Protein AF-A0A940FFU1-F1 (afdb_monomer_lite)

Radius of gyration: 33.22 Å; chains: 1; bounding box: 121×94×83 Å

Structure (mmCIF, N/CA/C/O backbone):
data_AF-A0A940FFU1-F1
#
_entry.id   AF-A0A940FFU1-F1
#
loop_
_atom_site.group_PDB
_atom_site.id
_atom_site.type_symbol
_atom_site.label_atom_id
_atom_site.label_alt_id
_atom_site.label_comp_id
_atom_site.label_asym_id
_atom_site.label_entity_id
_atom_site.label_seq_id
_atom_site.pdbx_PDB_ins_code
_atom_site.Cartn_x
_atom_site.Cartn_y
_atom_site.Cartn_z
_atom_site.occupancy
_atom_site.B_iso_or_equiv
_atom_site.auth_seq_id
_atom_site.auth_comp_id
_atom_site.auth_asym_id
_atom_site.auth_atom_id
_atom_site.pdbx_PDB_model_num
ATOM 1 N N . MET A 1 1 ? -87.745 -10.667 -32.071 1.00 35.75 1 MET A N 1
ATOM 2 C CA . MET A 1 1 ? -87.901 -12.040 -31.555 1.00 35.75 1 MET A CA 1
ATOM 3 C C . MET A 1 1 ? -86.934 -12.226 -30.400 1.00 35.75 1 MET A C 1
ATOM 5 O O . MET A 1 1 ? -85.750 -11.993 -30.585 1.00 35.75 1 MET A O 1
ATOM 9 N N . THR A 1 2 ? -87.500 -12.587 -29.246 1.00 36.56 2 THR A N 1
ATOM 10 C CA . THR A 1 2 ? -86.896 -13.262 -28.078 1.00 36.56 2 THR A CA 1
ATOM 11 C C . THR A 1 2 ? -85.732 -12.608 -27.322 1.00 36.56 2 THR A C 1
ATOM 13 O O . THR A 1 2 ? -84.584 -12.572 -27.745 1.00 36.56 2 THR A O 1
ATOM 16 N N . THR A 1 3 ? -86.119 -12.151 -26.134 1.00 33.94 3 THR A N 1
ATOM 17 C CA . THR A 1 3 ? -85.400 -11.642 -24.964 1.00 33.94 3 THR A CA 1
ATOM 18 C C . THR A 1 3 ? -84.848 -12.749 -24.053 1.00 33.94 3 THR A C 1
ATOM 20 O O . THR A 1 3 ? -85.422 -13.835 -24.030 1.00 33.94 3 THR A O 1
ATOM 23 N N . ALA A 1 4 ? -83.912 -12.352 -23.170 1.00 32.56 4 ALA A N 1
ATOM 24 C CA . ALA A 1 4 ? -83.603 -12.932 -21.843 1.00 32.56 4 ALA A CA 1
ATOM 25 C C . ALA A 1 4 ? -82.814 -14.266 -21.840 1.00 32.56 4 ALA A C 1
ATOM 27 O O . ALA A 1 4 ? -83.005 -15.098 -22.711 1.00 32.56 4 ALA A O 1
ATOM 28 N N . ASN A 1 5 ? -81.926 -14.605 -20.899 1.00 31.84 5 ASN A N 1
ATOM 29 C CA . ASN A 1 5 ? -81.321 -13.999 -19.699 1.00 31.84 5 ASN A CA 1
ATOM 30 C C . ASN A 1 5 ? -80.076 -14.880 -19.355 1.00 31.84 5 ASN A C 1
ATOM 32 O O . ASN A 1 5 ? -79.984 -15.992 -19.879 1.00 31.84 5 ASN A O 1
ATOM 36 N N . PRO A 1 6 ? -79.135 -14.458 -18.487 1.00 41.91 6 PRO A N 1
ATOM 37 C CA . PRO A 1 6 ? -77.830 -15.086 -18.310 1.00 41.91 6 PRO A CA 1
ATOM 38 C C . PRO A 1 6 ? -77.890 -16.297 -17.369 1.00 41.91 6 PRO A C 1
ATOM 40 O O . PRO A 1 6 ? -78.666 -16.320 -16.412 1.00 41.91 6 PRO A O 1
ATOM 43 N N . GLN A 1 7 ? -77.017 -17.279 -17.602 1.00 34.94 7 GLN A N 1
ATOM 44 C CA . GLN A 1 7 ? -76.758 -18.373 -16.665 1.00 34.94 7 GLN A CA 1
ATOM 45 C C . GLN A 1 7 ? -75.362 -18.260 -16.042 1.00 34.94 7 GLN A C 1
ATOM 47 O O . GLN A 1 7 ? -74.408 -17.790 -16.658 1.00 34.94 7 GLN A O 1
ATOM 52 N N . ALA A 1 8 ? -75.325 -18.661 -14.775 1.00 31.39 8 ALA A N 1
ATOM 53 C CA . ALA A 1 8 ? -74.277 -18.502 -13.780 1.00 31.39 8 ALA A CA 1
ATOM 54 C C . ALA A 1 8 ? -72.917 -19.149 -14.128 1.00 31.39 8 ALA A C 1
ATOM 56 O O . ALA A 1 8 ? -72.867 -20.119 -14.884 1.00 31.39 8 ALA A O 1
ATOM 57 N N . PRO A 1 9 ? -71.816 -18.683 -13.505 1.00 35.19 9 PRO A N 1
ATOM 58 C CA . PRO A 1 9 ? -70.528 -19.366 -13.555 1.00 35.19 9 PRO A CA 1
ATOM 59 C C . PRO A 1 9 ? -70.457 -20.501 -12.512 1.00 35.19 9 PRO A C 1
ATOM 61 O O . PRO A 1 9 ? -70.909 -20.309 -11.379 1.00 35.19 9 PRO A O 1
ATOM 64 N N . PRO A 1 10 ? -69.840 -21.658 -12.822 1.00 36.03 10 PRO A N 1
ATOM 65 C CA . PRO A 1 10 ? -69.470 -22.630 -11.806 1.00 36.03 10 PRO A CA 1
ATOM 66 C C . PRO A 1 10 ? -68.087 -22.324 -11.206 1.00 36.03 10 PRO A C 1
ATOM 68 O O . PRO A 1 10 ? -67.156 -21.883 -11.881 1.00 36.03 10 PRO A O 1
ATOM 71 N N . LEU A 1 11 ? -67.991 -22.572 -9.900 1.00 33.69 11 LEU A N 1
ATOM 72 C CA . LEU A 1 11 ? -66.839 -22.392 -9.020 1.00 33.69 11 LEU A CA 1
ATOM 73 C C . LEU A 1 11 ? -65.857 -23.582 -9.057 1.00 33.69 11 LEU A C 1
ATOM 75 O O . LEU A 1 11 ? -66.273 -24.733 -9.031 1.00 33.69 11 LEU A O 1
ATOM 79 N N . ALA A 1 12 ? -64.570 -23.224 -8.958 1.00 34.66 12 ALA A N 1
ATOM 80 C CA . ALA A 1 12 ? -63.463 -23.871 -8.235 1.00 34.66 12 ALA A CA 1
ATOM 81 C C . ALA A 1 12 ? -62.940 -25.272 -8.632 1.00 34.66 12 ALA A C 1
ATOM 83 O O . ALA A 1 12 ? -63.582 -26.288 -8.397 1.00 34.66 12 ALA A O 1
ATOM 84 N N . ALA A 1 13 ? -61.647 -25.315 -8.996 1.00 28.39 13 ALA A N 1
ATOM 85 C CA . ALA A 1 13 ? -60.669 -26.274 -8.462 1.00 28.39 13 ALA A CA 1
ATOM 86 C C . ALA A 1 13 ? -59.222 -25.781 -8.698 1.00 28.39 13 ALA A C 1
ATOM 88 O O . ALA A 1 13 ? -58.875 -25.406 -9.813 1.00 28.39 13 ALA A O 1
ATOM 89 N N . GLY A 1 14 ? -58.371 -25.830 -7.662 1.00 27.88 14 GLY A N 1
ATOM 90 C CA . GLY A 1 14 ? -56.906 -25.853 -7.815 1.00 27.88 14 GLY A CA 1
ATOM 91 C C . GLY A 1 14 ? -56.130 -24.601 -7.390 1.00 27.88 14 GLY A C 1
ATOM 92 O O . GLY A 1 14 ? -55.495 -23.954 -8.216 1.00 27.88 14 GLY A O 1
ATOM 93 N N . GLY A 1 15 ? -56.116 -24.286 -6.090 1.00 33.09 15 GLY A N 1
ATOM 94 C CA . GLY A 1 15 ? -55.169 -23.331 -5.506 1.00 33.09 15 GLY A CA 1
ATOM 95 C C . GLY A 1 15 ? -53.745 -23.895 -5.481 1.00 33.09 15 GLY A C 1
ATOM 96 O O . GLY A 1 15 ? -53.366 -24.574 -4.531 1.00 33.09 15 GLY A O 1
ATOM 97 N N . GLY A 1 16 ? -52.965 -23.617 -6.526 1.00 27.39 16 GLY A N 1
ATOM 98 C CA . GLY A 1 16 ? -51.514 -23.802 -6.544 1.00 27.39 16 GLY A CA 1
ATOM 99 C C . GLY A 1 16 ? -50.820 -22.515 -6.106 1.00 27.39 16 GLY A C 1
ATOM 100 O O . GLY A 1 16 ? -50.952 -21.479 -6.755 1.00 27.39 16 GLY A O 1
ATOM 101 N N . THR A 1 17 ? -50.098 -22.563 -4.991 1.00 31.88 17 THR A N 1
ATOM 102 C CA . THR A 1 17 ? -49.215 -21.484 -4.537 1.00 31.88 17 THR A CA 1
ATOM 103 C C . THR A 1 17 ? -48.142 -21.184 -5.597 1.00 31.88 17 THR A C 1
ATOM 105 O O . THR A 1 17 ? -47.578 -22.117 -6.174 1.00 31.88 17 THR A O 1
ATOM 108 N N . PRO A 1 18 ? -47.827 -19.905 -5.879 1.00 34.22 18 PRO A N 1
ATOM 109 C CA . PRO A 1 18 ? -46.770 -19.570 -6.826 1.00 34.22 18 PRO A CA 1
ATOM 110 C C . PRO A 1 18 ? -45.406 -20.039 -6.288 1.00 34.22 18 PRO A C 1
ATOM 112 O O . PRO A 1 18 ? -45.182 -19.987 -5.073 1.00 34.22 18 PRO A O 1
ATOM 115 N N . PRO A 1 19 ? -44.480 -20.494 -7.157 1.00 32.84 19 PRO A N 1
ATOM 116 C CA . PRO A 1 19 ? -43.153 -20.910 -6.724 1.00 32.84 19 PRO A CA 1
ATOM 117 C C . PRO A 1 19 ? -42.433 -19.730 -6.051 1.00 32.84 19 PRO A C 1
ATOM 119 O O . PRO A 1 19 ? -42.539 -18.595 -6.528 1.00 32.84 19 PRO A O 1
ATOM 122 N N . PRO A 1 20 ? -41.710 -19.963 -4.940 1.00 30.72 20 PRO A N 1
ATOM 123 C CA . PRO A 1 20 ? -41.028 -18.892 -4.233 1.00 30.72 20 PRO A CA 1
ATOM 124 C C . PRO A 1 20 ? -39.979 -18.241 -5.147 1.00 30.72 20 PRO A C 1
ATOM 126 O O . PRO A 1 20 ? -39.330 -18.939 -5.934 1.00 30.72 20 PRO A O 1
ATOM 129 N N . PRO A 1 21 ? -39.785 -16.912 -5.055 1.00 31.08 21 PRO A N 1
ATOM 130 C CA . PRO A 1 21 ? -38.792 -16.218 -5.860 1.00 31.08 21 PRO A CA 1
ATOM 131 C C . PRO A 1 21 ? -37.395 -16.809 -5.607 1.00 31.08 21 PRO A C 1
ATOM 133 O O . PRO A 1 21 ? -37.098 -17.226 -4.480 1.00 31.08 21 PRO A O 1
ATOM 136 N N . PRO A 1 22 ? -36.519 -16.847 -6.627 1.00 28.88 22 PRO A N 1
ATOM 137 C CA . PRO A 1 22 ? -35.179 -17.394 -6.480 1.00 28.88 22 PRO A CA 1
ATOM 138 C C . PRO A 1 22 ? -34.444 -16.671 -5.346 1.00 28.88 22 PRO A C 1
ATOM 140 O O . PRO A 1 22 ? -34.314 -15.444 -5.350 1.00 28.88 22 PRO A O 1
ATOM 143 N N . ARG A 1 23 ? -33.983 -17.447 -4.356 1.00 26.52 23 ARG A N 1
ATOM 144 C CA . ARG A 1 23 ? -33.203 -16.946 -3.219 1.00 26.52 23 ARG A CA 1
ATOM 145 C C . ARG A 1 23 ? -31.989 -16.173 -3.751 1.00 26.52 23 ARG A C 1
ATOM 147 O O . ARG A 1 23 ? -31.228 -16.739 -4.541 1.00 26.52 23 ARG A O 1
ATOM 154 N N . PRO A 1 24 ? -31.765 -14.913 -3.338 1.00 27.81 24 PRO A N 1
ATOM 155 C CA . PRO A 1 24 ? -30.551 -14.206 -3.711 1.00 27.81 24 PRO A CA 1
ATOM 156 C C . PRO A 1 24 ? -29.350 -14.985 -3.170 1.00 27.81 24 PRO A C 1
ATOM 158 O O . PRO A 1 24 ? -29.270 -15.267 -1.975 1.00 27.81 24 PRO A O 1
ATOM 161 N N . ALA A 1 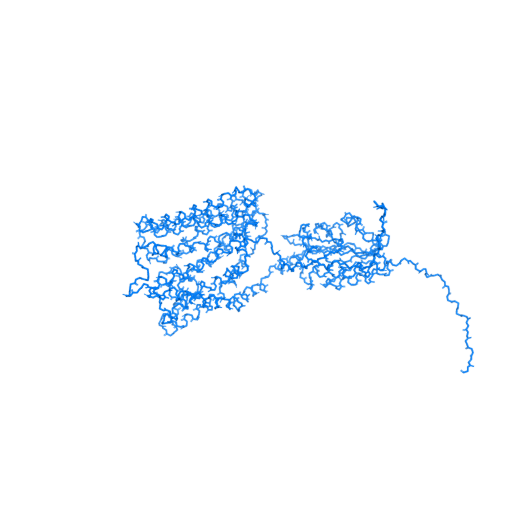25 ? -28.435 -15.352 -4.069 1.00 28.56 25 ALA A N 1
ATOM 162 C CA . ALA A 1 25 ? -27.185 -16.016 -3.733 1.00 28.56 25 ALA A CA 1
ATOM 163 C C . ALA A 1 25 ? -26.506 -15.289 -2.563 1.00 28.56 25 ALA A C 1
ATOM 165 O O . ALA A 1 25 ? -26.329 -14.067 -2.604 1.00 28.56 25 ALA A O 1
ATOM 166 N N . ALA A 1 26 ? -26.157 -16.052 -1.526 1.00 25.05 26 ALA A N 1
ATOM 167 C CA . ALA A 1 26 ? -25.514 -15.573 -0.314 1.00 25.05 26 ALA A CA 1
ATOM 168 C C . ALA A 1 26 ? -24.297 -14.705 -0.669 1.00 25.05 26 ALA A C 1
ATOM 170 O O . ALA A 1 26 ? -23.236 -15.193 -1.063 1.00 25.05 26 ALA A O 1
ATOM 171 N N . ARG A 1 27 ? -24.467 -13.383 -0.558 1.00 30.59 27 ARG A N 1
ATOM 172 C CA . ARG A 1 27 ? -23.385 -12.416 -0.719 1.00 30.59 27 ARG A CA 1
ATOM 173 C C . ARG A 1 27 ? -22.417 -12.634 0.434 1.00 30.59 27 ARG A C 1
ATOM 175 O O . ARG A 1 27 ? -22.711 -12.305 1.579 1.00 30.59 27 ARG A O 1
ATOM 182 N N . THR A 1 28 ? -21.259 -13.190 0.096 1.00 29.27 28 THR A N 1
ATOM 183 C CA . THR A 1 28 ? -20.056 -13.264 0.926 1.00 29.27 28 THR A CA 1
ATOM 184 C C . THR A 1 28 ? -19.917 -12.045 1.836 1.00 29.27 28 THR A C 1
ATOM 186 O O . THR A 1 28 ? -19.931 -10.905 1.368 1.00 29.27 28 THR A O 1
ATOM 189 N N . ALA A 1 29 ? -19.764 -12.325 3.132 1.00 26.92 29 ALA A N 1
ATOM 190 C CA . ALA A 1 29 ? -19.611 -11.387 4.235 1.00 26.92 29 ALA A CA 1
ATOM 191 C C . ALA A 1 29 ? -18.827 -10.116 3.858 1.00 26.92 29 ALA A C 1
ATOM 193 O O . ALA A 1 29 ? -17.601 -10.129 3.707 1.00 26.92 29 ALA A O 1
ATOM 194 N N . THR A 1 30 ? -19.534 -8.991 3.753 1.00 26.52 30 THR A N 1
ATOM 195 C CA . THR A 1 30 ? -18.931 -7.671 3.564 1.00 26.52 30 THR A CA 1
ATOM 196 C C . THR A 1 30 ? -18.099 -7.301 4.790 1.00 26.52 30 THR A C 1
ATOM 198 O O . THR A 1 30 ? -18.618 -6.895 5.833 1.00 26.52 30 THR A O 1
ATOM 201 N N . LYS A 1 31 ? -16.772 -7.416 4.654 1.00 30.95 31 LYS A N 1
ATOM 202 C CA . LYS A 1 31 ? -15.811 -6.651 5.460 1.00 30.95 31 LYS A CA 1
ATOM 203 C C . LYS A 1 31 ? -16.174 -5.159 5.339 1.00 30.95 31 LYS A C 1
ATOM 205 O O . LYS A 1 31 ? -16.736 -4.752 4.328 1.00 30.95 31 LYS A O 1
ATOM 210 N N . LEU A 1 32 ? -15.888 -4.365 6.383 1.00 31.23 32 LEU A N 1
ATOM 211 C CA . LEU A 1 32 ? -16.030 -2.890 6.398 1.00 31.23 32 LEU A CA 1
ATOM 212 C C . LEU A 1 32 ? -15.722 -2.306 5.013 1.00 31.23 32 LEU A C 1
ATOM 214 O O . LEU A 1 32 ? -14.733 -2.783 4.456 1.00 31.23 32 LEU A O 1
ATOM 218 N N . PRO A 1 33 ? -16.479 -1.312 4.494 1.00 41.25 33 PRO A N 1
ATOM 219 C CA . PRO A 1 33 ? -16.260 -0.785 3.152 1.00 41.25 33 PRO A CA 1
ATOM 220 C C . PRO A 1 33 ? -14.827 -0.263 3.088 1.00 41.25 33 PRO A C 1
ATOM 222 O O . PRO A 1 33 ? -14.514 0.820 3.584 1.00 41.25 33 PRO A O 1
ATOM 225 N N . ARG A 1 34 ? -13.928 -1.105 2.579 1.00 54.88 34 ARG A N 1
ATOM 226 C CA . ARG A 1 34 ? -12.558 -0.725 2.294 1.00 54.88 34 ARG A CA 1
ATOM 227 C C . ARG A 1 34 ? -12.652 0.213 1.108 1.00 54.88 34 ARG A C 1
ATOM 229 O O . ARG A 1 34 ? -13.611 0.164 0.337 1.00 54.88 34 ARG A O 1
ATOM 236 N N . TYR A 1 35 ? -11.663 1.079 0.977 1.00 71.25 35 TYR A N 1
ATOM 237 C CA . TYR A 1 35 ? -11.465 1.877 -0.221 1.00 71.25 35 TYR A CA 1
ATOM 238 C C . TYR A 1 35 ? -11.067 0.948 -1.389 1.00 71.25 35 TYR A C 1
ATOM 240 O O . TYR A 1 35 ? -10.005 1.099 -1.971 1.00 71.25 35 TYR A O 1
ATOM 248 N N . GLU A 1 36 ? -11.904 -0.044 -1.711 1.00 70.88 36 GLU A N 1
ATOM 249 C CA . GLU A 1 36 ? -11.715 -1.062 -2.753 1.00 70.88 36 GLU A CA 1
ATOM 250 C C . GLU A 1 36 ? -11.573 -0.400 -4.126 1.00 70.88 36 GLU A C 1
ATOM 252 O O . GLU A 1 36 ? -10.892 -0.913 -5.009 1.00 70.88 36 GLU A O 1
ATOM 257 N N . GLN A 1 37 ? -12.172 0.787 -4.286 1.00 77.94 37 GLN A N 1
ATOM 258 C CA . GLN A 1 37 ? -11.984 1.623 -5.468 1.00 77.94 37 GLN A CA 1
ATOM 259 C C . GLN A 1 37 ? -10.526 2.077 -5.601 1.00 77.94 37 GLN A C 1
ATOM 261 O O . GLN A 1 37 ? -10.024 2.159 -6.712 1.00 77.94 37 GLN A O 1
ATOM 266 N N . LEU A 1 38 ? -9.832 2.341 -4.491 1.00 84.25 38 LEU A N 1
ATOM 267 C CA . LEU A 1 38 ? -8.410 2.688 -4.509 1.00 84.25 38 LEU A CA 1
ATOM 268 C C . LEU A 1 38 ? -7.527 1.460 -4.749 1.00 84.25 38 LEU A C 1
ATOM 270 O O . LEU A 1 38 ? -6.481 1.584 -5.377 1.00 84.25 38 LEU A O 1
ATOM 274 N N . ASP A 1 39 ? -7.959 0.269 -4.324 1.00 84.19 39 ASP A N 1
ATOM 275 C CA . ASP A 1 39 ? -7.257 -0.973 -4.665 1.00 84.19 39 ASP A CA 1
ATOM 276 C C . ASP A 1 39 ? -7.283 -1.227 -6.182 1.00 84.19 39 ASP A C 1
ATOM 278 O O . ASP A 1 39 ? -6.270 -1.637 -6.742 1.00 84.19 39 ASP A O 1
ATOM 282 N N . ALA A 1 40 ? -8.375 -0.883 -6.876 1.00 86.56 40 ALA A N 1
ATOM 283 C CA . ALA A 1 40 ? -8.467 -1.001 -8.334 1.00 86.56 40 ALA A CA 1
ATOM 284 C C . ALA A 1 40 ? -7.441 -0.142 -9.099 1.00 86.56 40 ALA A C 1
ATOM 286 O O . ALA A 1 40 ? -7.064 -0.494 -10.211 1.00 86.56 40 ALA A O 1
ATOM 287 N N . PHE A 1 41 ? -6.916 0.942 -8.519 1.00 88.56 41 PHE A N 1
ATOM 288 C CA . PHE A 1 41 ? -5.839 1.702 -9.168 1.00 88.56 41 PHE A CA 1
ATOM 289 C C . PHE A 1 41 ? -4.524 0.918 -9.267 1.00 88.56 41 PHE A C 1
ATOM 291 O O . PHE A 1 41 ? -3.663 1.274 -10.061 1.00 88.56 41 PHE A O 1
ATOM 298 N N . ARG A 1 42 ? -4.372 -0.202 -8.549 1.00 88.94 42 ARG A N 1
ATOM 299 C CA . ARG A 1 42 ? -3.219 -1.103 -8.713 1.00 88.94 42 ARG A CA 1
ATOM 300 C C . ARG A 1 42 ? -3.126 -1.732 -10.108 1.00 88.94 42 ARG A C 1
ATOM 302 O O . ARG A 1 42 ? -2.072 -2.269 -10.439 1.00 88.94 42 ARG A O 1
ATOM 309 N N . LEU A 1 43 ? -4.173 -1.625 -10.938 1.00 90.62 43 LEU A N 1
ATOM 310 C CA . LEU A 1 43 ? -4.121 -1.965 -12.367 1.00 90.62 43 LEU A CA 1
ATOM 311 C C . LEU A 1 43 ? -3.073 -1.153 -13.139 1.00 90.62 43 LEU A C 1
ATOM 313 O O . LEU A 1 43 ? -2.661 -1.574 -14.215 1.00 90.62 43 LEU A O 1
ATOM 317 N N . ILE A 1 44 ? -2.590 -0.046 -12.573 1.00 91.19 44 ILE A N 1
ATOM 318 C CA . ILE A 1 44 ? -1.467 0.729 -13.103 1.00 91.19 44 ILE A CA 1
ATOM 319 C C . ILE A 1 44 ? -0.190 -0.108 -13.277 1.00 91.19 44 ILE A C 1
ATOM 321 O O . ILE A 1 44 ? 0.676 0.249 -14.059 1.00 91.19 44 ILE A O 1
ATOM 325 N N . VAL A 1 45 ? -0.089 -1.286 -12.647 1.00 92.44 45 VAL A N 1
ATOM 326 C CA . VAL A 1 45 ? 0.994 -2.237 -12.944 1.00 92.44 45 VAL A CA 1
ATOM 327 C C . VAL A 1 45 ? 1.057 -2.609 -14.432 1.00 92.44 45 VAL A C 1
ATOM 329 O O . VAL A 1 45 ? 2.136 -2.855 -14.954 1.00 92.44 45 VAL A O 1
ATOM 332 N N . ILE A 1 46 ? -0.074 -2.602 -15.144 1.00 94.44 46 ILE A N 1
ATOM 333 C CA . ILE A 1 46 ? -0.114 -2.865 -16.588 1.00 94.44 46 ILE A CA 1
ATOM 334 C C . ILE A 1 46 ? 0.673 -1.788 -17.342 1.00 94.44 46 ILE A C 1
ATOM 336 O O . ILE A 1 46 ? 1.435 -2.113 -18.249 1.00 94.44 46 ILE A O 1
ATOM 340 N N . THR A 1 47 ? 0.552 -0.518 -16.939 1.00 93.06 47 THR A N 1
ATOM 341 C CA . THR A 1 47 ? 1.307 0.574 -17.568 1.00 93.06 47 THR A CA 1
ATOM 342 C C . THR A 1 47 ? 2.797 0.468 -17.269 1.00 93.06 47 THR A C 1
ATOM 344 O O . THR A 1 47 ? 3.598 0.825 -18.123 1.00 93.06 47 THR A O 1
ATOM 347 N N . VAL A 1 48 ? 3.178 -0.078 -16.106 1.00 91.75 48 VAL A N 1
ATOM 348 C CA . VAL A 1 48 ? 4.581 -0.380 -15.770 1.00 91.75 48 VAL A CA 1
ATOM 349 C C . VAL A 1 48 ? 5.159 -1.432 -16.721 1.00 91.75 48 VAL A C 1
ATOM 351 O O . VAL A 1 48 ? 6.276 -1.263 -17.196 1.00 91.75 48 VAL A O 1
ATOM 354 N N . VAL A 1 49 ? 4.410 -2.489 -17.048 1.00 94.12 49 VAL A N 1
ATOM 355 C CA . VAL A 1 49 ? 4.873 -3.509 -18.009 1.00 94.12 49 VAL A CA 1
ATOM 356 C C . VAL A 1 49 ? 4.990 -2.925 -19.421 1.00 94.12 49 VAL A C 1
ATOM 358 O O . VAL A 1 49 ? 6.006 -3.120 -20.085 1.00 94.12 49 VAL A O 1
ATOM 361 N N . ILE A 1 50 ? 3.994 -2.150 -19.866 1.00 93.69 50 ILE A N 1
ATOM 362 C CA . ILE A 1 50 ? 4.038 -1.455 -21.166 1.00 93.69 50 ILE A CA 1
ATOM 363 C C . ILE A 1 50 ? 5.249 -0.514 -21.236 1.00 93.69 50 ILE A C 1
ATOM 365 O O . ILE A 1 50 ? 5.964 -0.498 -22.233 1.00 93.69 50 ILE A O 1
ATOM 369 N N . PHE A 1 51 ? 5.520 0.233 -20.166 1.00 91.81 51 PHE A N 1
ATOM 370 C CA . PHE A 1 51 ? 6.685 1.108 -20.091 1.00 91.81 51 PHE A CA 1
ATOM 371 C C . PHE A 1 51 ? 8.001 0.331 -20.233 1.00 91.81 51 PHE A C 1
ATOM 373 O O . PHE A 1 51 ? 8.825 0.702 -21.063 1.00 91.81 51 PHE A O 1
ATOM 380 N N . HIS A 1 52 ? 8.191 -0.759 -19.480 1.00 90.62 52 HIS A N 1
ATOM 381 C CA . HIS A 1 52 ? 9.439 -1.529 -19.533 1.00 90.62 52 HIS A CA 1
ATOM 382 C C . HIS A 1 52 ? 9.637 -2.241 -20.872 1.00 90.62 52 HIS A C 1
ATOM 384 O O . HIS A 1 52 ? 10.745 -2.228 -21.391 1.00 90.62 52 HIS A O 1
ATOM 390 N N . THR A 1 53 ? 8.583 -2.787 -21.480 1.00 91.31 53 THR A N 1
ATOM 391 C CA . THR A 1 53 ? 8.681 -3.373 -22.832 1.00 91.31 53 THR A CA 1
ATOM 392 C C . THR A 1 53 ? 9.056 -2.329 -23.882 1.00 91.31 53 THR A C 1
ATOM 394 O O . THR A 1 53 ? 9.897 -2.590 -24.736 1.00 91.31 53 THR A O 1
ATOM 397 N N . TYR A 1 54 ? 8.486 -1.122 -23.810 1.00 90.19 54 TYR A N 1
ATOM 398 C CA . TYR A 1 54 ? 8.880 -0.007 -24.672 1.00 90.19 54 TYR A CA 1
ATOM 399 C C . TYR A 1 54 ? 10.308 0.484 -24.370 1.00 90.19 54 TYR A C 1
ATOM 401 O O . TYR A 1 54 ? 11.060 0.785 -25.293 1.00 90.19 54 TYR A O 1
ATOM 409 N N . GLN A 1 55 ? 10.731 0.538 -23.105 1.00 86.88 55 GLN A N 1
ATOM 410 C CA . GLN A 1 55 ? 12.108 0.885 -22.748 1.00 86.88 55 GLN A CA 1
ATOM 411 C C . GLN A 1 55 ? 13.104 -0.155 -23.279 1.00 86.88 55 GLN A C 1
ATOM 413 O O . GLN A 1 55 ? 14.140 0.235 -23.811 1.00 86.88 55 GLN A O 1
ATOM 418 N N . HIS A 1 56 ? 12.772 -1.443 -23.175 1.00 84.31 56 HIS A N 1
ATOM 419 C CA . HIS A 1 56 ? 13.584 -2.563 -23.659 1.00 84.31 56 HIS A CA 1
ATOM 420 C C . HIS A 1 56 ? 13.657 -2.620 -25.186 1.00 84.31 56 HIS A C 1
ATOM 422 O O . HIS A 1 56 ? 14.658 -3.042 -25.748 1.00 84.31 56 HIS A O 1
ATOM 428 N N . SER A 1 57 ? 12.633 -2.113 -25.876 1.00 81.25 57 SER A N 1
ATOM 429 C CA . SER A 1 57 ? 12.626 -2.018 -27.340 1.00 81.25 57 SER A CA 1
ATOM 430 C C . SER A 1 57 ? 13.729 -1.128 -27.932 1.00 81.25 57 SER A C 1
ATOM 432 O O . SER A 1 57 ? 13.949 -1.139 -29.142 1.00 81.25 57 SER A O 1
ATOM 434 N N . ARG A 1 58 ? 14.414 -0.335 -27.096 1.00 70.81 58 ARG A N 1
ATOM 435 C CA . ARG A 1 58 ? 15.465 0.603 -27.501 1.00 70.81 58 ARG A CA 1
ATOM 436 C C . ARG A 1 58 ? 16.745 -0.155 -27.853 1.00 70.81 58 ARG A C 1
ATOM 438 O O . ARG A 1 58 ? 17.603 -0.357 -27.000 1.00 70.81 58 ARG A O 1
ATOM 445 N N . GLY A 1 59 ? 16.875 -0.546 -29.118 1.00 59.94 59 GLY A N 1
ATOM 446 C CA . GLY A 1 59 ? 18.042 -1.263 -29.636 1.00 59.94 59 GLY A CA 1
ATOM 447 C C . GLY A 1 59 ? 18.573 -0.714 -30.969 1.00 59.94 59 GLY A C 1
ATOM 448 O O . GLY A 1 59 ? 18.087 0.307 -31.462 1.00 59.94 59 GLY A O 1
ATOM 449 N N . PRO A 1 60 ? 19.554 -1.405 -31.587 1.00 47.25 60 PRO A N 1
ATOM 450 C CA . PRO A 1 60 ? 20.142 -1.025 -32.880 1.00 47.25 60 PRO A CA 1
ATOM 451 C C . PRO A 1 60 ? 19.116 -0.898 -34.019 1.00 47.25 60 PRO A C 1
ATOM 453 O O . PRO A 1 60 ? 19.345 -0.172 -34.980 1.00 47.25 60 PRO A O 1
ATOM 456 N N . SER A 1 61 ? 17.978 -1.587 -33.891 1.00 49.53 61 SER A N 1
ATOM 457 C CA . SER A 1 61 ? 16.858 -1.614 -34.839 1.00 49.53 61 SER A CA 1
ATOM 458 C C . SER A 1 61 ? 15.983 -0.348 -34.824 1.00 49.53 61 SER A C 1
ATOM 460 O O . SER A 1 61 ? 15.071 -0.236 -35.639 1.00 49.53 61 SER A O 1
ATOM 462 N N . GLY A 1 62 ? 16.231 0.597 -33.909 1.00 57.84 62 GLY A N 1
ATOM 463 C CA . GLY A 1 62 ? 15.396 1.785 -33.709 1.00 57.84 62 GLY A CA 1
ATOM 464 C C . GLY A 1 62 ? 14.328 1.602 -32.624 1.00 57.84 62 GLY A C 1
ATOM 465 O O . GLY A 1 62 ? 14.370 0.661 -31.839 1.00 57.84 62 GLY A O 1
ATOM 466 N N . PHE A 1 63 ? 13.392 2.551 -32.539 1.00 67.12 63 PHE A N 1
ATOM 467 C CA . PHE A 1 63 ? 12.305 2.550 -31.554 1.00 67.12 63 PHE A CA 1
ATOM 468 C C . PHE A 1 63 ? 11.055 1.884 -32.142 1.00 67.12 63 PHE A C 1
ATOM 470 O O . PHE A 1 63 ? 10.687 2.180 -33.278 1.00 67.12 63 PHE A O 1
ATOM 477 N N . VAL A 1 64 ? 10.348 1.059 -31.356 1.00 77.56 64 VAL A N 1
ATOM 478 C CA . VAL A 1 64 ? 9.066 0.453 -31.793 1.00 77.56 64 VAL A CA 1
ATOM 479 C C . VAL A 1 64 ? 7.968 1.474 -32.056 1.00 77.56 64 VAL A C 1
ATOM 481 O O . VAL A 1 64 ? 7.056 1.227 -32.840 1.00 77.56 64 VAL A O 1
ATOM 484 N N . LEU A 1 65 ? 8.062 2.633 -31.408 1.00 81.19 65 LEU A N 1
ATOM 485 C CA . LEU A 1 65 ? 7.239 3.796 -31.697 1.00 81.19 65 LEU A CA 1
ATOM 486 C C . LEU A 1 65 ? 8.108 4.855 -32.358 1.00 81.19 65 LEU A C 1
ATOM 488 O O . LEU A 1 65 ? 9.230 5.110 -31.924 1.00 81.19 65 LEU A O 1
ATOM 492 N N . GLN A 1 66 ? 7.567 5.515 -33.376 1.00 80.81 66 GLN A N 1
ATOM 493 C CA . GLN A 1 66 ? 8.256 6.621 -34.022 1.00 80.81 66 GLN A CA 1
ATOM 494 C C . GLN A 1 66 ? 8.520 7.742 -33.004 1.00 80.81 66 GLN A C 1
ATOM 496 O O . GLN A 1 66 ? 7.594 8.263 -32.376 1.00 80.81 66 GLN A O 1
ATOM 501 N N . LEU A 1 67 ? 9.792 8.115 -32.859 1.00 81.62 67 LEU A N 1
ATOM 502 C CA . LEU A 1 67 ? 10.233 9.179 -31.961 1.00 81.62 67 LEU A CA 1
ATOM 503 C C . LEU A 1 67 ? 9.501 10.497 -32.227 1.00 81.62 67 LEU A C 1
ATOM 505 O O . LEU A 1 67 ? 9.327 10.894 -33.378 1.00 81.62 67 LEU A O 1
ATOM 509 N N . GLY A 1 68 ? 9.103 11.183 -31.155 1.00 78.94 68 GLY A N 1
ATOM 510 C CA . GLY A 1 68 ? 8.428 12.482 -31.235 1.00 78.94 68 GLY A CA 1
ATOM 511 C C . GLY A 1 68 ? 6.962 12.408 -31.671 1.00 78.94 68 GLY A C 1
ATOM 512 O O . GLY A 1 68 ? 6.310 13.442 -31.805 1.00 78.94 68 GLY A O 1
ATOM 513 N N . THR A 1 69 ? 6.418 11.205 -31.882 1.00 85.94 69 THR A N 1
ATOM 514 C CA . THR A 1 69 ? 4.969 11.027 -32.023 1.00 85.94 69 THR A CA 1
ATOM 515 C C . THR A 1 69 ? 4.274 11.119 -30.675 1.00 85.94 69 THR A C 1
ATOM 517 O O . THR A 1 69 ? 4.849 10.821 -29.631 1.00 85.94 69 THR A O 1
ATOM 520 N N . LEU A 1 70 ? 2.979 11.433 -30.700 1.00 83.94 70 LEU A N 1
ATOM 521 C CA . LEU A 1 70 ? 2.176 11.459 -29.484 1.00 83.94 70 LEU A CA 1
ATOM 522 C C . LEU A 1 70 ? 2.195 10.116 -28.730 1.00 83.94 70 LEU A C 1
ATOM 524 O O . LEU A 1 70 ? 2.235 10.090 -27.502 1.00 83.94 70 LEU A O 1
ATOM 528 N N . SER A 1 71 ? 2.177 8.996 -29.455 1.00 85.44 71 SER A N 1
ATOM 529 C CA . SER A 1 71 ? 2.280 7.658 -28.866 1.00 85.44 71 SER A CA 1
ATOM 530 C C . SER A 1 71 ? 3.600 7.449 -28.127 1.00 85.44 71 SER A C 1
ATOM 532 O O . SER A 1 71 ? 3.590 6.913 -27.022 1.00 85.44 71 SER A O 1
ATOM 534 N N . ASP A 1 72 ? 4.716 7.903 -28.703 1.00 85.56 72 ASP A N 1
ATOM 535 C CA . ASP A 1 72 ? 6.036 7.847 -28.070 1.00 85.56 72 ASP A CA 1
ATOM 536 C C . ASP A 1 72 ? 6.062 8.675 -26.778 1.00 85.56 72 ASP A C 1
ATOM 538 O O . ASP A 1 72 ? 6.435 8.158 -25.722 1.00 85.56 72 ASP A O 1
ATOM 542 N N . SER A 1 73 ? 5.572 9.917 -26.825 1.00 84.50 73 SER A N 1
ATOM 543 C CA . SER A 1 73 ? 5.493 10.796 -25.654 1.00 84.50 73 SER A CA 1
ATOM 544 C C . SER A 1 73 ? 4.617 10.213 -24.545 1.00 84.50 73 SER A C 1
ATOM 546 O O . SER A 1 73 ? 5.004 10.235 -23.379 1.00 84.50 73 SER A O 1
ATOM 548 N N . ILE A 1 74 ? 3.449 9.649 -24.868 1.00 86.94 74 ILE A N 1
ATOM 549 C CA . ILE A 1 74 ? 2.572 9.043 -23.855 1.00 86.94 74 ILE A CA 1
ATOM 550 C C . ILE A 1 74 ? 3.264 7.850 -23.193 1.00 86.94 74 ILE A C 1
ATOM 552 O O . ILE A 1 74 ? 3.327 7.790 -21.966 1.00 86.94 74 ILE A O 1
ATOM 556 N N . VAL A 1 75 ? 3.789 6.907 -23.983 1.00 88.69 75 VAL A N 1
ATOM 557 C CA . VAL A 1 75 ? 4.356 5.658 -23.449 1.00 88.69 75 VAL A CA 1
ATOM 558 C C . VAL A 1 75 ? 5.626 5.923 -22.642 1.00 88.69 75 VAL A C 1
ATOM 560 O O . VAL A 1 75 ? 5.797 5.348 -21.567 1.00 88.69 75 VAL A O 1
ATOM 563 N N . ARG A 1 76 ? 6.479 6.846 -23.097 1.00 85.19 76 ARG A N 1
ATOM 564 C CA . ARG A 1 76 ? 7.716 7.238 -22.407 1.00 85.19 76 ARG A CA 1
ATOM 565 C C . ARG A 1 76 ? 7.485 7.839 -21.024 1.00 85.19 76 ARG A C 1
ATOM 567 O O . ARG A 1 76 ? 8.375 7.737 -20.190 1.00 85.19 76 ARG A O 1
ATOM 574 N N . ASN A 1 77 ? 6.325 8.448 -20.801 1.00 86.56 77 ASN A N 1
ATOM 575 C CA . ASN A 1 77 ? 5.988 9.146 -19.562 1.00 86.56 77 ASN A CA 1
ATOM 576 C C . ASN A 1 77 ? 5.075 8.316 -18.633 1.00 86.56 77 ASN A C 1
ATOM 578 O O . ASN A 1 77 ? 4.578 8.813 -17.620 1.00 86.56 77 ASN A O 1
ATOM 582 N N . LEU A 1 78 ? 4.841 7.034 -18.952 1.00 89.31 78 LEU A N 1
ATOM 583 C CA . LEU A 1 78 ? 4.076 6.121 -18.094 1.00 89.31 78 LEU A CA 1
ATOM 584 C C . LEU A 1 78 ? 4.792 5.790 -16.778 1.00 89.31 78 LEU A C 1
ATOM 586 O O . LEU A 1 78 ? 4.130 5.388 -15.820 1.00 89.31 78 LEU A O 1
ATOM 590 N N . ASP A 1 79 ? 6.110 5.976 -16.696 1.00 83.50 79 ASP A N 1
ATOM 591 C CA . ASP A 1 79 ? 6.889 5.808 -15.465 1.00 83.50 79 ASP A CA 1
ATOM 592 C C . ASP A 1 79 ? 6.435 6.765 -14.353 1.00 83.50 79 ASP A C 1
ATOM 594 O O . ASP A 1 79 ? 6.524 6.431 -13.172 1.00 83.50 79 ASP A O 1
ATOM 598 N N . TRP A 1 80 ? 5.854 7.919 -14.703 1.00 85.50 80 TRP A N 1
ATOM 599 C CA . TRP A 1 80 ? 5.338 8.881 -13.723 1.00 85.50 80 TRP A CA 1
ATOM 600 C C . TRP A 1 80 ? 4.216 8.326 -12.860 1.00 85.50 80 TRP A C 1
ATOM 602 O O . TRP A 1 80 ? 4.016 8.725 -11.713 1.00 85.50 80 TRP A O 1
ATOM 612 N N . LEU A 1 81 ? 3.497 7.354 -13.403 1.00 88.50 81 LEU A N 1
ATOM 613 C CA . LEU A 1 81 ? 2.407 6.693 -12.718 1.00 88.50 81 LEU A CA 1
ATOM 614 C C . LEU A 1 81 ? 2.884 5.847 -11.529 1.00 88.50 81 LEU A C 1
ATOM 616 O O . LEU A 1 81 ? 2.077 5.506 -10.665 1.00 88.50 81 LEU A O 1
ATOM 620 N N . LEU A 1 82 ? 4.185 5.563 -11.422 1.00 86.62 82 LEU A N 1
ATOM 621 C CA . LEU A 1 82 ? 4.772 4.818 -10.310 1.00 86.62 82 LEU A CA 1
ATOM 622 C C . LEU A 1 82 ? 4.619 5.536 -8.958 1.00 86.62 82 LEU A C 1
ATOM 624 O O . LEU A 1 82 ? 4.463 4.873 -7.927 1.00 86.62 82 LEU A O 1
ATOM 628 N N . SER A 1 83 ? 4.544 6.874 -8.957 1.00 91.31 83 SER A N 1
ATOM 629 C CA . SER A 1 83 ? 4.251 7.689 -7.766 1.00 91.31 83 SER A CA 1
ATOM 630 C C . SER A 1 83 ? 2.980 7.226 -7.039 1.00 91.31 83 SER A C 1
ATOM 632 O O . SER A 1 83 ? 2.878 7.345 -5.816 1.00 91.31 83 SER A O 1
ATOM 634 N N . PHE A 1 84 ? 2.036 6.604 -7.758 1.00 92.62 84 PHE A N 1
ATOM 635 C CA . PHE A 1 84 ? 0.824 6.009 -7.197 1.00 92.62 84 PHE A CA 1
ATOM 636 C C . PHE A 1 84 ? 1.103 5.059 -6.027 1.00 92.62 84 PHE A C 1
ATOM 638 O O . PHE A 1 84 ? 0.401 5.106 -5.013 1.00 92.62 84 PHE A O 1
ATOM 645 N N . TYR A 1 85 ? 2.119 4.201 -6.133 1.00 91.25 85 TYR A N 1
ATOM 646 C CA . TYR A 1 85 ? 2.394 3.211 -5.094 1.00 91.25 85 TYR A CA 1
ATOM 647 C C . TYR A 1 85 ? 2.854 3.874 -3.790 1.00 91.25 85 TYR A C 1
ATOM 649 O O . TYR A 1 85 ? 2.423 3.462 -2.710 1.00 91.25 85 TYR A O 1
ATOM 657 N N . PHE A 1 86 ? 3.639 4.952 -3.874 1.00 94.12 86 PHE A N 1
ATOM 658 C CA . PHE A 1 86 ? 4.045 5.742 -2.710 1.00 94.12 86 PHE A CA 1
ATOM 659 C C . PHE A 1 86 ? 2.868 6.507 -2.094 1.00 94.12 86 PHE A C 1
ATOM 661 O O . PHE A 1 86 ? 2.689 6.468 -0.872 1.00 94.12 86 PHE A O 1
ATOM 668 N N . ILE A 1 87 ? 2.003 7.105 -2.923 1.00 96.00 87 ILE A N 1
ATOM 669 C CA . ILE A 1 87 ? 0.760 7.754 -2.469 1.00 96.00 87 ILE A CA 1
ATOM 670 C C . ILE A 1 87 ? -0.112 6.743 -1.713 1.00 96.00 87 ILE A C 1
ATOM 672 O O . ILE A 1 87 ? -0.600 7.032 -0.619 1.00 96.00 87 ILE A O 1
ATOM 676 N N . MET A 1 88 ? -0.278 5.530 -2.251 1.00 92.50 88 MET A N 1
ATOM 677 C CA . MET A 1 88 ? -1.070 4.470 -1.624 1.00 92.50 88 MET A CA 1
ATOM 678 C C . MET A 1 88 ? -0.489 3.988 -0.299 1.00 92.50 88 MET A C 1
ATOM 680 O O . MET A 1 88 ? -1.252 3.736 0.641 1.00 92.50 88 MET A O 1
ATOM 684 N N . THR A 1 89 ? 0.835 3.855 -0.183 1.00 92.69 89 THR A N 1
ATOM 685 C CA . THR A 1 89 ? 1.438 3.492 1.102 1.00 92.69 89 THR A CA 1
ATOM 686 C C . THR A 1 89 ? 1.208 4.596 2.136 1.00 92.69 89 THR A C 1
ATOM 688 O O . THR A 1 89 ? 0.752 4.288 3.245 1.00 92.69 89 THR A O 1
ATOM 691 N N . GLY A 1 90 ? 1.437 5.863 1.776 1.00 95.56 90 GLY A N 1
ATOM 692 C CA . GLY A 1 90 ? 1.185 7.016 2.645 1.00 95.56 90 GLY A CA 1
ATOM 693 C C . GLY A 1 90 ? -0.279 7.102 3.085 1.00 95.56 90 GLY A C 1
ATOM 694 O O . GLY A 1 90 ? -0.584 7.185 4.278 1.00 95.56 90 GLY A O 1
ATOM 695 N N . PHE A 1 91 ? -1.209 6.946 2.141 1.00 95.00 91 PHE A N 1
ATOM 696 C CA . PHE A 1 91 ? -2.646 6.858 2.409 1.00 95.00 91 PHE A CA 1
ATOM 697 C C . PHE A 1 91 ? -2.971 5.719 3.386 1.00 95.00 91 PHE A C 1
ATOM 699 O O . PHE A 1 91 ? -3.716 5.891 4.356 1.00 95.00 91 PHE A O 1
ATOM 706 N N . GLY A 1 92 ? -2.362 4.550 3.182 1.00 91.06 92 GLY A N 1
ATOM 707 C CA . GLY A 1 92 ? -2.505 3.400 4.065 1.00 91.06 92 GLY A CA 1
ATOM 708 C C . GLY A 1 92 ? -2.037 3.674 5.498 1.00 91.06 92 GLY A C 1
ATOM 709 O O . GLY A 1 92 ? -2.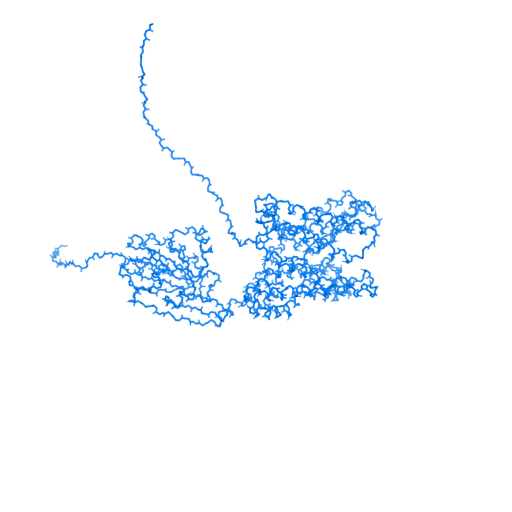655 3.159 6.434 1.00 91.06 92 GLY A O 1
ATOM 710 N N . VAL A 1 93 ? -0.984 4.478 5.688 1.00 92.44 93 VAL A N 1
ATOM 711 C CA . VAL A 1 93 ? -0.522 4.929 7.013 1.00 92.44 93 VAL A CA 1
ATOM 712 C C . VAL A 1 93 ? -1.529 5.874 7.655 1.00 92.44 93 VAL A C 1
ATOM 714 O O . VAL A 1 93 ? -1.855 5.689 8.830 1.00 92.44 93 VAL A O 1
ATOM 717 N N . ALA A 1 94 ? -2.075 6.827 6.903 1.00 92.19 94 ALA A N 1
ATOM 718 C CA . ALA A 1 94 ? -3.098 7.726 7.424 1.00 92.19 94 ALA A CA 1
ATOM 719 C C . ALA A 1 94 ? -4.331 6.952 7.918 1.00 92.19 94 ALA A C 1
ATOM 721 O O . ALA A 1 94 ? -4.742 7.089 9.074 1.00 92.19 94 ALA A O 1
ATOM 722 N N . VAL A 1 95 ? -4.862 6.046 7.091 1.00 86.44 95 VAL A N 1
ATOM 723 C CA . VAL A 1 95 ? -6.065 5.269 7.428 1.00 86.44 95 VAL A CA 1
ATOM 724 C C . VAL A 1 95 ? -5.852 4.339 8.627 1.00 86.44 95 VAL A C 1
ATOM 726 O O . VAL A 1 95 ? -6.788 4.141 9.405 1.00 86.44 95 VAL A O 1
ATOM 729 N N . GLN A 1 96 ? -4.661 3.754 8.782 1.00 85.38 96 GLN A N 1
ATOM 730 C CA . GLN A 1 96 ? -4.393 2.754 9.824 1.00 85.38 96 GLN A CA 1
ATOM 731 C C . GLN A 1 96 ? -3.841 3.355 11.117 1.00 85.38 96 GLN A C 1
ATOM 733 O O . GLN A 1 96 ? -4.313 3.006 12.198 1.00 85.38 96 GLN A O 1
ATOM 738 N N . LEU A 1 97 ? -2.835 4.225 11.020 1.00 91.00 97 LEU A N 1
ATOM 739 C CA . LEU A 1 97 ? -2.125 4.770 12.175 1.00 91.00 97 LEU A CA 1
ATOM 740 C C . LEU A 1 97 ? -2.654 6.150 12.549 1.00 91.00 97 LEU A C 1
ATOM 742 O O . LEU A 1 97 ? -3.070 6.331 13.687 1.00 91.00 97 LEU A O 1
ATOM 746 N N . MET A 1 98 ? -2.726 7.105 11.616 1.00 94.50 98 MET A N 1
ATOM 747 C CA . MET A 1 98 ? -3.166 8.466 11.964 1.00 94.50 98 MET A CA 1
ATOM 748 C C . MET A 1 98 ? -4.623 8.499 12.421 1.00 94.50 98 MET A C 1
ATOM 750 O O . MET A 1 98 ? -4.934 9.162 13.404 1.00 94.50 98 MET A O 1
ATOM 754 N N . ARG A 1 99 ? -5.511 7.711 11.802 1.00 89.06 99 ARG A N 1
ATOM 755 C CA . ARG A 1 99 ? -6.893 7.550 12.280 1.00 89.06 99 ARG A CA 1
ATOM 756 C C . ARG A 1 99 ? -6.949 7.062 13.730 1.00 89.06 99 ARG A C 1
ATOM 758 O O . ARG A 1 99 ? -7.763 7.552 14.508 1.00 89.06 99 ARG A O 1
ATOM 765 N N . ALA A 1 100 ? -6.109 6.093 14.096 1.00 83.94 100 ALA A N 1
ATOM 766 C CA . ALA A 1 100 ? -6.036 5.593 15.467 1.00 83.94 100 ALA A CA 1
ATOM 767 C C . ALA A 1 100 ? -5.469 6.658 16.418 1.00 83.94 100 ALA A C 1
ATOM 769 O O . ALA A 1 100 ? -6.033 6.866 17.488 1.00 83.94 100 ALA A O 1
ATOM 770 N N . THR A 1 101 ? -4.426 7.375 15.993 1.00 89.88 101 THR A N 1
ATOM 771 C CA . THR A 1 101 ? -3.820 8.498 16.721 1.00 89.88 101 THR A CA 1
ATOM 772 C C . THR A 1 101 ? -4.837 9.588 17.038 1.00 89.88 101 THR A C 1
ATOM 774 O O . THR A 1 101 ? -4.979 9.966 18.196 1.00 89.88 101 THR A O 1
ATOM 777 N N . ILE A 1 102 ? -5.577 10.056 16.030 1.00 89.94 102 ILE A N 1
ATOM 778 C CA . ILE A 1 102 ? -6.597 11.106 16.154 1.00 89.94 102 ILE A CA 1
ATOM 779 C C . ILE A 1 102 ? -7.711 10.654 17.101 1.00 89.94 102 ILE A C 1
ATOM 781 O O . ILE A 1 102 ? -8.047 11.356 18.055 1.00 89.94 102 ILE A O 1
ATOM 785 N N . ALA A 1 103 ? -8.186 9.418 16.926 1.00 83.38 103 ALA A N 1
ATOM 786 C CA . ALA A 1 103 ? -9.187 8.810 17.797 1.00 83.38 103 ALA A CA 1
ATOM 787 C C . ALA A 1 103 ? -8.680 8.489 19.221 1.00 83.38 103 ALA A C 1
ATOM 789 O O . ALA A 1 103 ? -9.435 7.926 20.010 1.00 83.38 103 ALA A O 1
ATOM 790 N N . GLY A 1 104 ? -7.413 8.776 19.555 1.00 78.88 104 GLY A N 1
ATOM 791 C CA . GLY A 1 104 ? -6.825 8.477 20.866 1.00 78.88 104 GLY A CA 1
ATOM 792 C C . GLY A 1 104 ? -6.725 6.979 21.173 1.00 78.88 104 GLY A C 1
ATOM 793 O O . GLY A 1 104 ? -6.659 6.582 22.335 1.00 78.88 104 GLY A O 1
ATOM 794 N N . LYS A 1 105 ? -6.754 6.127 20.143 1.00 76.31 105 LYS A N 1
ATOM 795 C CA . LYS A 1 105 ? -6.700 4.667 20.276 1.00 76.31 105 LYS A CA 1
ATOM 796 C C . LYS A 1 105 ? -5.260 4.185 20.402 1.00 76.31 105 LYS A C 1
ATOM 798 O O . LYS A 1 105 ? -4.314 4.845 19.974 1.00 76.31 105 LYS A O 1
ATOM 803 N N . SER A 1 106 ? -5.093 2.991 20.965 1.00 76.75 106 SER A N 1
ATOM 804 C CA . SER A 1 106 ? -3.785 2.350 21.048 1.00 76.75 106 SER A CA 1
ATOM 805 C C . SER A 1 106 ? -3.228 2.046 19.653 1.00 76.75 106 SER A C 1
ATOM 807 O O . SER A 1 106 ? -3.911 1.509 18.779 1.00 76.75 106 SER A O 1
ATOM 809 N N . LEU A 1 107 ? -1.961 2.408 19.454 1.00 83.06 107 LEU A N 1
ATOM 810 C CA . LEU A 1 107 ? -1.201 2.114 18.242 1.00 83.06 107 LEU A CA 1
ATOM 811 C C . LEU A 1 107 ? -0.499 0.753 18.369 1.00 83.06 107 LEU A C 1
ATOM 813 O O . LEU A 1 107 ? -0.120 0.376 19.485 1.00 83.06 107 LEU A O 1
ATOM 817 N N . PRO A 1 108 ? -0.265 0.036 17.253 1.00 82.44 108 PRO A N 1
ATOM 818 C CA . PRO A 1 108 ? 0.471 -1.227 17.275 1.00 82.44 108 PRO A CA 1
ATOM 819 C C . PRO A 1 108 ? 1.887 -1.047 17.838 1.00 82.44 108 PRO A C 1
ATOM 821 O O . PRO A 1 108 ? 2.432 0.064 17.888 1.00 82.44 108 PRO A O 1
ATOM 824 N N . ALA A 1 109 ? 2.506 -2.142 18.281 1.00 84.38 109 ALA A N 1
ATOM 825 C CA . ALA A 1 109 ? 3.928 -2.115 18.605 1.00 84.38 109 ALA A CA 1
ATOM 826 C C . ALA A 1 109 ? 4.761 -1.917 17.323 1.00 84.38 109 ALA A C 1
ATOM 828 O O . ALA A 1 109 ? 4.431 -2.530 16.307 1.00 84.38 109 ALA A O 1
ATOM 829 N N . PRO A 1 110 ? 5.855 -1.126 17.355 1.00 88.62 110 PRO A N 1
ATOM 830 C CA . PRO A 1 110 ? 6.754 -0.969 16.210 1.00 88.62 110 PRO A CA 1
ATOM 831 C C . PRO A 1 110 ? 7.196 -2.297 15.592 1.00 88.62 110 PRO A C 1
ATOM 833 O O . PRO A 1 110 ? 7.064 -2.495 14.390 1.00 88.62 110 PRO A O 1
ATOM 836 N N . ARG A 1 111 ? 7.615 -3.252 16.432 1.00 89.56 111 ARG A N 1
ATOM 837 C CA . ARG A 1 111 ? 7.991 -4.607 16.008 1.00 89.56 111 ARG A CA 1
ATOM 838 C C . ARG A 1 111 ? 6.865 -5.313 15.252 1.00 89.56 111 ARG A C 1
ATOM 840 O O . ARG A 1 111 ? 7.103 -5.900 14.204 1.00 89.56 111 ARG A O 1
ATOM 847 N N . ASP A 1 112 ? 5.645 -5.244 15.771 1.00 85.44 112 ASP A N 1
ATOM 848 C CA . ASP A 1 112 ? 4.492 -5.924 15.179 1.00 85.44 112 ASP A CA 1
ATOM 849 C C . ASP A 1 112 ? 4.091 -5.278 13.846 1.00 85.44 112 ASP A C 1
ATOM 851 O O . ASP A 1 112 ? 3.684 -5.973 12.916 1.00 85.44 112 ASP A O 1
ATOM 855 N N . PHE A 1 113 ? 4.251 -3.956 13.727 1.00 88.81 113 PHE A N 1
ATOM 856 C CA . PHE A 1 113 ? 4.084 -3.237 12.467 1.00 88.81 113 PHE A CA 1
ATOM 857 C C . PHE A 1 113 ? 5.101 -3.698 11.412 1.00 88.81 113 PHE A C 1
ATOM 859 O O . PHE A 1 113 ? 4.691 -4.050 10.304 1.00 88.81 113 PHE A O 1
ATOM 866 N N . VAL A 1 114 ? 6.390 -3.764 11.767 1.00 93.31 114 VAL A N 1
ATOM 867 C CA . VAL A 1 114 ? 7.459 -4.229 10.866 1.00 93.31 114 VAL A CA 1
ATOM 868 C C . VAL A 1 114 ? 7.206 -5.669 10.433 1.00 93.31 114 VAL A C 1
ATOM 870 O O . VAL A 1 114 ? 7.119 -5.928 9.240 1.00 93.31 114 VAL A O 1
ATOM 873 N N . ILE A 1 115 ? 6.979 -6.597 11.369 1.00 90.75 115 ILE A N 1
ATOM 874 C CA . ILE A 1 115 ? 6.754 -8.018 11.049 1.00 90.75 115 ILE A CA 1
ATOM 875 C C . ILE A 1 115 ? 5.576 -8.193 10.084 1.00 90.75 115 ILE A C 1
ATOM 877 O O . ILE A 1 115 ? 5.701 -8.912 9.097 1.00 90.75 115 ILE A O 1
ATOM 881 N N . LYS A 1 116 ? 4.443 -7.513 10.321 1.00 86.06 116 LYS A N 1
ATOM 882 C CA . LYS A 1 116 ? 3.270 -7.578 9.426 1.00 86.06 116 LYS A CA 1
ATOM 883 C C . LYS A 1 116 ? 3.592 -7.097 8.010 1.00 86.06 116 LYS A C 1
ATOM 885 O O . LYS A 1 116 ? 3.049 -7.639 7.051 1.00 86.06 116 LYS A O 1
ATOM 890 N N . ARG A 1 117 ? 4.422 -6.058 7.885 1.00 90.69 117 ARG A N 1
ATOM 891 C CA . ARG A 1 117 ? 4.818 -5.474 6.597 1.00 90.69 117 ARG A CA 1
ATOM 892 C C . ARG A 1 117 ? 5.835 -6.353 5.874 1.00 90.69 117 ARG A C 1
ATOM 894 O O . ARG A 1 117 ? 5.604 -6.681 4.714 1.00 90.69 117 ARG A O 1
ATOM 901 N N . LEU A 1 118 ? 6.881 -6.807 6.564 1.00 93.44 118 LEU A N 1
ATOM 902 C CA . LEU A 1 118 ? 7.893 -7.692 5.985 1.00 93.44 118 LEU A CA 1
ATOM 903 C C . LEU A 1 118 ? 7.275 -9.013 5.532 1.00 93.44 118 LEU A C 1
ATOM 905 O O . LEU A 1 118 ? 7.476 -9.408 4.394 1.00 93.44 118 LEU A O 1
ATOM 909 N N . ALA A 1 119 ? 6.424 -9.632 6.352 1.00 91.25 119 ALA A N 1
ATOM 910 C CA . ALA A 1 119 ? 5.734 -10.875 6.008 1.00 91.25 119 ALA A CA 1
ATOM 911 C C . ALA A 1 119 ? 4.826 -10.772 4.770 1.00 91.25 119 ALA A C 1
ATOM 913 O O . ALA A 1 119 ? 4.467 -11.790 4.182 1.00 91.25 119 ALA A O 1
ATOM 914 N N . ARG A 1 120 ? 4.423 -9.554 4.389 1.00 88.81 120 ARG A N 1
ATOM 915 C CA . ARG A 1 120 ? 3.640 -9.306 3.179 1.00 88.81 120 ARG A CA 1
ATOM 916 C C . ARG A 1 120 ? 4.511 -9.167 1.932 1.00 88.81 120 ARG A C 1
ATOM 918 O O . ARG A 1 120 ? 4.083 -9.623 0.883 1.00 88.81 120 ARG A O 1
ATOM 925 N N . LEU A 1 121 ? 5.655 -8.493 2.035 1.00 92.12 121 LEU A N 1
ATOM 926 C CA . LEU A 1 121 ? 6.447 -8.075 0.873 1.00 92.12 121 LEU A CA 1
ATOM 927 C C . LEU A 1 121 ? 7.687 -8.959 0.666 1.00 92.12 121 LEU A C 1
ATOM 929 O O . LEU A 1 121 ? 7.929 -9.469 -0.421 1.00 92.12 121 LEU A O 1
ATOM 933 N N . VAL A 1 122 ? 8.447 -9.203 1.732 1.00 94.31 122 VAL A N 1
ATOM 934 C CA . VAL A 1 122 ? 9.786 -9.807 1.660 1.00 94.31 122 VAL A CA 1
ATOM 935 C C . VAL A 1 122 ? 9.803 -11.248 1.135 1.00 94.31 122 VAL A C 1
ATOM 937 O O . VAL A 1 122 ? 10.682 -11.531 0.329 1.00 94.31 122 VAL A O 1
ATOM 940 N N . PRO A 1 123 ? 8.886 -12.168 1.509 1.00 95.12 123 PRO A N 1
ATOM 941 C CA . PRO A 1 123 ? 8.995 -13.566 1.084 1.00 95.12 123 PRO A CA 1
ATOM 942 C C . PRO A 1 123 ? 9.028 -13.741 -0.432 1.00 95.12 123 PRO A C 1
ATOM 944 O O . PRO A 1 123 ? 9.868 -14.466 -0.956 1.00 95.12 123 PRO A O 1
ATOM 947 N N . LEU A 1 124 ? 8.131 -13.046 -1.135 1.00 95.44 124 LEU A N 1
ATOM 948 C CA . LEU A 1 124 ? 8.092 -13.105 -2.586 1.00 95.44 124 LEU A CA 1
ATOM 949 C C . LEU A 1 124 ? 9.316 -12.424 -3.196 1.00 95.44 124 LEU A C 1
ATOM 951 O O . LEU A 1 124 ? 9.922 -12.987 -4.098 1.00 95.44 124 LEU A O 1
ATOM 955 N N . TYR A 1 125 ? 9.704 -11.255 -2.686 1.00 96.31 125 TYR A N 1
ATOM 956 C CA . TYR A 1 125 ? 10.907 -10.581 -3.159 1.00 96.31 125 TYR A CA 1
ATOM 957 C C . TYR A 1 125 ? 12.147 -11.462 -3.065 1.00 96.31 125 TYR A C 1
ATOM 959 O O . TYR A 1 125 ? 12.829 -11.620 -4.066 1.00 96.31 125 TYR A O 1
ATOM 967 N N . ILE A 1 126 ? 12.408 -12.069 -1.905 1.00 96.12 126 ILE A N 1
ATOM 968 C CA . ILE A 1 126 ? 13.582 -12.925 -1.712 1.00 96.12 126 ILE A CA 1
ATOM 969 C C . ILE A 1 126 ? 13.544 -14.115 -2.667 1.00 96.12 126 ILE A C 1
ATOM 971 O O . ILE A 1 126 ? 14.569 -14.442 -3.251 1.00 96.12 126 ILE A O 1
ATOM 975 N N . LEU A 1 127 ? 12.375 -14.727 -2.882 1.00 96.44 127 LEU A N 1
ATOM 976 C CA . LEU A 1 127 ? 12.242 -15.815 -3.847 1.00 96.44 127 LEU A CA 1
ATOM 977 C C . LEU A 1 127 ? 12.631 -15.371 -5.265 1.00 96.44 127 LEU A C 1
ATOM 979 O O . LEU A 1 127 ? 13.478 -16.005 -5.886 1.00 96.44 127 LEU A O 1
ATOM 983 N N . VAL A 1 128 ? 12.025 -14.292 -5.770 1.00 96.38 128 VAL A N 1
ATOM 984 C CA . VAL A 1 128 ? 12.307 -13.790 -7.126 1.00 96.38 128 VAL A CA 1
ATOM 985 C C . VAL A 1 128 ? 13.762 -13.341 -7.232 1.00 96.38 128 VAL A C 1
ATOM 987 O O . VAL A 1 128 ? 14.445 -13.691 -8.188 1.00 96.38 128 VAL A O 1
ATOM 990 N N . PHE A 1 129 ? 14.251 -12.612 -6.229 1.00 95.94 129 PHE A N 1
ATOM 991 C CA . PHE A 1 129 ? 15.616 -12.112 -6.172 1.00 95.94 129 PHE A CA 1
ATOM 992 C C . PHE A 1 129 ? 16.628 -13.248 -6.230 1.00 95.94 129 PHE A C 1
ATOM 994 O O . PHE A 1 129 ? 17.509 -13.194 -7.073 1.00 95.94 129 PHE A O 1
ATOM 1001 N N . LEU A 1 130 ? 16.486 -14.286 -5.402 1.00 96.31 130 LEU A N 1
ATOM 1002 C CA . LEU A 1 130 ? 17.426 -15.408 -5.390 1.00 96.31 130 LEU A CA 1
ATOM 1003 C C . LEU A 1 130 ? 17.411 -16.185 -6.708 1.00 96.31 130 LEU A C 1
ATOM 1005 O O . LEU A 1 130 ? 18.473 -16.558 -7.184 1.00 96.31 130 LEU A O 1
ATOM 1009 N N . ILE A 1 131 ? 16.239 -16.379 -7.326 1.00 95.31 131 ILE A N 1
ATOM 1010 C CA . ILE A 1 131 ? 16.142 -17.029 -8.643 1.00 95.31 131 ILE A CA 1
ATOM 1011 C C . ILE A 1 131 ? 16.913 -16.227 -9.695 1.00 95.31 131 ILE A C 1
ATOM 1013 O O . ILE A 1 131 ? 17.718 -16.782 -10.435 1.00 95.31 131 ILE A O 1
ATOM 1017 N N . VAL A 1 132 ? 16.683 -14.915 -9.765 1.00 94.25 132 VAL A N 1
ATOM 1018 C CA . VAL A 1 132 ? 17.321 -14.064 -10.778 1.00 94.25 132 VAL A CA 1
ATOM 1019 C C . VAL A 1 132 ? 18.804 -13.860 -10.488 1.00 94.25 132 VAL A C 1
ATOM 1021 O O . VAL A 1 132 ? 19.614 -13.848 -11.413 1.00 94.25 132 VAL A O 1
ATOM 1024 N N . TRP A 1 133 ? 19.162 -13.725 -9.213 1.00 94.75 133 TRP A N 1
ATOM 1025 C CA . TRP A 1 133 ? 20.541 -13.620 -8.762 1.00 94.75 133 TRP A CA 1
ATOM 1026 C C . TRP A 1 133 ? 21.339 -14.869 -9.131 1.00 94.75 133 TRP A C 1
ATOM 1028 O O . TRP A 1 133 ? 22.407 -14.734 -9.720 1.00 94.75 133 TRP A O 1
ATOM 1038 N N . GLU A 1 134 ? 20.792 -16.060 -8.876 1.00 94.75 134 GLU A N 1
ATOM 1039 C CA . GLU A 1 134 ? 21.434 -17.330 -9.225 1.00 94.75 134 GLU A CA 1
ATOM 1040 C C . GLU A 1 134 ? 21.690 -17.414 -10.735 1.00 94.75 134 GLU A C 1
ATOM 1042 O O . GLU A 1 134 ? 22.804 -17.683 -11.167 1.00 94.75 134 GLU A O 1
ATOM 1047 N N . ILE A 1 135 ? 20.679 -17.096 -11.550 1.00 92.06 135 ILE A N 1
ATOM 1048 C CA . ILE A 1 135 ? 20.780 -17.163 -13.016 1.00 92.06 135 ILE A CA 1
ATOM 1049 C C . ILE A 1 135 ? 21.834 -16.191 -13.570 1.00 92.06 135 ILE A C 1
ATOM 1051 O O . ILE A 1 135 ? 22.490 -16.503 -14.562 1.00 92.06 135 ILE A O 1
ATOM 1055 N N . ARG A 1 136 ? 21.967 -14.996 -12.983 1.00 89.38 136 ARG A N 1
ATOM 1056 C CA . ARG A 1 136 ? 22.785 -13.909 -13.551 1.00 89.38 136 ARG A CA 1
ATOM 1057 C C . ARG A 1 136 ? 24.181 -13.786 -12.959 1.00 89.38 136 ARG A C 1
ATOM 1059 O O . ARG A 1 136 ? 25.085 -13.336 -13.657 1.00 89.38 136 ARG A O 1
ATOM 1066 N N . TYR A 1 137 ? 24.337 -14.104 -11.679 1.00 90.25 137 TYR A N 1
ATOM 1067 C CA . TYR A 1 137 ? 25.526 -13.745 -10.912 1.00 90.25 137 TYR A CA 1
ATOM 1068 C C . TYR A 1 137 ? 26.171 -14.926 -10.191 1.00 90.25 137 TYR A C 1
ATOM 1070 O O . TYR A 1 137 ? 27.316 -14.786 -9.774 1.00 90.25 137 TYR A O 1
ATOM 1078 N N . ALA A 1 138 ? 25.519 -16.083 -10.036 1.00 90.19 138 ALA A N 1
ATOM 1079 C CA . ALA A 1 138 ? 26.171 -17.211 -9.368 1.00 90.19 138 ALA A CA 1
ATOM 1080 C C . ALA A 1 138 ? 27.464 -17.610 -10.099 1.00 90.19 138 ALA A C 1
ATOM 1082 O O . ALA A 1 138 ? 27.494 -17.773 -11.318 1.00 90.19 138 ALA A O 1
ATOM 1083 N N . GLY A 1 139 ? 28.556 -17.733 -9.341 1.00 91.38 139 GLY A N 1
ATOM 1084 C CA . GLY A 1 139 ? 29.876 -18.052 -9.891 1.00 91.38 139 GLY A CA 1
ATOM 1085 C C . GLY A 1 139 ? 30.643 -16.875 -10.507 1.00 91.38 139 GLY A C 1
ATOM 1086 O O . GLY A 1 139 ? 31.796 -17.068 -10.886 1.00 91.38 139 GLY A O 1
ATOM 1087 N N . THR A 1 140 ? 30.075 -15.664 -10.571 1.00 93.25 140 THR A N 1
ATOM 1088 C CA . THR A 1 140 ? 30.808 -14.463 -11.010 1.00 93.25 140 THR A CA 1
ATOM 1089 C C . THR A 1 140 ? 31.598 -13.826 -9.860 1.00 93.25 140 THR A C 1
ATOM 1091 O O . THR A 1 140 ? 31.375 -14.114 -8.678 1.00 93.25 140 THR A O 1
ATOM 1094 N N . GLU A 1 141 ? 32.523 -12.921 -10.189 1.00 93.00 141 GLU A N 1
ATOM 1095 C CA . GLU A 1 141 ? 33.305 -12.172 -9.193 1.00 93.00 141 GLU A CA 1
ATOM 1096 C C . GLU A 1 141 ? 32.440 -11.207 -8.359 1.00 93.00 141 GLU A C 1
ATOM 1098 O O . GLU A 1 141 ? 32.743 -10.956 -7.193 1.00 93.00 141 GLU A O 1
ATOM 1103 N N . THR A 1 142 ? 31.328 -10.700 -8.910 1.00 89.62 142 THR A N 1
ATOM 1104 C CA . THR A 1 142 ? 30.450 -9.730 -8.227 1.00 89.62 142 THR A CA 1
ATOM 1105 C C . THR A 1 142 ? 29.343 -10.377 -7.393 1.00 89.62 142 THR A C 1
ATOM 1107 O O . THR A 1 142 ? 28.647 -9.671 -6.660 1.00 89.62 142 THR A O 1
ATOM 1110 N N . GLN A 1 143 ? 29.203 -11.708 -7.445 1.00 93.06 143 GLN A N 1
ATOM 1111 C CA . GLN A 1 143 ? 28.058 -12.448 -6.904 1.00 93.06 143 GLN A CA 1
ATOM 1112 C C . GLN A 1 143 ? 27.695 -12.062 -5.464 1.00 93.06 143 GLN A C 1
ATOM 1114 O O . GLN A 1 143 ? 26.533 -11.796 -5.163 1.00 93.06 143 GLN A O 1
ATOM 1119 N N . TRP A 1 144 ? 28.691 -11.975 -4.578 1.00 94.19 144 TRP A N 1
ATOM 1120 C CA . TRP A 1 144 ? 28.483 -11.714 -3.154 1.00 94.19 144 TRP A CA 1
ATOM 1121 C C . TRP A 1 144 ? 28.145 -10.253 -2.877 1.00 94.19 144 TRP A C 1
ATOM 1123 O O . TRP A 1 144 ? 27.352 -9.970 -1.979 1.00 94.19 144 TRP A O 1
ATOM 1133 N N . ASN A 1 145 ? 28.715 -9.335 -3.660 1.00 93.88 145 ASN A N 1
ATOM 1134 C CA . ASN A 1 145 ? 28.406 -7.916 -3.554 1.00 93.88 145 ASN A CA 1
ATOM 1135 C C . ASN A 1 145 ? 26.951 -7.667 -3.983 1.00 93.88 145 ASN A C 1
ATOM 1137 O O . ASN A 1 145 ? 26.171 -7.101 -3.220 1.00 93.88 145 ASN A O 1
ATOM 1141 N N . ASP A 1 146 ? 26.543 -8.186 -5.145 1.00 91.25 146 ASP A N 1
ATOM 1142 C CA . ASP A 1 146 ? 25.161 -8.055 -5.625 1.00 91.25 146 ASP A CA 1
ATOM 1143 C C . ASP A 1 146 ? 24.155 -8.759 -4.688 1.00 91.25 146 ASP A C 1
ATOM 1145 O O . ASP A 1 146 ? 23.078 -8.218 -4.414 1.00 91.25 146 ASP A O 1
ATOM 1149 N N . LEU A 1 147 ? 24.525 -9.912 -4.110 1.00 94.25 147 LEU A N 1
ATOM 1150 C CA . LEU A 1 147 ? 23.724 -10.607 -3.093 1.00 94.25 147 LEU A CA 1
ATOM 1151 C C . LEU A 1 147 ? 23.493 -9.728 -1.857 1.00 94.25 147 LEU A C 1
ATOM 1153 O O . LEU A 1 147 ? 22.364 -9.625 -1.369 1.00 94.25 147 LEU A O 1
ATOM 1157 N N . LEU A 1 148 ? 24.553 -9.091 -1.350 1.00 95.31 148 LEU A N 1
ATOM 1158 C CA . LEU A 1 148 ? 24.491 -8.248 -0.160 1.00 95.31 148 LEU A CA 1
ATOM 1159 C C . LEU A 1 148 ? 23.580 -7.039 -0.387 1.00 95.31 148 LEU A C 1
ATOM 1161 O O . LEU A 1 148 ? 22.678 -6.803 0.420 1.00 95.31 148 LEU A O 1
ATOM 1165 N N . TRP A 1 149 ? 23.767 -6.306 -1.486 1.00 94.62 149 TRP A N 1
ATOM 1166 C CA . TRP A 1 149 ? 22.944 -5.138 -1.817 1.00 94.62 149 TRP A CA 1
ATOM 1167 C C . TRP A 1 149 ? 21.464 -5.494 -1.975 1.00 94.62 149 TRP A C 1
ATOM 1169 O O . TRP A 1 149 ? 20.599 -4.771 -1.474 1.00 94.62 149 TRP A O 1
ATOM 1179 N N . GLY A 1 150 ? 21.169 -6.630 -2.609 1.00 93.12 150 GLY A N 1
ATOM 1180 C CA . GLY A 1 150 ? 19.801 -7.083 -2.826 1.00 93.12 150 GLY A CA 1
ATOM 1181 C C . GLY A 1 150 ? 19.106 -7.619 -1.574 1.00 93.12 150 GLY A C 1
ATOM 1182 O O . GLY A 1 150 ? 17.963 -7.240 -1.305 1.00 93.12 150 GLY A O 1
ATOM 1183 N N . ILE A 1 151 ? 19.766 -8.457 -0.766 1.00 93.88 151 ILE A N 1
ATOM 1184 C CA . ILE A 1 151 ? 19.165 -9.008 0.465 1.00 93.88 151 ILE A CA 1
ATOM 1185 C C . ILE A 1 151 ? 18.974 -7.924 1.527 1.00 93.88 151 ILE A C 1
ATOM 1187 O O . ILE A 1 151 ? 17.961 -7.922 2.230 1.00 93.88 151 ILE A O 1
ATOM 1191 N N . THR A 1 152 ? 19.919 -6.987 1.641 1.00 94.19 152 THR A N 1
ATOM 1192 C CA . THR A 1 152 ? 19.801 -5.863 2.585 1.00 94.19 152 THR A CA 1
ATOM 1193 C C . THR A 1 152 ? 18.796 -4.809 2.136 1.00 94.19 152 THR A C 1
ATOM 1195 O O . THR A 1 152 ? 18.451 -3.939 2.937 1.00 94.19 152 THR A O 1
ATOM 1198 N N . LEU A 1 153 ? 18.290 -4.912 0.899 1.00 94.62 153 LEU A N 1
ATOM 1199 C CA . LEU A 1 153 ? 17.413 -3.924 0.284 1.00 94.62 153 LEU A CA 1
ATOM 1200 C C . LEU A 1 153 ? 18.042 -2.523 0.304 1.00 94.62 153 LEU A C 1
ATOM 1202 O O . LEU A 1 153 ? 17.380 -1.555 0.665 1.00 94.62 153 LEU A O 1
ATOM 1206 N N . MET A 1 154 ? 19.335 -2.421 -0.011 1.00 95.25 154 MET A N 1
ATOM 1207 C CA . MET A 1 154 ? 20.061 -1.145 -0.053 1.00 95.25 154 MET A CA 1
ATOM 1208 C C . MET A 1 154 ? 20.300 -0.649 -1.481 1.00 95.25 154 MET A C 1
ATOM 1210 O O . MET A 1 154 ? 20.794 0.457 -1.669 1.00 95.25 154 MET A O 1
ATOM 1214 N N . GLN A 1 155 ? 19.929 -1.423 -2.503 1.00 93.94 155 GLN A N 1
ATOM 1215 C CA . GLN A 1 155 ? 20.254 -1.148 -3.903 1.00 93.94 155 GLN A CA 1
ATOM 1216 C C . GLN A 1 155 ? 19.797 0.234 -4.397 1.00 93.94 155 GLN A C 1
ATOM 1218 O O . GLN A 1 155 ? 20.438 0.801 -5.270 1.00 93.94 155 GLN A O 1
ATOM 1223 N N . SER A 1 156 ? 18.740 0.824 -3.822 1.00 94.75 156 SER A N 1
ATOM 1224 C CA . SER A 1 156 ? 18.275 2.164 -4.222 1.00 94.75 156 SER A CA 1
ATOM 1225 C C . SER A 1 156 ? 19.207 3.308 -3.803 1.00 94.75 156 SER A C 1
ATOM 1227 O O . SER A 1 156 ? 18.977 4.442 -4.206 1.00 94.75 156 SER A O 1
ATOM 1229 N N . TRP A 1 157 ? 20.206 3.043 -2.958 1.00 95.12 157 TRP A N 1
ATOM 1230 C CA . TRP A 1 157 ? 21.220 4.018 -2.541 1.00 95.12 157 TRP A CA 1
ATOM 1231 C C . TRP A 1 157 ? 22.462 4.011 -3.441 1.00 95.12 157 TRP A C 1
ATOM 1233 O O . TRP A 1 157 ? 23.384 4.785 -3.206 1.00 95.12 157 TRP A O 1
ATOM 1243 N N . SER A 1 158 ? 22.515 3.129 -4.441 1.00 95.12 158 SER A N 1
ATOM 1244 C CA . SER A 1 158 ? 23.667 2.976 -5.325 1.00 95.12 158 SER A CA 1
ATOM 1245 C C . SER A 1 158 ? 23.238 3.056 -6.784 1.00 95.12 158 SER A C 1
ATOM 1247 O O . SER A 1 158 ? 22.437 2.243 -7.244 1.00 95.12 158 SER A O 1
ATOM 1249 N N . SER A 1 159 ? 23.828 4.000 -7.523 1.00 94.12 159 SER A N 1
ATOM 1250 C CA . SER A 1 159 ? 23.658 4.113 -8.977 1.00 94.12 159 SER A CA 1
ATOM 1251 C C . SER A 1 159 ? 24.118 2.843 -9.707 1.00 94.12 159 SER A C 1
ATOM 1253 O O . SER A 1 159 ? 23.584 2.502 -10.758 1.00 94.12 159 SER A O 1
ATOM 1255 N N . GLU A 1 160 ? 25.058 2.103 -9.115 1.00 92.69 160 GLU A N 1
ATOM 1256 C CA . GLU A 1 160 ? 25.606 0.864 -9.659 1.00 92.69 160 GLU A CA 1
ATOM 1257 C C . GLU A 1 160 ? 24.659 -0.335 -9.484 1.00 92.69 160 GLU A C 1
ATOM 1259 O O . GLU A 1 160 ? 24.522 -1.142 -10.403 1.00 92.69 160 GLU A O 1
ATOM 1264 N N . HIS A 1 161 ? 24.010 -0.472 -8.321 1.00 92.56 161 HIS A N 1
ATOM 1265 C CA . HIS A 1 161 ? 23.250 -1.683 -7.970 1.00 92.56 161 HIS A CA 1
ATOM 1266 C C . HIS A 1 161 ? 21.736 -1.574 -8.182 1.00 92.56 161 HIS A C 1
ATOM 1268 O O . HIS A 1 161 ? 21.059 -2.603 -8.240 1.00 92.56 161 HIS A O 1
ATOM 1274 N N . ILE A 1 162 ? 21.190 -0.363 -8.310 1.00 91.56 162 ILE A N 1
ATOM 1275 C CA . ILE A 1 162 ? 19.744 -0.104 -8.334 1.00 91.56 162 ILE A CA 1
ATOM 1276 C C . ILE A 1 162 ? 18.957 -0.943 -9.357 1.00 91.56 162 ILE A C 1
ATOM 1278 O O . ILE A 1 162 ? 17.869 -1.419 -9.026 1.00 91.56 162 ILE A O 1
ATOM 1282 N N . PHE A 1 163 ? 19.507 -1.161 -10.556 1.00 90.31 163 PHE A N 1
ATOM 1283 C CA . PHE A 1 163 ? 18.837 -1.860 -11.662 1.00 90.31 163 PHE A CA 1
ATOM 1284 C C . PHE A 1 163 ? 19.471 -3.215 -12.021 1.00 90.31 163 PHE A C 1
ATOM 1286 O O . PHE A 1 163 ? 19.164 -3.773 -13.064 1.00 90.31 163 PHE A O 1
ATOM 1293 N N . ARG A 1 164 ? 20.383 -3.759 -11.204 1.00 87.38 164 ARG A N 1
ATOM 1294 C CA . ARG A 1 164 ? 21.169 -4.947 -11.597 1.00 87.38 164 ARG A CA 1
ATOM 1295 C C . ARG A 1 164 ? 20.364 -6.245 -11.638 1.00 87.38 164 ARG A C 1
ATOM 1297 O O . ARG A 1 164 ? 20.318 -6.937 -12.656 1.00 87.38 164 ARG A O 1
ATOM 1304 N N . THR A 1 165 ? 19.765 -6.613 -10.507 1.00 88.56 165 THR A N 1
ATOM 1305 C CA . THR A 1 165 ? 19.122 -7.929 -10.366 1.00 88.56 165 THR A CA 1
ATOM 1306 C C . THR A 1 165 ? 17.659 -7.895 -10.782 1.00 88.56 165 THR A C 1
ATOM 1308 O O . THR A 1 165 ? 17.233 -8.696 -11.605 1.00 88.56 165 THR A O 1
ATOM 1311 N N . ILE A 1 166 ? 16.878 -6.981 -10.206 1.00 90.88 166 ILE A N 1
ATOM 1312 C CA . ILE A 1 166 ? 15.464 -6.790 -10.536 1.00 90.88 166 ILE A CA 1
ATOM 1313 C C . ILE A 1 166 ? 15.236 -5.289 -10.682 1.00 90.88 166 ILE A C 1
ATOM 1315 O O . ILE A 1 166 ? 15.099 -4.593 -9.677 1.00 90.88 166 ILE A O 1
ATOM 1319 N N . ASP A 1 167 ? 15.165 -4.805 -11.919 1.00 86.19 167 ASP A N 1
ATOM 1320 C CA . ASP A 1 167 ? 15.065 -3.383 -12.261 1.00 86.19 167 ASP A CA 1
ATOM 1321 C C . ASP A 1 167 ? 14.004 -2.626 -11.440 1.00 86.19 167 ASP A C 1
ATOM 1323 O O . ASP A 1 167 ? 14.339 -1.627 -10.811 1.00 86.19 167 ASP A O 1
ATOM 1327 N N . PRO A 1 168 ? 12.741 -3.085 -11.325 1.00 88.81 168 PRO A N 1
ATOM 1328 C CA . PRO A 1 168 ? 11.724 -2.360 -10.560 1.00 88.81 168 PRO A CA 1
ATOM 1329 C C . PRO A 1 168 ? 11.858 -2.508 -9.028 1.00 88.81 168 PRO A C 1
ATOM 1331 O O . PRO A 1 168 ? 11.122 -1.863 -8.275 1.00 88.81 168 PRO A O 1
ATOM 1334 N N . ALA A 1 169 ? 12.758 -3.355 -8.514 1.00 91.00 169 ALA A N 1
ATOM 1335 C CA . ALA A 1 169 ? 12.791 -3.701 -7.090 1.00 91.00 169 ALA A CA 1
ATOM 1336 C C . ALA A 1 169 ? 13.299 -2.582 -6.172 1.00 91.00 169 ALA A C 1
ATOM 1338 O O . ALA A 1 169 ? 13.107 -2.667 -4.957 1.00 91.00 169 ALA A O 1
ATOM 1339 N N . TRP A 1 170 ? 13.895 -1.514 -6.706 1.00 93.25 170 TRP A N 1
ATOM 1340 C CA . TRP A 1 170 ? 14.275 -0.343 -5.909 1.00 93.25 170 TRP A CA 1
ATOM 1341 C C . TRP A 1 170 ? 13.081 0.264 -5.152 1.00 93.25 170 TRP A C 1
ATOM 1343 O O . TRP A 1 170 ? 13.253 0.752 -4.035 1.00 93.25 170 TRP A O 1
ATOM 1353 N N . TYR A 1 171 ? 11.854 0.159 -5.687 1.00 92.38 171 TYR A N 1
ATOM 1354 C CA . TYR A 1 171 ? 10.639 0.596 -4.987 1.00 92.38 171 TYR A CA 1
ATOM 1355 C C . TYR A 1 171 ? 10.509 -0.097 -3.624 1.00 92.38 171 TYR A C 1
ATOM 1357 O O . TYR A 1 171 ? 10.144 0.523 -2.624 1.00 92.38 171 TYR A O 1
ATOM 1365 N N . LEU A 1 172 ? 10.837 -1.393 -3.568 1.00 93.94 172 LEU A N 1
ATOM 1366 C CA . LEU A 1 172 ? 10.765 -2.168 -2.338 1.00 93.94 172 LEU A CA 1
ATOM 1367 C C . LEU A 1 172 ? 11.836 -1.739 -1.331 1.00 93.94 172 LEU A C 1
ATOM 1369 O O . LEU A 1 172 ? 11.536 -1.685 -0.140 1.00 93.94 172 LEU A O 1
ATOM 1373 N N . SER A 1 173 ? 13.043 -1.405 -1.797 1.00 95.06 173 SER A N 1
ATOM 1374 C CA . SER A 1 173 ? 14.093 -0.813 -0.955 1.00 95.06 173 SER A CA 1
ATOM 1375 C C . SER A 1 173 ? 13.573 0.437 -0.236 1.00 95.06 173 SER A C 1
ATOM 1377 O O . SER A 1 173 ? 13.602 0.520 0.996 1.00 95.06 173 SER A O 1
ATOM 1379 N N . VAL A 1 174 ? 12.955 1.352 -0.988 1.00 95.44 174 VAL A N 1
ATOM 1380 C CA . VAL A 1 174 ? 12.352 2.573 -0.438 1.00 95.44 174 VAL A CA 1
ATOM 1381 C C . VAL A 1 174 ? 11.202 2.270 0.534 1.00 95.44 174 VAL A C 1
ATOM 1383 O O . VAL A 1 174 ? 11.170 2.800 1.648 1.00 95.44 174 VAL A O 1
ATOM 1386 N N . GLU A 1 175 ? 10.267 1.392 0.159 1.00 95.31 175 GLU A N 1
ATOM 1387 C CA . GLU A 1 175 ? 9.122 1.015 1.003 1.00 95.31 175 GLU A CA 1
ATOM 1388 C C . GLU A 1 175 ? 9.576 0.397 2.337 1.00 95.31 175 GLU A C 1
ATOM 1390 O O . GLU A 1 175 ? 9.059 0.760 3.398 1.00 95.31 175 GLU A O 1
ATOM 1395 N N . ILE A 1 176 ? 10.551 -0.518 2.315 1.00 95.44 176 ILE A N 1
ATOM 1396 C CA . ILE A 1 176 ? 11.057 -1.167 3.529 1.00 95.44 176 ILE A CA 1
ATOM 1397 C C . ILE A 1 176 ? 11.831 -0.181 4.405 1.00 95.44 176 ILE A C 1
ATOM 1399 O O . ILE A 1 176 ? 11.632 -0.182 5.626 1.00 95.44 176 ILE A O 1
ATOM 1403 N N . PHE A 1 177 ? 12.620 0.719 3.815 1.00 95.94 177 PHE A N 1
ATOM 1404 C CA . PHE A 1 177 ? 13.255 1.804 4.560 1.00 95.94 177 PHE A CA 1
ATOM 1405 C C . PHE A 1 177 ? 12.215 2.641 5.322 1.00 95.94 177 PHE A C 1
ATOM 1407 O O . PHE A 1 177 ? 12.335 2.836 6.536 1.00 95.94 177 PHE A O 1
ATOM 1414 N N . PHE A 1 178 ? 11.126 3.055 4.665 1.00 94.88 178 PHE A N 1
ATOM 1415 C CA . PHE A 1 178 ? 10.051 3.796 5.332 1.00 94.88 178 PHE A CA 1
ATOM 1416 C C . PHE A 1 178 ? 9.313 2.985 6.391 1.00 94.88 178 PHE A C 1
ATOM 1418 O O . PHE A 1 178 ? 8.911 3.546 7.412 1.00 94.88 178 PHE A O 1
ATOM 1425 N N . VAL A 1 179 ? 9.151 1.672 6.211 1.00 94.81 179 VAL A N 1
ATOM 1426 C CA . VAL A 1 179 ? 8.594 0.799 7.255 1.00 94.81 179 VAL A CA 1
ATOM 1427 C C . VAL A 1 179 ? 9.447 0.863 8.524 1.00 94.81 179 VAL A C 1
ATOM 1429 O O . VAL A 1 179 ? 8.888 1.008 9.617 1.00 94.81 179 VAL A O 1
ATOM 1432 N N . PHE A 1 180 ? 10.776 0.810 8.399 1.00 96.50 180 PHE A N 1
ATOM 1433 C CA . PHE A 1 180 ? 11.685 0.928 9.539 1.00 96.50 180 PHE A CA 1
ATOM 1434 C C . PHE A 1 180 ? 11.677 2.330 10.154 1.00 96.50 180 PHE A C 1
ATOM 1436 O O . PHE A 1 180 ? 11.537 2.445 11.373 1.00 96.50 180 PHE A O 1
ATOM 1443 N N . VAL A 1 181 ? 11.727 3.393 9.346 1.00 95.81 181 VAL A N 1
ATOM 1444 C CA . VAL A 1 181 ? 11.642 4.783 9.836 1.00 95.81 181 VAL A CA 1
ATOM 1445 C C . VAL A 1 181 ? 10.323 5.032 10.569 1.00 95.81 181 VAL A C 1
ATOM 1447 O O . VAL A 1 181 ? 10.300 5.604 11.662 1.00 95.81 181 VAL A O 1
ATOM 1450 N N . LEU A 1 182 ? 9.202 4.557 10.024 1.00 95.81 182 LEU A N 1
ATOM 1451 C CA . LEU A 1 182 ? 7.902 4.699 10.668 1.00 95.81 182 LEU A CA 1
ATOM 1452 C C . LEU A 1 182 ? 7.837 3.903 11.971 1.00 95.81 182 LEU A C 1
ATOM 1454 O O . LEU A 1 182 ? 7.260 4.378 12.944 1.00 95.81 182 LEU A O 1
ATOM 1458 N N . ALA A 1 183 ? 8.436 2.717 12.030 1.00 96.50 183 ALA A N 1
ATOM 1459 C CA . ALA A 1 183 ? 8.494 1.941 13.259 1.00 96.50 183 ALA A CA 1
ATOM 1460 C C . ALA A 1 183 ? 9.353 2.624 14.337 1.00 96.50 183 ALA A C 1
ATOM 1462 O O . ALA A 1 183 ? 8.915 2.739 15.484 1.00 96.50 183 ALA A O 1
ATOM 1463 N N . ALA A 1 184 ? 10.546 3.092 13.967 1.00 97.06 184 ALA A N 1
ATOM 1464 C CA . ALA A 1 184 ? 11.528 3.663 14.883 1.00 97.06 184 ALA A CA 1
ATOM 1465 C C . ALA A 1 184 ? 11.161 5.078 15.355 1.00 97.06 184 ALA A C 1
ATOM 1467 O O . ALA A 1 184 ? 11.340 5.397 16.527 1.00 97.06 184 ALA A O 1
ATOM 1468 N N . VAL A 1 185 ? 10.619 5.914 14.466 1.00 96.56 185 VAL A N 1
ATOM 1469 C CA . VAL A 1 185 ? 10.368 7.341 14.728 1.00 96.56 185 VAL A CA 1
ATOM 1470 C C . VAL A 1 185 ? 8.881 7.671 14.646 1.00 96.56 185 VAL A C 1
ATOM 1472 O O . VAL A 1 185 ? 8.318 8.261 15.572 1.00 96.56 185 VAL A O 1
ATOM 1475 N N . GLY A 1 186 ? 8.215 7.244 13.571 1.00 96.12 186 GLY A N 1
ATOM 1476 C CA . GLY A 1 186 ? 6.824 7.607 13.293 1.00 96.12 186 GLY A CA 1
ATOM 1477 C C . GLY A 1 186 ? 5.832 7.154 14.367 1.00 96.12 186 GLY A C 1
ATOM 1478 O O . GLY A 1 186 ? 5.085 7.968 14.901 1.00 96.12 186 GLY A O 1
ATOM 1479 N N . ILE A 1 187 ? 5.833 5.872 14.738 1.00 95.94 187 ILE A N 1
ATOM 1480 C CA . ILE A 1 187 ? 4.925 5.304 15.744 1.00 95.94 187 ILE A CA 1
ATOM 1481 C C . ILE A 1 187 ? 5.170 5.928 17.127 1.00 95.94 187 ILE A C 1
ATOM 1483 O O . ILE A 1 187 ? 4.192 6.335 17.758 1.00 95.94 187 ILE A O 1
ATOM 1487 N N . PRO A 1 188 ? 6.414 6.051 17.635 1.00 96.75 188 PRO A N 1
ATOM 1488 C CA . PRO A 1 188 ? 6.673 6.772 18.880 1.00 96.75 188 PRO A CA 1
ATOM 1489 C C . PRO A 1 188 ? 6.176 8.219 18.867 1.00 96.75 188 PRO A C 1
ATOM 1491 O O . PRO A 1 188 ? 5.552 8.648 19.839 1.00 96.75 188 PRO A O 1
ATOM 1494 N N . LEU A 1 189 ? 6.384 8.953 17.772 1.00 96.81 189 LEU A N 1
ATOM 1495 C CA . LEU A 1 189 ? 5.885 10.319 17.635 1.00 96.81 189 LEU A CA 1
ATOM 1496 C C . LEU A 1 189 ? 4.352 10.359 17.611 1.00 96.81 189 LEU A C 1
ATOM 1498 O O . LEU A 1 189 ? 3.744 11.112 18.367 1.00 96.81 189 LEU A O 1
ATOM 1502 N N . MET A 1 190 ? 3.712 9.483 16.838 1.00 96.38 190 MET A N 1
ATOM 1503 C CA . MET A 1 190 ? 2.254 9.350 16.805 1.00 96.38 190 MET A CA 1
ATOM 1504 C C . MET A 1 190 ? 1.671 8.977 18.175 1.00 96.38 190 MET A C 1
ATOM 1506 O O . MET A 1 190 ? 0.620 9.486 18.540 1.00 96.38 190 MET A O 1
ATOM 1510 N N . ARG A 1 191 ? 2.368 8.173 18.990 1.00 94.62 191 ARG A N 1
ATOM 1511 C CA . ARG A 1 191 ? 1.974 7.893 20.386 1.00 94.62 191 ARG A CA 1
ATOM 1512 C C . ARG A 1 191 ? 2.079 9.112 21.297 1.00 94.62 191 ARG A C 1
ATOM 1514 O O . ARG A 1 191 ? 1.360 9.191 22.289 1.00 94.62 191 ARG A O 1
ATOM 1521 N N . ARG A 1 192 ? 3.003 10.037 21.025 1.00 94.81 192 ARG A N 1
ATOM 1522 C CA . ARG A 1 192 ? 3.064 11.321 21.741 1.00 94.81 192 ARG A CA 1
ATOM 1523 C C . ARG A 1 192 ? 1.904 12.211 21.306 1.00 94.81 192 ARG A C 1
ATOM 1525 O O . ARG A 1 192 ? 1.198 12.727 22.165 1.00 94.81 192 ARG A O 1
ATOM 1532 N N . ILE A 1 193 ? 1.647 12.296 20.000 1.00 95.50 193 ILE A N 1
ATOM 1533 C CA . ILE A 1 193 ? 0.514 13.042 19.435 1.00 95.50 193 ILE A CA 1
ATOM 1534 C C . ILE A 1 193 ? -0.815 12.503 19.987 1.00 95.50 193 ILE A C 1
ATOM 1536 O O . ILE A 1 193 ? -1.652 13.287 20.416 1.00 95.50 193 ILE A O 1
ATOM 1540 N N . SER A 1 194 ? -0.999 11.182 20.083 1.00 92.06 194 SER A N 1
ATOM 1541 C CA . SER A 1 194 ? -2.247 10.578 20.577 1.00 92.06 194 SER A CA 1
ATOM 1542 C C . SER A 1 194 ? -2.563 10.913 22.039 1.00 92.06 194 SER A C 1
ATOM 1544 O O . SER A 1 194 ? -3.705 10.759 22.461 1.00 92.06 194 SER A O 1
ATOM 1546 N N . LYS A 1 195 ? -1.566 11.341 22.828 1.00 91.25 195 LYS A N 1
ATOM 1547 C CA . LYS A 1 195 ? -1.740 11.759 24.230 1.00 91.25 195 LYS A CA 1
ATOM 1548 C C . LYS A 1 195 ? -2.211 13.206 24.375 1.00 91.25 195 LYS A C 1
ATOM 1550 O O . LYS A 1 195 ? -2.575 13.602 25.480 1.00 91.25 195 LYS A O 1
ATOM 1555 N N . LEU A 1 196 ? -2.205 13.997 23.301 1.00 91.12 196 LEU A N 1
ATOM 1556 C CA . LEU A 1 196 ? -2.753 15.353 23.329 1.00 91.12 196 LEU A CA 1
ATOM 1557 C C . LEU A 1 196 ? -4.238 15.285 23.707 1.00 91.12 196 LEU A C 1
ATOM 1559 O O . LEU A 1 196 ? -4.956 14.398 23.242 1.00 91.12 196 LEU A O 1
ATOM 1563 N N . ARG A 1 197 ? -4.695 16.179 24.593 1.00 85.12 197 ARG A N 1
ATOM 1564 C CA . ARG A 1 197 ? -6.067 16.126 25.138 1.00 85.12 197 ARG A CA 1
ATOM 1565 C C . ARG A 1 197 ? -7.118 16.442 24.078 1.00 85.12 197 ARG A C 1
ATOM 1567 O O . ARG A 1 197 ? -8.157 15.795 24.048 1.00 85.12 197 ARG A O 1
ATOM 1574 N N . ASP A 1 198 ? -6.808 17.401 23.218 1.00 91.81 198 ASP A N 1
ATOM 1575 C CA . ASP A 1 198 ? -7.692 17.911 22.178 1.00 91.81 198 ASP A CA 1
ATOM 1576 C C . ASP A 1 198 ? -7.543 17.125 20.864 1.00 91.81 198 ASP A C 1
ATOM 1578 O O . ASP A 1 198 ? -6.432 16.826 20.419 1.00 91.81 198 ASP A O 1
ATOM 1582 N N . GLU A 1 199 ? -8.671 16.799 20.233 1.00 90.50 199 GLU A N 1
ATOM 1583 C CA . GLU A 1 199 ? -8.700 16.130 18.933 1.00 90.50 199 GLU A CA 1
ATOM 1584 C C . GLU A 1 199 ? -8.117 17.028 17.834 1.00 90.50 199 GLU A C 1
ATOM 1586 O O . GLU A 1 199 ? -7.357 16.548 16.990 1.00 90.50 199 GLU A O 1
ATOM 1591 N N . GLN A 1 200 ? -8.383 18.338 17.872 1.00 93.56 200 GLN A N 1
ATOM 1592 C CA . GLN A 1 200 ? -7.864 19.273 16.872 1.00 93.56 200 GLN A CA 1
ATOM 1593 C C . GLN A 1 200 ? -6.334 19.381 16.952 1.00 93.56 200 GLN A C 1
ATOM 1595 O O . GLN A 1 200 ? -5.654 19.420 15.923 1.00 93.56 200 GLN A O 1
ATOM 1600 N N . ALA A 1 201 ? -5.763 19.345 18.158 1.00 95.75 201 ALA A N 1
ATOM 1601 C CA . ALA A 1 201 ? -4.320 19.235 18.356 1.00 95.75 201 ALA A CA 1
ATOM 1602 C C . ALA A 1 201 ? -3.735 17.939 17.757 1.00 95.75 201 ALA A C 1
ATOM 1604 O O . ALA A 1 201 ? -2.657 17.974 17.161 1.00 95.75 201 ALA A O 1
ATOM 1605 N N . ARG A 1 202 ? -4.448 16.804 17.841 1.00 95.44 202 ARG A N 1
ATOM 1606 C CA . ARG A 1 202 ? -4.021 15.539 17.208 1.00 95.44 202 ARG A CA 1
ATOM 1607 C C . ARG A 1 202 ? -4.059 15.618 15.686 1.00 95.44 202 ARG A C 1
ATOM 1609 O O . ARG A 1 202 ? -3.109 15.176 15.045 1.00 95.44 202 ARG A O 1
ATOM 1616 N N . TRP A 1 203 ? -5.109 16.216 15.118 1.00 96.50 203 TRP A N 1
ATOM 1617 C CA . TRP A 1 203 ? -5.192 16.500 13.682 1.00 96.50 203 TRP A CA 1
ATOM 1618 C C . TRP A 1 203 ? -4.012 17.348 13.218 1.00 96.50 203 TRP A C 1
ATOM 1620 O O . TRP A 1 203 ? -3.290 16.938 12.313 1.00 96.50 203 TRP A O 1
ATOM 1630 N N . ARG A 1 204 ? -3.758 18.481 13.887 1.00 97.31 204 ARG A N 1
ATOM 1631 C CA . ARG A 1 204 ? -2.611 19.355 13.594 1.00 97.31 204 ARG A CA 1
ATOM 1632 C C . ARG A 1 204 ? -1.286 18.606 13.698 1.00 97.31 204 ARG A C 1
ATOM 1634 O O . ARG A 1 204 ? -0.452 18.760 12.818 1.00 97.31 204 ARG A O 1
ATOM 1641 N N . GLY A 1 205 ? -1.112 17.762 14.717 1.00 97.38 205 GLY A N 1
ATOM 1642 C CA . GLY A 1 205 ? 0.085 16.936 14.879 1.00 97.38 205 GLY A CA 1
ATOM 1643 C C . GLY A 1 205 ? 0.288 15.938 13.734 1.00 97.38 205 GLY A C 1
ATOM 1644 O O . GLY A 1 205 ? 1.393 15.828 13.208 1.00 97.38 205 GLY A O 1
ATOM 1645 N N . CYS A 1 206 ? -0.764 15.232 13.307 1.00 97.44 206 CYS A N 1
ATOM 1646 C CA . CYS A 1 206 ? -0.688 14.315 12.164 1.00 97.44 206 CYS A CA 1
ATOM 1647 C C . CYS A 1 206 ? -0.433 15.050 10.841 1.00 97.44 206 CYS A C 1
ATOM 1649 O O . CYS A 1 206 ? 0.376 14.581 10.041 1.00 97.44 206 CYS A O 1
ATOM 1651 N N . THR A 1 207 ? -1.071 16.203 10.628 1.00 98.00 207 THR A N 1
ATOM 1652 C CA . THR A 1 207 ? -0.830 17.052 9.455 1.00 98.00 207 THR A CA 1
ATOM 1653 C C . THR A 1 207 ? 0.601 17.578 9.446 1.00 98.00 207 THR A C 1
ATOM 1655 O O . THR A 1 207 ? 1.281 17.447 8.436 1.00 98.00 207 THR A O 1
ATOM 1658 N N . ALA A 1 208 ? 1.092 18.107 10.570 1.00 98.19 208 ALA A N 1
ATOM 1659 C CA . ALA A 1 208 ? 2.462 18.600 10.695 1.00 98.19 208 ALA A CA 1
ATOM 1660 C C . ALA A 1 208 ? 3.487 17.494 10.424 1.00 98.19 208 ALA A C 1
ATOM 1662 O O . ALA A 1 208 ? 4.473 17.737 9.740 1.00 98.19 208 ALA A O 1
ATOM 1663 N N . PHE A 1 209 ? 3.230 16.268 10.893 1.00 97.69 209 PHE A N 1
ATOM 1664 C CA . PHE A 1 209 ? 4.072 15.119 10.573 1.00 97.69 209 PHE A CA 1
ATOM 1665 C C . PHE A 1 209 ? 4.117 14.839 9.064 1.00 97.69 209 PHE A C 1
ATOM 1667 O O . PHE A 1 209 ? 5.201 14.718 8.507 1.00 97.69 209 PHE A O 1
ATOM 1674 N N . ALA A 1 210 ? 2.965 14.783 8.389 1.00 98.00 210 ALA A N 1
ATOM 1675 C CA . ALA A 1 210 ? 2.915 14.554 6.944 1.00 98.00 210 ALA A CA 1
ATOM 1676 C C . ALA A 1 210 ? 3.579 15.690 6.139 1.00 98.00 210 ALA A C 1
ATOM 1678 O O . ALA A 1 210 ? 4.325 15.420 5.202 1.00 98.00 210 ALA A O 1
ATOM 1679 N N . VAL A 1 211 ? 3.361 16.950 6.534 1.00 98.38 211 VAL A N 1
ATOM 1680 C CA . VAL A 1 211 ? 4.011 18.124 5.925 1.00 98.38 211 VAL A CA 1
ATOM 1681 C C . VAL A 1 211 ? 5.521 18.092 6.139 1.00 98.38 211 VAL A C 1
ATOM 1683 O O . VAL A 1 211 ? 6.263 18.373 5.207 1.00 98.38 211 VAL A O 1
ATOM 1686 N N . ALA A 1 212 ? 5.999 17.704 7.323 1.00 98.06 212 ALA A N 1
ATOM 1687 C CA . ALA A 1 212 ? 7.430 17.583 7.579 1.00 98.06 212 ALA A CA 1
ATOM 1688 C C . ALA A 1 212 ? 8.093 16.567 6.635 1.00 98.06 212 ALA A C 1
ATOM 1690 O O . ALA A 1 212 ? 9.164 16.847 6.108 1.00 98.06 212 ALA A O 1
ATOM 1691 N N . LEU A 1 213 ? 7.441 15.430 6.362 1.00 97.44 213 LEU A N 1
ATOM 1692 C CA . LEU A 1 213 ? 7.927 14.463 5.371 1.00 97.44 213 LEU A CA 1
ATOM 1693 C C . LEU A 1 213 ? 7.992 15.070 3.962 1.00 97.44 213 LEU A C 1
ATOM 1695 O O . LEU A 1 213 ? 8.992 14.894 3.275 1.00 97.44 213 LEU A O 1
ATOM 1699 N N . ILE A 1 214 ? 6.983 15.851 3.563 1.00 97.62 214 ILE A N 1
ATOM 1700 C CA . ILE A 1 214 ? 7.003 16.595 2.291 1.00 97.62 214 ILE A CA 1
ATOM 1701 C C . ILE A 1 214 ? 8.201 17.529 2.211 1.00 97.62 214 ILE A C 1
ATOM 1703 O O . ILE A 1 214 ? 8.957 17.491 1.245 1.00 97.62 214 ILE A O 1
ATOM 1707 N N . LEU A 1 215 ? 8.414 18.331 3.249 1.00 97.75 215 LEU A N 1
ATOM 1708 C CA . LEU A 1 215 ? 9.527 19.269 3.268 1.00 97.75 215 LEU A CA 1
ATOM 1709 C C . LEU A 1 215 ? 10.877 18.546 3.203 1.00 97.75 215 LEU A C 1
ATOM 1711 O O . LEU A 1 215 ? 11.756 19.006 2.482 1.00 97.75 215 LEU A O 1
ATOM 1715 N N . ILE A 1 216 ? 11.036 17.405 3.884 1.00 97.06 216 ILE A N 1
ATOM 1716 C CA . ILE A 1 216 ? 12.271 16.603 3.838 1.00 97.06 216 ILE A CA 1
ATOM 1717 C C . ILE A 1 216 ? 12.580 16.140 2.408 1.00 97.06 216 ILE A C 1
ATOM 1719 O O . ILE A 1 216 ? 13.704 16.335 1.949 1.00 97.06 216 ILE A O 1
ATOM 1723 N N . GLY A 1 217 ? 11.605 15.570 1.693 1.00 95.62 217 GLY A N 1
ATOM 1724 C CA . GLY A 1 217 ? 11.835 15.081 0.328 1.00 95.62 217 GLY A CA 1
ATOM 1725 C C . GLY A 1 217 ? 12.096 16.200 -0.677 1.00 95.62 217 GLY A C 1
ATOM 1726 O O . GLY A 1 217 ? 13.020 16.105 -1.486 1.00 95.62 217 GLY A O 1
ATOM 1727 N N . LEU A 1 218 ? 11.360 17.311 -0.570 1.00 94.38 218 LEU A N 1
ATOM 1728 C CA . LEU A 1 218 ? 11.617 18.500 -1.386 1.00 94.38 218 LEU A CA 1
ATOM 1729 C C . LEU A 1 218 ? 12.992 19.111 -1.093 1.00 94.38 218 LEU A C 1
ATOM 1731 O O . LEU A 1 218 ? 13.670 19.554 -2.015 1.00 94.38 218 LEU A O 1
ATOM 1735 N N . THR A 1 219 ? 13.428 19.096 0.170 1.00 95.94 219 THR A N 1
ATOM 1736 C CA . THR A 1 219 ? 14.752 19.596 0.565 1.00 95.94 219 THR A CA 1
ATOM 1737 C C . THR A 1 219 ? 15.852 18.717 -0.012 1.00 95.94 219 THR A C 1
ATOM 1739 O O . THR A 1 219 ? 16.794 19.245 -0.587 1.00 95.94 219 THR A O 1
ATOM 1742 N N . TRP A 1 220 ? 15.718 17.391 0.072 1.00 95.31 220 TRP A N 1
ATOM 1743 C CA . TRP A 1 220 ? 16.674 16.455 -0.522 1.00 95.31 220 TRP A CA 1
ATOM 1744 C C . TRP A 1 220 ? 16.871 16.718 -2.019 1.00 95.31 220 TRP A C 1
ATOM 1746 O O . TRP A 1 220 ? 17.991 16.952 -2.470 1.00 95.31 220 TRP A O 1
ATOM 1756 N N . LYS A 1 221 ? 15.770 16.765 -2.779 1.00 92.69 221 LYS A N 1
ATOM 1757 C CA . LYS A 1 221 ? 15.807 17.018 -4.227 1.00 92.69 221 LYS A CA 1
ATOM 1758 C C . LYS A 1 221 ? 16.302 18.422 -4.560 1.00 92.69 221 LYS A C 1
ATOM 1760 O O . LYS A 1 221 ? 17.076 18.584 -5.495 1.00 92.69 221 LYS A O 1
ATOM 1765 N N . GLY A 1 222 ? 15.889 19.427 -3.788 1.00 92.50 222 GLY A N 1
ATOM 1766 C CA . GLY A 1 222 ? 16.330 20.809 -3.960 1.00 92.50 222 GLY A CA 1
ATOM 1767 C C . GLY A 1 222 ? 17.831 20.978 -3.727 1.00 92.50 222 GLY A C 1
ATOM 1768 O O . GLY A 1 222 ? 18.487 21.656 -4.510 1.00 92.50 222 GLY A O 1
ATOM 1769 N N . VAL A 1 223 ? 18.388 20.319 -2.705 1.00 94.69 223 VAL A N 1
ATOM 1770 C CA . VAL A 1 223 ? 19.834 20.318 -2.432 1.00 94.69 223 VAL A CA 1
ATOM 1771 C C . VAL A 1 223 ? 20.598 19.599 -3.541 1.00 94.69 223 VAL A C 1
ATOM 1773 O O . VAL A 1 223 ? 21.567 20.158 -4.041 1.00 94.69 223 VAL A O 1
ATOM 1776 N N . ALA A 1 224 ? 20.147 18.416 -3.972 1.00 92.94 224 ALA A N 1
ATOM 1777 C CA . ALA A 1 224 ? 20.778 17.687 -5.074 1.00 92.94 224 ALA A CA 1
ATOM 1778 C C . ALA A 1 224 ? 20.773 18.504 -6.379 1.00 92.94 224 ALA A C 1
ATOM 1780 O O . ALA A 1 224 ? 21.798 18.636 -7.043 1.00 92.94 224 ALA A O 1
ATOM 1781 N N . ALA A 1 225 ? 19.640 19.133 -6.705 1.00 90.25 225 ALA A N 1
ATOM 1782 C CA . ALA A 1 225 ? 19.523 20.007 -7.868 1.00 90.25 225 ALA A CA 1
ATOM 1783 C C . ALA A 1 225 ? 20.421 21.249 -7.756 1.00 90.25 225 ALA A C 1
ATOM 1785 O O . ALA A 1 225 ? 21.070 21.628 -8.726 1.00 90.25 225 ALA A O 1
ATOM 1786 N N . TRP A 1 226 ? 20.488 21.874 -6.576 1.00 91.81 226 TRP A N 1
ATOM 1787 C CA . TRP A 1 226 ? 21.345 23.036 -6.326 1.00 91.81 226 TRP A CA 1
ATOM 1788 C C . TRP A 1 226 ? 22.837 22.703 -6.442 1.00 91.81 226 TRP A C 1
ATOM 1790 O O . TRP A 1 226 ? 23.611 23.523 -6.927 1.00 91.81 226 TRP A O 1
ATOM 1800 N N . GLN A 1 227 ? 23.231 21.493 -6.044 1.00 94.56 227 GLN A N 1
ATOM 1801 C CA . GLN A 1 227 ? 24.594 20.983 -6.203 1.00 94.56 227 GLN A CA 1
ATOM 1802 C C . GLN A 1 227 ? 24.924 20.558 -7.640 1.00 94.56 227 GLN A C 1
ATOM 1804 O O . GLN A 1 227 ? 26.064 20.188 -7.903 1.00 94.56 227 GLN A O 1
ATOM 1809 N N . GLY A 1 228 ? 23.958 20.611 -8.563 1.00 91.00 228 GLY A N 1
ATOM 1810 C CA . GLY A 1 228 ? 24.160 20.187 -9.946 1.00 91.00 228 GLY A CA 1
ATOM 1811 C C . GLY A 1 228 ? 24.403 18.686 -10.081 1.00 91.00 228 GLY A C 1
ATOM 1812 O O . GLY A 1 228 ? 25.125 18.285 -10.983 1.00 91.00 228 GLY A O 1
ATOM 1813 N N . VAL A 1 229 ? 23.837 17.869 -9.182 1.00 91.00 229 VAL A N 1
ATOM 1814 C CA . VAL A 1 229 ? 23.934 16.406 -9.267 1.00 91.00 229 VAL A CA 1
ATOM 1815 C C . VAL A 1 229 ? 23.360 15.938 -10.601 1.00 91.00 229 VAL A C 1
ATOM 1817 O O . VAL A 1 229 ? 22.218 16.274 -10.940 1.00 91.00 229 VAL A O 1
ATOM 1820 N N . ASP A 1 230 ? 24.144 15.143 -11.327 1.00 88.81 230 ASP A N 1
ATOM 1821 C CA . ASP A 1 230 ? 23.746 14.612 -12.623 1.00 88.81 230 ASP A CA 1
ATOM 1822 C C . ASP A 1 230 ? 22.487 13.742 -12.520 1.00 88.81 230 ASP A C 1
ATOM 1824 O O . ASP A 1 230 ? 22.149 13.149 -11.490 1.00 88.81 230 ASP A O 1
ATOM 1828 N N . TYR A 1 231 ? 21.718 13.704 -13.604 1.00 81.25 231 TYR A N 1
ATOM 1829 C CA . TYR A 1 231 ? 20.402 13.064 -13.604 1.00 81.25 231 TYR A CA 1
ATOM 1830 C C . TYR A 1 231 ? 20.473 11.531 -13.551 1.00 81.25 231 TYR A C 1
ATOM 1832 O O . TYR A 1 231 ? 19.487 10.891 -13.185 1.00 81.25 231 TYR A O 1
ATOM 1840 N N . ASP A 1 232 ? 21.597 10.954 -13.966 1.00 86.19 232 ASP A N 1
ATOM 1841 C CA . ASP A 1 232 ? 21.894 9.524 -13.970 1.00 86.19 232 ASP A CA 1
ATOM 1842 C C . ASP A 1 232 ? 22.566 9.059 -12.673 1.00 86.19 232 ASP A C 1
ATOM 1844 O O . ASP A 1 232 ? 22.815 7.865 -12.510 1.00 86.19 232 ASP A O 1
ATOM 1848 N N . GLU A 1 233 ? 22.738 9.954 -11.693 1.00 91.81 233 GLU A N 1
ATOM 1849 C CA . GLU A 1 233 ? 23.064 9.579 -10.317 1.00 91.81 233 GLU A CA 1
ATOM 1850 C C . GLU A 1 233 ? 21.844 8.992 -9.599 1.00 91.81 233 GLU A C 1
ATOM 1852 O O . GLU A 1 233 ? 21.251 9.557 -8.670 1.00 91.81 233 GLU A O 1
ATOM 1857 N N . TRP A 1 234 ? 21.434 7.816 -10.069 1.00 91.06 234 TRP A N 1
ATOM 1858 C CA . TRP A 1 234 ? 20.242 7.112 -9.622 1.00 91.06 234 TRP A CA 1
ATOM 1859 C C . TRP A 1 234 ? 20.241 6.866 -8.112 1.00 91.06 234 TRP A C 1
ATOM 1861 O O . TRP A 1 234 ? 19.188 6.967 -7.487 1.00 91.06 234 TRP A O 1
ATOM 1871 N N . GLY A 1 235 ? 21.407 6.631 -7.503 1.00 92.94 235 GLY A N 1
ATOM 1872 C CA . GLY A 1 235 ? 21.558 6.443 -6.060 1.00 92.94 235 GLY A CA 1
ATOM 1873 C C . GLY A 1 235 ? 21.152 7.654 -5.214 1.00 92.94 235 GLY A C 1
ATOM 1874 O O . GLY A 1 235 ? 20.944 7.496 -4.017 1.00 92.94 235 GLY A O 1
ATOM 1875 N N . ILE A 1 236 ? 20.991 8.843 -5.807 1.00 93.69 236 ILE A N 1
ATOM 1876 C CA . ILE A 1 236 ? 20.488 10.053 -5.137 1.00 93.69 236 ILE A CA 1
ATOM 1877 C C . ILE A 1 236 ? 18.999 10.258 -5.432 1.00 93.69 236 ILE A C 1
ATOM 1879 O O . ILE A 1 236 ? 18.215 10.537 -4.519 1.00 93.69 236 ILE A O 1
ATOM 1883 N N . TRP A 1 237 ? 18.595 10.101 -6.695 1.00 91.88 237 TRP A N 1
ATOM 1884 C CA . TRP A 1 237 ? 17.225 10.372 -7.151 1.00 91.88 237 TRP A CA 1
ATOM 1885 C C . TRP A 1 237 ? 16.226 9.260 -6.807 1.00 91.88 237 TRP A C 1
ATOM 1887 O O . TRP A 1 237 ? 15.026 9.511 -6.698 1.00 91.88 237 TRP A O 1
ATOM 1897 N N . PHE A 1 238 ? 16.711 8.038 -6.592 1.00 92.19 238 PHE A N 1
ATOM 1898 C CA . PHE A 1 238 ? 15.908 6.878 -6.202 1.00 92.19 238 PHE A CA 1
ATOM 1899 C C . PHE A 1 238 ? 16.117 6.467 -4.742 1.00 92.19 238 PHE A C 1
ATOM 1901 O O . PHE A 1 238 ? 15.433 5.566 -4.250 1.00 92.19 238 PHE A O 1
ATOM 1908 N N . ALA A 1 239 ? 17.001 7.162 -4.021 1.00 94.62 239 ALA A N 1
ATOM 1909 C CA . ALA A 1 239 ? 17.157 6.967 -2.592 1.00 94.62 239 ALA A CA 1
ATOM 1910 C C . ALA A 1 239 ? 15.843 7.256 -1.852 1.00 94.62 239 ALA A C 1
ATOM 1912 O O . ALA A 1 239 ? 15.082 8.146 -2.246 1.00 94.62 239 ALA A O 1
ATOM 1913 N N . PRO A 1 240 ? 15.589 6.589 -0.716 1.00 95.56 240 PRO A N 1
ATOM 1914 C CA . PRO A 1 240 ? 14.377 6.800 0.058 1.00 95.56 240 PRO A CA 1
ATOM 1915 C C . PRO A 1 240 ? 14.046 8.268 0.380 1.00 95.56 240 PRO A C 1
ATOM 1917 O O . PRO A 1 240 ? 12.881 8.639 0.238 1.00 95.56 240 PRO A O 1
ATOM 1920 N N . PRO A 1 241 ? 14.997 9.150 0.752 1.00 95.31 241 PRO A N 1
ATOM 1921 C CA . PRO A 1 241 ? 14.683 10.558 0.989 1.00 95.31 241 PRO A CA 1
ATOM 1922 C C . PRO A 1 241 ? 14.042 11.278 -0.206 1.00 95.31 241 PRO A C 1
ATOM 1924 O O . PRO A 1 241 ? 13.215 12.153 0.016 1.00 95.31 241 PRO A O 1
ATOM 1927 N N . ALA A 1 242 ? 14.334 10.892 -1.453 1.00 93.81 242 ALA A N 1
ATOM 1928 C CA . ALA A 1 242 ? 13.776 11.538 -2.645 1.00 93.81 242 ALA A CA 1
ATOM 1929 C C . ALA A 1 242 ? 12.266 11.288 -2.849 1.00 93.81 242 ALA A C 1
ATOM 1931 O O . ALA A 1 242 ? 11.618 12.041 -3.578 1.00 93.81 242 ALA A O 1
ATOM 1932 N N . TRP A 1 243 ? 11.709 10.262 -2.191 1.00 94.69 243 TRP A N 1
ATOM 1933 C CA . TRP A 1 243 ? 10.321 9.798 -2.357 1.00 94.69 243 TRP A CA 1
ATOM 1934 C C . TRP A 1 243 ? 9.432 10.038 -1.129 1.00 94.69 243 TRP A C 1
ATOM 1936 O O . TRP A 1 243 ? 8.226 9.763 -1.143 1.00 94.69 243 TRP A O 1
ATOM 1946 N N . VAL A 1 244 ? 10.019 10.508 -0.025 1.00 96.00 244 VAL A N 1
ATOM 1947 C CA . VAL A 1 244 ? 9.323 10.641 1.266 1.00 96.00 244 VAL A CA 1
ATOM 1948 C C . VAL A 1 244 ? 8.250 11.732 1.240 1.00 96.00 244 VAL A C 1
ATOM 1950 O O . VAL A 1 244 ? 7.286 11.687 2.008 1.00 96.00 244 VAL A O 1
ATOM 1953 N N . ASP A 1 245 ? 8.361 12.674 0.311 1.00 96.31 245 ASP A N 1
ATOM 1954 C CA . ASP A 1 245 ? 7.384 13.723 0.088 1.00 96.31 245 ASP A CA 1
ATOM 1955 C C . ASP A 1 245 ? 6.117 13.227 -0.602 1.00 96.31 245 ASP A C 1
ATOM 1957 O O . ASP A 1 245 ? 5.019 13.527 -0.134 1.00 96.31 245 ASP A O 1
ATOM 1961 N N . ILE A 1 246 ? 6.239 12.379 -1.622 1.00 96.19 246 ILE A N 1
ATOM 1962 C CA . ILE A 1 246 ? 5.090 11.716 -2.257 1.00 96.19 246 ILE A CA 1
ATOM 1963 C C . ILE A 1 246 ? 4.362 10.834 -1.231 1.00 96.19 246 ILE A C 1
ATOM 1965 O O . ILE A 1 246 ? 3.128 10.793 -1.165 1.00 96.19 246 ILE A O 1
ATOM 1969 N N . TRP A 1 247 ? 5.124 10.180 -0.353 1.00 95.31 247 TRP A N 1
ATOM 1970 C CA . TRP A 1 247 ? 4.580 9.418 0.767 1.00 95.31 247 TRP A CA 1
ATOM 1971 C C . TRP A 1 247 ? 3.804 10.308 1.755 1.00 95.31 247 TRP A C 1
ATOM 1973 O O . TRP A 1 247 ? 2.681 9.979 2.152 1.00 95.31 247 TRP A O 1
ATOM 1983 N N . GLY A 1 248 ? 4.360 11.472 2.107 1.00 97.31 248 GLY A N 1
ATOM 1984 C CA . GLY A 1 248 ? 3.693 12.493 2.919 1.00 97.31 248 GLY A CA 1
ATOM 1985 C C . GLY A 1 248 ? 2.431 13.061 2.256 1.00 97.31 248 GLY A C 1
ATOM 1986 O O . GLY A 1 248 ? 1.402 13.208 2.920 1.00 97.31 248 GLY A O 1
ATOM 1987 N N . ALA A 1 249 ? 2.447 13.284 0.940 1.00 97.81 249 ALA A N 1
ATOM 1988 C CA . ALA A 1 249 ? 1.283 13.716 0.167 1.00 97.81 249 ALA A CA 1
ATOM 1989 C C . ALA A 1 249 ? 0.155 12.671 0.216 1.00 97.81 249 ALA A C 1
ATOM 1991 O O . ALA A 1 249 ? -1.007 13.015 0.444 1.00 97.81 249 ALA A O 1
ATOM 1992 N N . GLY A 1 250 ? 0.497 11.381 0.123 1.00 96.94 250 GLY A N 1
ATOM 1993 C CA . GLY A 1 250 ? -0.443 10.282 0.348 1.00 96.94 250 GLY A CA 1
ATOM 1994 C C . GLY A 1 250 ? -1.063 10.291 1.750 1.00 96.94 250 GLY A C 1
ATOM 1995 O O . GLY A 1 250 ? -2.263 10.045 1.903 1.00 96.94 250 GLY A O 1
ATOM 1996 N N . MET A 1 251 ? -0.284 10.625 2.787 1.00 97.44 251 MET A N 1
ATOM 1997 C CA . MET A 1 251 ? -0.819 10.784 4.145 1.00 97.44 251 MET A CA 1
ATOM 1998 C C . MET A 1 251 ? -1.793 11.957 4.249 1.00 97.44 251 MET A C 1
ATOM 2000 O O . MET A 1 251 ? -2.867 11.795 4.831 1.00 97.44 251 MET A O 1
ATOM 2004 N N . LEU A 1 252 ? -1.453 13.116 3.672 1.00 97.56 252 LEU A N 1
ATOM 2005 C CA . LEU A 1 252 ? -2.346 14.277 3.631 1.00 97.56 252 LEU A CA 1
ATOM 2006 C C . LEU A 1 252 ? -3.645 13.956 2.893 1.00 97.56 252 LEU A C 1
ATOM 2008 O O . LEU A 1 252 ? -4.722 14.287 3.389 1.00 97.56 252 LEU A O 1
ATOM 2012 N N . PHE A 1 253 ? -3.564 13.242 1.769 1.00 95.81 253 PHE A N 1
ATOM 2013 C CA . PHE A 1 253 ? -4.743 12.756 1.060 1.00 95.81 253 PHE A CA 1
ATOM 2014 C C . PHE A 1 253 ? -5.605 11.845 1.950 1.00 95.81 253 PHE A C 1
ATOM 2016 O O . PHE A 1 253 ? -6.822 12.013 2.030 1.00 95.81 253 PHE A O 1
ATOM 2023 N N . GLY A 1 254 ? -4.991 10.924 2.697 1.00 93.38 254 GLY A N 1
ATOM 2024 C CA . GLY A 1 254 ? -5.712 10.078 3.651 1.00 93.38 254 GLY A CA 1
ATOM 2025 C C . GLY A 1 254 ? -6.378 10.861 4.786 1.00 93.38 254 GLY A C 1
ATOM 2026 O O . GLY A 1 254 ? -7.527 10.576 5.130 1.00 93.38 254 GLY A O 1
ATOM 2027 N N . LEU A 1 255 ? -5.700 11.874 5.333 1.00 94.00 255 LEU A N 1
ATOM 2028 C CA . LEU A 1 255 ? -6.256 12.782 6.342 1.00 94.00 255 LEU A CA 1
ATOM 2029 C C . LEU A 1 255 ? -7.446 13.580 5.791 1.00 94.00 255 LEU A C 1
ATOM 2031 O O . LEU A 1 255 ? -8.481 13.653 6.450 1.00 94.00 255 LEU A O 1
ATOM 2035 N N . ALA A 1 256 ? -7.331 14.112 4.575 1.00 92.31 256 ALA A N 1
ATOM 2036 C CA . ALA A 1 256 ? -8.413 14.790 3.865 1.00 92.31 256 ALA A CA 1
ATOM 2037 C C . ALA A 1 256 ? -9.646 13.882 3.717 1.00 92.31 256 ALA A C 1
ATOM 2039 O O . ALA A 1 256 ? -10.741 14.232 4.161 1.00 92.31 256 ALA A O 1
ATOM 2040 N N . VAL A 1 257 ? -9.461 12.672 3.182 1.00 87.88 257 VAL A N 1
ATOM 2041 C CA . VAL A 1 257 ? -10.544 11.686 3.013 1.00 87.88 257 VAL A CA 1
ATOM 2042 C C . VAL A 1 257 ? -11.194 11.312 4.349 1.00 87.88 257 VAL A C 1
ATOM 2044 O O . VAL A 1 257 ? -12.402 11.093 4.415 1.00 87.88 257 VAL A O 1
ATOM 2047 N N . MET A 1 258 ? -10.413 11.231 5.427 1.00 86.75 258 MET A N 1
ATOM 2048 C CA . MET A 1 258 ? -10.924 10.963 6.772 1.00 86.75 258 MET A CA 1
ATOM 2049 C C . MET A 1 258 ? -11.719 12.129 7.361 1.00 86.75 258 MET A C 1
ATOM 2051 O O . MET A 1 258 ? -12.685 11.891 8.081 1.00 86.75 258 MET A O 1
ATOM 2055 N N . ARG A 1 259 ? -11.290 13.369 7.104 1.00 85.25 259 ARG A N 1
ATOM 2056 C CA . ARG A 1 259 ? -11.894 14.580 7.671 1.00 85.25 259 ARG A CA 1
ATOM 2057 C C . ARG A 1 259 ? -13.259 14.887 7.062 1.00 85.25 259 ARG A C 1
ATOM 2059 O O . ARG A 1 259 ? -14.110 15.450 7.752 1.00 85.25 259 ARG A O 1
ATOM 2066 N N . TRP A 1 260 ? -13.446 14.523 5.798 1.00 77.06 260 TRP A N 1
ATOM 2067 C CA . TRP A 1 260 ? -14.649 14.786 5.013 1.00 77.06 260 TRP A CA 1
ATOM 2068 C C . TRP A 1 260 ? -15.589 13.577 4.898 1.00 77.06 260 TRP A C 1
ATOM 2070 O O . TRP A 1 260 ? -16.073 13.277 3.809 1.00 77.06 260 TRP A O 1
ATOM 2080 N N . ASP A 1 261 ? -15.825 12.884 6.017 1.00 64.88 261 ASP A N 1
ATOM 2081 C CA . ASP A 1 261 ? -16.645 11.667 6.126 1.00 64.88 261 ASP A CA 1
ATOM 2082 C C . ASP A 1 261 ? -17.767 11.561 5.064 1.00 64.88 261 ASP A C 1
ATOM 2084 O O . ASP A 1 261 ? -18.626 12.435 4.953 1.00 64.88 261 ASP A O 1
ATOM 2088 N N . ARG A 1 262 ? -17.732 10.487 4.259 1.00 65.44 262 ARG A N 1
ATOM 2089 C CA . ARG A 1 262 ? -18.615 10.240 3.094 1.00 65.44 262 ARG A CA 1
ATOM 2090 C C . ARG A 1 262 ? -18.598 11.337 2.005 1.00 65.44 262 ARG A C 1
ATOM 2092 O O . ARG A 1 262 ? -19.643 11.928 1.717 1.00 65.44 262 ARG A O 1
ATOM 2099 N N . PRO A 1 263 ? -17.457 11.557 1.321 1.00 61.09 263 PRO A N 1
ATOM 2100 C CA . PRO A 1 263 ? -17.365 12.488 0.189 1.00 61.09 263 PRO A CA 1
ATOM 2101 C C . PRO A 1 263 ? -18.337 12.186 -0.957 1.00 61.09 263 PRO A C 1
ATOM 2103 O O . PRO A 1 263 ? -18.759 13.093 -1.668 1.00 61.09 263 PRO A O 1
ATOM 2106 N N . ASP A 1 264 ? -18.772 10.932 -1.076 1.00 64.75 264 ASP A N 1
ATOM 2107 C CA . ASP A 1 264 ? -19.787 10.474 -2.020 1.00 64.75 264 ASP A CA 1
ATOM 2108 C C . ASP A 1 264 ? -21.176 11.104 -1.821 1.00 64.75 264 ASP A C 1
ATOM 2110 O O . ASP A 1 264 ? -21.993 11.072 -2.741 1.00 64.75 264 ASP A O 1
ATOM 2114 N N . ARG A 1 265 ? -21.465 11.663 -0.638 1.00 65.62 265 ARG A N 1
ATOM 2115 C CA . ARG A 1 265 ? -22.798 12.186 -0.292 1.00 65.62 265 ARG A CA 1
ATOM 2116 C C . ARG A 1 265 ? -22.970 13.683 -0.513 1.00 65.62 265 ARG A C 1
ATOM 2118 O O . ARG A 1 265 ? -24.100 14.123 -0.695 1.00 65.62 265 ARG A O 1
ATOM 2125 N N . TRP A 1 266 ? -21.888 14.455 -0.469 1.00 68.00 266 TRP A N 1
ATOM 2126 C CA . TRP A 1 266 ? -21.944 15.921 -0.530 1.00 68.00 266 TRP A CA 1
ATOM 2127 C C . TRP A 1 266 ? -21.248 16.510 -1.760 1.00 68.00 266 TRP A C 1
ATOM 2129 O O . TRP A 1 266 ? -21.513 17.660 -2.105 1.00 68.00 266 TRP A O 1
ATOM 2139 N N . ALA A 1 267 ? -20.401 15.747 -2.460 1.00 74.38 267 ALA A N 1
ATOM 2140 C CA . ALA A 1 267 ? -19.794 16.216 -3.700 1.00 74.38 267 ALA A CA 1
ATOM 2141 C C . ALA A 1 267 ? -20.868 16.414 -4.795 1.00 74.38 267 ALA A C 1
ATOM 2143 O O . ALA A 1 267 ? -21.613 15.476 -5.106 1.00 74.38 267 ALA A O 1
ATOM 2144 N N . PRO A 1 268 ? -20.951 17.600 -5.432 1.00 80.06 268 PRO A N 1
ATOM 2145 C CA . PRO A 1 268 ? -21.836 17.812 -6.571 1.00 80.06 268 PRO A CA 1
ATOM 2146 C C . PRO A 1 268 ? -21.564 16.793 -7.685 1.00 80.06 268 PRO A C 1
ATOM 2148 O O . PRO A 1 268 ? -20.416 16.425 -7.943 1.00 80.06 268 PRO A O 1
ATOM 2151 N N . ARG A 1 269 ? -22.615 16.368 -8.403 1.00 77.44 269 ARG A N 1
ATOM 2152 C CA . ARG A 1 269 ? -22.560 15.254 -9.376 1.00 77.44 269 ARG A CA 1
ATOM 2153 C C . ARG A 1 269 ? -21.515 15.411 -10.499 1.00 77.44 269 ARG A C 1
ATOM 2155 O O . ARG A 1 269 ? -21.189 14.400 -11.124 1.00 77.44 269 ARG A O 1
ATOM 2162 N N . GLY A 1 270 ? -21.014 16.624 -10.749 1.00 83.94 270 GLY A N 1
ATOM 2163 C CA . GLY A 1 270 ? -19.986 16.935 -11.751 1.00 83.94 270 GLY A CA 1
ATOM 2164 C C . GLY A 1 270 ? -18.552 17.052 -11.220 1.00 83.94 270 GLY A C 1
ATOM 2165 O O . GLY A 1 270 ? -17.620 16.931 -12.010 1.00 83.94 270 GLY A O 1
ATOM 2166 N N . VAL A 1 271 ? -18.344 17.223 -9.909 1.00 88.06 271 VAL A N 1
ATOM 2167 C CA . VAL A 1 271 ? -16.999 17.436 -9.337 1.00 88.06 271 VAL A CA 1
ATOM 2168 C C . VAL A 1 271 ? -16.056 16.255 -9.596 1.00 88.06 271 VAL A C 1
ATOM 2170 O O . VAL A 1 271 ? -14.950 16.503 -10.069 1.00 88.06 271 VAL A O 1
ATOM 2173 N N . PRO A 1 272 ? -16.460 14.981 -9.408 1.00 88.06 272 PRO A N 1
ATOM 2174 C CA . PRO A 1 272 ? -15.575 13.856 -9.709 1.00 88.06 272 PRO A CA 1
ATOM 2175 C C . PRO A 1 272 ? -15.130 13.818 -11.176 1.00 88.06 272 PRO A C 1
ATOM 2177 O O . PRO A 1 272 ? -13.970 13.542 -11.457 1.00 88.06 272 PRO A O 1
ATOM 2180 N N . LEU A 1 273 ? -16.032 14.129 -12.116 1.00 90.00 273 LEU A N 1
ATOM 2181 C CA . LEU A 1 273 ? -15.689 14.178 -13.539 1.00 90.00 273 LEU A CA 1
ATOM 2182 C C . LEU A 1 273 ? -14.711 15.321 -13.824 1.00 90.00 273 LEU A C 1
ATOM 2184 O O . LEU A 1 273 ? -13.720 15.101 -14.509 1.00 90.00 273 LEU A O 1
ATOM 2188 N N . LEU A 1 274 ? -14.952 16.508 -13.264 1.00 92.19 274 LEU A N 1
ATOM 2189 C CA . LEU A 1 274 ? -14.049 17.648 -13.413 1.00 92.19 274 LEU A CA 1
ATOM 2190 C C . LEU A 1 274 ? -12.652 17.337 -12.862 1.00 92.19 274 LEU A C 1
ATOM 2192 O O . LEU A 1 274 ? -11.667 17.677 -13.503 1.00 92.19 274 LEU A O 1
ATOM 2196 N N . MET A 1 275 ? -12.555 16.649 -11.722 1.00 92.38 275 MET A N 1
ATOM 2197 C CA . MET A 1 275 ? -11.271 16.222 -11.157 1.00 92.38 275 MET A CA 1
ATOM 2198 C C . MET A 1 275 ? -10.550 15.214 -12.054 1.00 92.38 275 MET A C 1
ATOM 2200 O O . MET A 1 275 ? -9.337 15.313 -12.210 1.00 92.38 275 MET A O 1
ATOM 2204 N N . VAL A 1 276 ? -11.279 14.280 -12.676 1.00 92.81 276 VAL A N 1
ATOM 2205 C CA . VAL A 1 276 ? -10.699 13.366 -13.671 1.00 92.81 276 VAL A CA 1
ATOM 2206 C C . VAL A 1 276 ? -10.188 14.145 -14.878 1.00 92.81 276 VAL A C 1
ATOM 2208 O O . VAL A 1 276 ? -9.038 13.968 -15.260 1.00 92.81 276 VAL A O 1
ATOM 2211 N N . LEU A 1 277 ? -11.000 15.035 -15.450 1.00 95.19 277 LEU A N 1
ATOM 2212 C CA . LEU A 1 277 ? -10.605 15.837 -16.609 1.00 95.19 277 LEU A CA 1
ATOM 2213 C C . LEU A 1 277 ? -9.409 16.739 -16.292 1.00 95.19 277 LEU A C 1
ATOM 2215 O O . LEU A 1 277 ? -8.475 16.794 -17.081 1.00 95.19 277 LEU A O 1
ATOM 2219 N N . ALA A 1 278 ? -9.398 17.386 -15.126 1.00 95.31 278 ALA A N 1
ATOM 2220 C CA . ALA A 1 278 ? -8.286 18.211 -14.672 1.00 95.31 278 ALA A CA 1
ATOM 2221 C C . ALA A 1 278 ? -7.011 17.385 -14.455 1.00 95.31 278 ALA A C 1
ATOM 2223 O O . ALA A 1 278 ? -5.937 17.807 -14.870 1.00 95.31 278 ALA A O 1
ATOM 2224 N N . ALA A 1 279 ? -7.116 16.194 -13.860 1.00 94.38 279 ALA A N 1
ATOM 2225 C CA . ALA A 1 279 ? -5.972 15.306 -13.681 1.00 94.38 279 ALA A CA 1
ATOM 2226 C C . ALA A 1 279 ? -5.415 14.805 -15.022 1.00 94.38 279 ALA A C 1
ATOM 2228 O O . ALA A 1 279 ? -4.204 14.801 -15.216 1.00 94.38 279 ALA A O 1
ATOM 2229 N N . LEU A 1 280 ? -6.283 14.426 -15.965 1.00 93.38 280 LEU A N 1
ATOM 2230 C CA . LEU A 1 280 ? -5.878 14.014 -17.310 1.00 93.38 280 LEU A CA 1
ATOM 2231 C C . LEU A 1 280 ? -5.264 15.177 -18.098 1.00 93.38 280 LEU A C 1
ATOM 2233 O O . LEU A 1 280 ? -4.228 14.996 -18.729 1.00 93.38 280 LEU A O 1
ATOM 2237 N N . ALA A 1 281 ? -5.850 16.373 -18.015 1.00 94.19 281 ALA A N 1
ATOM 2238 C CA . ALA A 1 281 ? -5.301 17.584 -18.619 1.00 94.19 281 ALA A CA 1
ATOM 2239 C C . ALA A 1 281 ? -3.941 17.955 -18.013 1.00 94.19 281 ALA A C 1
ATOM 2241 O O . ALA A 1 281 ? -3.047 18.387 -18.733 1.00 94.19 281 ALA A O 1
ATOM 2242 N N . TRP A 1 282 ? -3.755 17.741 -16.707 1.00 94.12 282 TRP A N 1
ATOM 2243 C CA . TRP A 1 282 ? -2.470 17.945 -16.048 1.00 94.12 282 TRP A CA 1
ATOM 2244 C C . TRP A 1 282 ? -1.422 16.934 -16.518 1.00 94.12 282 TRP A C 1
ATOM 2246 O O . TRP A 1 282 ? -0.331 17.337 -16.895 1.00 94.12 282 TRP A O 1
ATOM 2256 N N . LEU A 1 283 ? -1.746 15.638 -16.580 1.00 90.94 283 LEU A N 1
ATOM 2257 C CA . LEU A 1 283 ? -0.831 14.620 -17.124 1.00 90.94 283 LEU A CA 1
ATOM 2258 C C . LEU A 1 283 ? -0.476 14.893 -18.590 1.00 90.94 283 LEU A C 1
ATOM 2260 O O . LEU A 1 283 ? 0.676 14.732 -18.992 1.00 90.94 283 LEU A O 1
ATOM 2264 N N . TRP A 1 284 ? -1.451 15.353 -19.373 1.00 89.06 284 TRP A N 1
ATOM 2265 C CA . TRP A 1 284 ? -1.233 15.796 -20.743 1.00 89.06 284 TRP A CA 1
ATOM 2266 C C . TRP A 1 284 ? -0.269 16.982 -20.806 1.00 89.06 284 TRP A C 1
ATOM 2268 O O . TRP A 1 284 ? 0.716 16.942 -21.537 1.00 89.06 284 TRP A O 1
ATOM 2278 N N . PHE A 1 285 ? -0.510 18.014 -19.998 1.00 89.38 285 PHE A N 1
ATOM 2279 C CA . PHE A 1 285 ? 0.373 19.170 -19.895 1.00 89.38 285 PHE A CA 1
ATOM 2280 C C . PHE A 1 285 ? 1.800 18.755 -19.511 1.00 89.38 285 PHE A C 1
ATOM 2282 O O . PHE A 1 285 ? 2.746 19.169 -20.177 1.00 89.38 285 PHE A O 1
ATOM 2289 N N . LEU A 1 286 ? 1.955 17.874 -18.514 1.00 87.25 286 LEU A N 1
ATOM 2290 C CA . LEU A 1 286 ? 3.255 17.323 -18.124 1.00 87.25 286 LEU A CA 1
ATOM 2291 C C . LEU A 1 286 ? 3.940 16.583 -19.282 1.00 87.25 286 LEU A C 1
ATOM 2293 O O . LEU A 1 286 ? 5.146 16.735 -19.463 1.00 87.25 286 LEU A O 1
ATOM 2297 N N . THR A 1 287 ? 3.183 15.829 -20.085 1.00 84.62 287 THR A N 1
ATOM 2298 C CA . THR A 1 287 ? 3.693 15.126 -21.278 1.00 84.62 287 THR A CA 1
ATOM 2299 C C . THR A 1 287 ? 4.267 16.121 -22.288 1.00 84.62 287 THR A C 1
ATOM 2301 O O . THR A 1 287 ? 5.403 15.966 -22.723 1.00 84.62 287 THR A O 1
ATOM 2304 N N . VAL A 1 288 ? 3.534 17.197 -22.588 1.00 83.19 288 VAL A N 1
ATOM 2305 C CA . VAL A 1 288 ? 3.957 18.218 -23.562 1.00 83.19 288 VAL A CA 1
ATOM 2306 C C . VAL A 1 288 ? 5.200 18.983 -23.099 1.00 83.19 288 VAL A C 1
ATOM 2308 O O . VAL A 1 288 ? 6.140 19.153 -23.869 1.00 83.19 288 VAL A O 1
ATOM 2311 N N . ILE A 1 289 ? 5.235 19.446 -21.847 1.00 82.38 289 ILE A N 1
ATOM 2312 C CA . ILE A 1 289 ? 6.379 20.225 -21.332 1.00 82.38 289 ILE A CA 1
ATOM 2313 C C . ILE A 1 289 ? 7.618 19.357 -21.088 1.00 82.38 289 ILE A C 1
ATOM 2315 O O . ILE A 1 289 ? 8.743 19.856 -21.136 1.00 82.38 289 ILE A O 1
ATOM 2319 N N . SER A 1 290 ? 7.424 18.060 -20.832 1.00 76.44 290 SER A N 1
ATOM 2320 C CA . SER A 1 290 ? 8.507 17.086 -20.702 1.00 76.44 290 SER A CA 1
ATOM 2321 C C . SER A 1 290 ? 9.336 17.004 -21.980 1.00 76.44 290 SER A C 1
ATOM 2323 O O . SER A 1 290 ? 10.564 17.003 -21.908 1.00 76.44 290 SER A O 1
ATOM 2325 N N . ASP A 1 291 ? 8.675 16.985 -23.135 1.00 72.81 291 ASP A N 1
ATOM 2326 C CA . ASP A 1 291 ? 9.343 16.889 -24.435 1.00 72.81 291 ASP A CA 1
ATOM 2327 C C . ASP A 1 291 ? 10.119 18.166 -24.790 1.00 72.81 291 ASP A C 1
ATOM 2329 O O . ASP A 1 291 ? 11.044 18.133 -25.596 1.00 72.81 291 ASP A O 1
ATOM 2333 N N . GLN A 1 292 ? 9.794 19.285 -24.136 1.00 72.75 292 GLN A N 1
ATOM 2334 C CA . GLN A 1 292 ? 10.470 20.572 -24.312 1.00 72.75 292 GLN A CA 1
ATOM 2335 C C . GLN A 1 292 ? 11.652 20.770 -23.347 1.00 72.75 292 GLN A C 1
ATOM 2337 O O . GLN A 1 292 ? 12.352 21.776 -23.431 1.00 72.75 292 GLN A O 1
ATOM 2342 N N . GLY A 1 293 ? 11.885 19.830 -22.420 1.00 70.31 293 GLY A N 1
ATOM 2343 C CA . GLY A 1 293 ? 12.993 19.890 -21.459 1.00 70.31 293 GLY A CA 1
ATOM 2344 C C . GLY A 1 293 ? 12.836 20.957 -20.370 1.00 70.31 293 GLY A C 1
ATOM 2345 O O . GLY A 1 293 ? 13.793 21.257 -19.662 1.00 70.31 293 GLY A O 1
ATOM 2346 N N . TRP A 1 294 ? 11.642 21.534 -20.216 1.00 60.81 294 TRP A N 1
ATOM 2347 C CA . TRP A 1 294 ? 11.394 22.668 -19.314 1.00 60.81 294 TRP A CA 1
ATOM 2348 C C . TRP A 1 294 ? 11.364 22.298 -17.829 1.00 60.81 294 TRP A C 1
ATOM 2350 O O . TRP A 1 294 ? 11.470 23.174 -16.973 1.00 60.81 294 TRP A O 1
ATOM 2360 N N . LEU A 1 295 ? 11.213 21.012 -17.507 1.00 66.00 295 LEU A N 1
ATOM 2361 C CA . LEU A 1 295 ? 11.196 20.511 -16.136 1.00 66.00 295 LEU A CA 1
ATOM 2362 C C . LEU A 1 295 ? 12.253 19.423 -15.942 1.00 66.00 295 LEU A C 1
ATOM 2364 O O . LEU A 1 295 ? 12.264 18.448 -16.701 1.00 66.00 295 LEU A O 1
ATOM 2368 N N . PRO A 1 296 ? 13.080 19.524 -14.884 1.00 71.94 296 PRO A N 1
ATOM 2369 C CA . PRO A 1 296 ? 13.946 18.430 -14.473 1.00 71.94 296 PRO A CA 1
ATOM 2370 C C . PRO A 1 296 ? 13.144 17.147 -14.240 1.00 71.94 296 PRO A C 1
ATOM 2372 O O . PRO A 1 296 ? 12.018 17.190 -13.735 1.00 71.94 296 PRO A O 1
ATOM 2375 N N . ARG A 1 297 ? 13.727 15.989 -14.579 1.00 68.56 297 ARG A N 1
ATOM 2376 C CA . ARG A 1 297 ? 12.995 14.712 -14.605 1.00 68.56 297 ARG A CA 1
ATOM 2377 C C . ARG A 1 297 ? 12.297 14.379 -13.282 1.00 68.56 297 ARG A C 1
ATOM 2379 O O . ARG A 1 297 ? 11.155 13.931 -13.310 1.00 68.56 297 ARG A O 1
ATOM 2386 N N . PHE A 1 298 ? 12.950 14.657 -12.155 1.00 67.38 298 PHE A N 1
ATOM 2387 C CA . PHE A 1 298 ? 12.447 14.388 -10.804 1.00 67.38 298 PHE A CA 1
ATOM 2388 C C . PHE A 1 298 ? 11.247 15.263 -10.415 1.00 67.38 298 PHE A C 1
ATOM 2390 O O . PHE A 1 298 ? 10.295 14.769 -9.815 1.00 67.38 298 PHE A O 1
ATOM 2397 N N . ALA A 1 299 ? 11.223 16.532 -10.839 1.00 76.56 299 ALA A N 1
ATO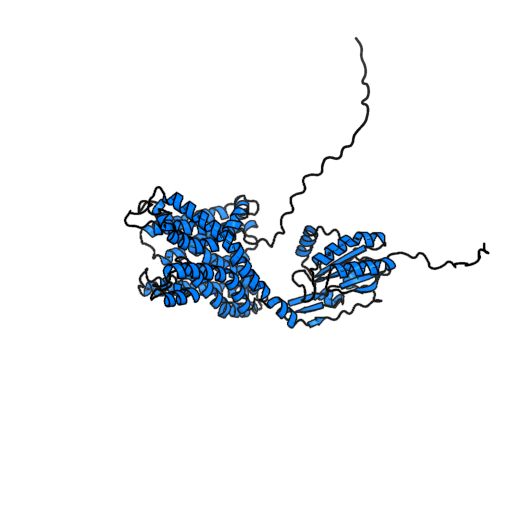M 2398 C CA . ALA A 1 299 ? 10.097 17.432 -10.587 1.00 76.56 299 ALA A CA 1
ATOM 2399 C C . ALA A 1 299 ? 8.811 16.958 -11.293 1.00 76.56 299 ALA A C 1
ATOM 2401 O O . ALA A 1 299 ? 7.701 17.328 -10.899 1.00 76.56 299 ALA A O 1
ATOM 2402 N N . ARG A 1 300 ? 8.938 16.105 -12.321 1.00 79.69 300 ARG A N 1
ATOM 2403 C CA . ARG A 1 300 ? 7.801 15.496 -13.028 1.00 79.69 300 ARG A CA 1
ATOM 2404 C C . ARG A 1 300 ? 7.122 14.408 -12.193 1.00 79.69 300 ARG A C 1
ATOM 2406 O O . ARG A 1 300 ? 5.892 14.382 -12.161 1.00 79.69 300 ARG A O 1
ATOM 2413 N N . TRP A 1 301 ? 7.875 13.580 -11.457 1.00 79.88 301 TRP A N 1
ATOM 2414 C CA . TRP A 1 301 ? 7.295 12.600 -10.520 1.00 79.88 301 TRP A CA 1
ATOM 2415 C C . TRP A 1 301 ? 6.473 13.292 -9.432 1.00 79.88 301 TRP A C 1
ATOM 2417 O O . TRP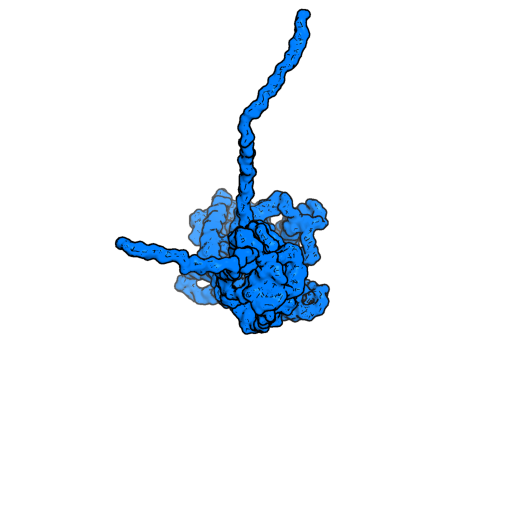 A 1 301 ? 5.327 12.902 -9.181 1.00 79.88 301 TRP A O 1
ATOM 2427 N N . ASP A 1 302 ? 6.992 14.387 -8.882 1.00 84.75 302 ASP A N 1
ATOM 2428 C CA . ASP A 1 302 ? 6.287 15.202 -7.888 1.00 84.75 302 ASP A CA 1
ATOM 2429 C C . ASP A 1 302 ? 5.039 15.847 -8.483 1.00 84.75 302 ASP A C 1
ATOM 2431 O O . ASP A 1 302 ? 3.953 15.778 -7.912 1.00 84.75 302 ASP A O 1
ATOM 2435 N N . SER A 1 303 ? 5.151 16.397 -9.691 1.00 86.44 303 SER A N 1
ATOM 2436 C CA . SER A 1 303 ? 4.022 17.038 -10.365 1.00 86.44 303 SER A CA 1
ATOM 2437 C C . SER A 1 303 ? 2.916 16.043 -10.734 1.00 86.44 303 SER A C 1
ATOM 2439 O O . SER A 1 303 ? 1.732 16.373 -10.642 1.00 86.44 303 SER A O 1
ATOM 2441 N N . SER A 1 304 ? 3.268 14.810 -11.114 1.00 90.00 304 SER A N 1
ATOM 2442 C CA . SER A 1 304 ? 2.296 13.750 -11.418 1.00 90.00 304 SER A CA 1
ATOM 2443 C C . SER A 1 304 ? 1.477 13.331 -10.190 1.00 90.00 304 SER A C 1
ATOM 2445 O O . SER A 1 304 ? 0.318 12.925 -10.323 1.00 90.00 304 SER A O 1
ATOM 2447 N N . THR A 1 305 ? 2.026 13.517 -8.982 1.00 92.50 305 THR A N 1
ATOM 2448 C CA . THR A 1 305 ? 1.350 13.210 -7.713 1.00 92.50 305 THR A CA 1
ATOM 2449 C C . THR A 1 305 ? 0.039 13.980 -7.569 1.00 92.50 305 THR A C 1
ATOM 2451 O O . THR A 1 305 ? -0.950 13.413 -7.103 1.00 92.50 305 THR A O 1
ATOM 2454 N N . PHE A 1 306 ? -0.027 15.231 -8.039 1.00 92.81 306 PHE A N 1
ATOM 2455 C CA . PHE A 1 306 ? -1.262 16.021 -8.007 1.00 92.81 306 PHE A CA 1
ATOM 2456 C C . PHE A 1 306 ? -2.367 15.413 -8.875 1.00 92.81 306 PHE A C 1
ATOM 2458 O O . PHE A 1 306 ? -3.507 15.291 -8.420 1.00 92.81 306 PHE A O 1
ATOM 2465 N N . ALA A 1 307 ? -2.037 14.972 -10.093 1.00 94.19 307 ALA A N 1
ATOM 2466 C CA . ALA A 1 307 ? -3.000 14.303 -10.962 1.00 94.19 307 ALA A CA 1
ATOM 2467 C C . ALA A 1 307 ? -3.466 12.972 -10.365 1.00 94.19 307 ALA A C 1
ATOM 2469 O O . ALA A 1 307 ? -4.665 12.704 -10.324 1.00 94.19 307 ALA A O 1
ATOM 2470 N N . LEU A 1 308 ? -2.543 12.159 -9.845 1.00 94.50 308 LEU A N 1
ATOM 2471 C CA . LEU A 1 308 ? -2.873 10.869 -9.238 1.00 94.50 308 LEU A CA 1
ATOM 2472 C C . LEU A 1 308 ? -3.772 11.029 -8.005 1.00 94.50 308 LEU A C 1
ATOM 2474 O O . LEU A 1 308 ? -4.786 10.339 -7.897 1.00 94.50 308 LEU A O 1
ATOM 2478 N N . ILE A 1 309 ? -3.468 11.983 -7.118 1.00 95.12 309 ILE A N 1
ATOM 2479 C CA . ILE A 1 309 ? -4.344 12.331 -5.991 1.00 95.12 309 ILE A CA 1
ATOM 2480 C C . ILE A 1 309 ? -5.705 12.814 -6.500 1.00 95.12 309 ILE A C 1
ATOM 2482 O O . ILE A 1 309 ? -6.726 12.412 -5.947 1.00 95.12 309 ILE A O 1
ATOM 2486 N N . GLY A 1 310 ? -5.749 13.617 -7.567 1.00 93.69 310 GLY A N 1
ATOM 2487 C CA . GLY A 1 310 ? -6.991 14.060 -8.203 1.00 93.69 310 GLY A CA 1
ATOM 2488 C C . GLY A 1 310 ? -7.861 12.897 -8.694 1.00 93.69 310 GLY A C 1
ATOM 2489 O O . GLY A 1 310 ? -9.051 12.840 -8.376 1.00 93.69 310 GLY A O 1
ATOM 2490 N N . LEU A 1 311 ? -7.266 11.924 -9.392 1.00 93.50 311 LEU A N 1
ATOM 2491 C CA . LEU A 1 311 ? -7.955 10.713 -9.857 1.00 93.50 311 LEU A CA 1
ATOM 2492 C C . LEU A 1 311 ? -8.461 9.861 -8.686 1.00 93.50 311 LEU A C 1
ATOM 2494 O O . LEU A 1 311 ? -9.607 9.406 -8.685 1.00 93.50 311 LEU A O 1
ATOM 2498 N N . MET A 1 312 ? -7.629 9.665 -7.663 1.00 91.88 312 MET A N 1
ATOM 2499 C CA . MET A 1 312 ? -7.997 8.907 -6.467 1.00 91.88 312 MET A CA 1
ATOM 2500 C C . MET A 1 312 ? -9.110 9.607 -5.678 1.00 91.88 312 MET A C 1
ATOM 2502 O O . MET A 1 312 ? -10.061 8.958 -5.243 1.00 91.88 312 MET A O 1
ATOM 2506 N N . ALA A 1 313 ? -9.040 10.929 -5.528 1.00 90.81 313 ALA A N 1
ATOM 2507 C CA . ALA A 1 313 ? -10.074 11.735 -4.890 1.00 90.81 313 ALA A CA 1
ATOM 2508 C C . ALA A 1 313 ? -11.404 11.633 -5.647 1.00 90.81 313 ALA A C 1
ATOM 2510 O O . ALA A 1 313 ? -12.436 11.375 -5.027 1.00 90.81 313 ALA A O 1
ATOM 2511 N N . ALA A 1 314 ? -11.376 11.730 -6.980 1.00 89.44 314 ALA A N 1
ATOM 2512 C CA . ALA A 1 314 ? -12.554 11.534 -7.818 1.00 89.44 314 ALA A CA 1
ATOM 2513 C C . ALA A 1 314 ? -13.184 10.147 -7.610 1.00 89.44 314 ALA A C 1
ATOM 2515 O O . ALA A 1 314 ? -14.406 10.025 -7.484 1.00 89.44 314 ALA A O 1
ATOM 2516 N N . ALA A 1 315 ? -12.365 9.097 -7.509 1.00 87.81 315 ALA A N 1
ATOM 2517 C CA . ALA A 1 315 ? -12.849 7.744 -7.248 1.00 87.81 315 ALA A CA 1
ATOM 2518 C C . ALA A 1 315 ? -13.499 7.602 -5.861 1.00 87.81 315 ALA A C 1
ATOM 2520 O O . ALA A 1 315 ? -14.539 6.955 -5.740 1.00 87.81 315 ALA A O 1
ATOM 2521 N N . VAL A 1 316 ? -12.938 8.239 -4.827 1.00 85.56 316 VAL A N 1
ATOM 2522 C CA . VAL A 1 316 ? -13.512 8.255 -3.467 1.00 85.56 316 VAL A CA 1
ATOM 2523 C C . VAL A 1 316 ? -14.817 9.064 -3.422 1.00 85.56 316 VAL A C 1
ATOM 2525 O O . VAL A 1 316 ? -15.755 8.666 -2.734 1.00 85.56 316 VAL A O 1
ATOM 2528 N N . MET A 1 317 ? -14.920 10.154 -4.188 1.00 83.75 317 MET A N 1
ATOM 2529 C CA . MET A 1 317 ? -16.135 10.974 -4.313 1.00 83.75 317 MET A CA 1
ATOM 2530 C C . MET A 1 317 ? -17.223 10.341 -5.199 1.00 83.75 317 MET A C 1
ATOM 2532 O O . MET A 1 317 ? -18.346 10.840 -5.250 1.00 83.75 317 MET A O 1
ATOM 2536 N N . THR A 1 318 ? -16.925 9.261 -5.928 1.00 81.88 318 THR A N 1
ATOM 2537 C CA . THR A 1 318 ? -17.884 8.623 -6.841 1.00 81.88 318 THR A CA 1
ATOM 2538 C C . THR A 1 318 ? -18.933 7.814 -6.053 1.00 81.88 318 THR A C 1
ATOM 2540 O O . THR A 1 318 ? -18.568 6.875 -5.336 1.00 81.88 318 THR A O 1
ATOM 2543 N N . PRO A 1 319 ? -20.246 8.090 -6.223 1.00 74.25 319 PRO A N 1
ATOM 2544 C CA . PRO A 1 319 ? -21.304 7.385 -5.495 1.00 74.25 319 PRO A CA 1
ATOM 2545 C C . PRO A 1 319 ? -21.323 5.856 -5.706 1.00 74.25 319 PRO A C 1
ATOM 2547 O O . PRO A 1 319 ? -20.974 5.388 -6.798 1.00 74.25 319 PRO A O 1
ATOM 2550 N N . PRO A 1 320 ? -21.757 5.061 -4.697 1.00 68.12 320 PRO A N 1
ATOM 2551 C CA . PRO A 1 320 ? -21.894 3.593 -4.771 1.00 68.12 320 PRO A CA 1
ATOM 2552 C C . PRO A 1 320 ? -22.646 3.079 -5.991 1.00 68.12 320 PRO A C 1
ATOM 2554 O O . PRO A 1 320 ? -22.326 2.019 -6.527 1.00 68.12 320 PRO A O 1
ATOM 2557 N N . GLU A 1 321 ? -23.656 3.825 -6.415 1.00 68.25 321 GLU A N 1
ATOM 2558 C CA . GLU A 1 321 ? -24.627 3.407 -7.413 1.00 68.25 321 GLU A CA 1
ATOM 2559 C C . GLU A 1 321 ? -24.055 3.490 -8.833 1.00 68.25 321 GLU A C 1
ATOM 2561 O O . GLU A 1 321 ? -24.559 2.824 -9.743 1.00 68.25 321 GLU A O 1
ATOM 2566 N N . ARG A 1 322 ? -22.981 4.269 -9.039 1.00 77.25 322 ARG A N 1
ATOM 2567 C CA . ARG A 1 322 ? -22.396 4.480 -10.365 1.00 77.25 322 ARG A CA 1
ATOM 2568 C C . ARG A 1 322 ? -21.736 3.213 -10.902 1.00 77.25 322 ARG A C 1
ATOM 2570 O O . ARG A 1 322 ? -21.016 2.503 -10.200 1.00 77.25 322 ARG A O 1
ATOM 2577 N N . ARG A 1 323 ? -21.906 2.991 -12.210 1.00 82.00 323 ARG A N 1
ATOM 2578 C CA . ARG A 1 323 ? -21.297 1.872 -12.947 1.00 82.00 323 ARG A CA 1
ATOM 2579 C C . ARG A 1 323 ? -19.781 1.809 -12.747 1.00 82.00 323 ARG A C 1
ATOM 2581 O O . ARG A 1 323 ? -19.261 0.724 -12.525 1.00 82.00 323 ARG A O 1
ATOM 2588 N N . THR A 1 324 ? -19.099 2.954 -12.728 1.00 79.81 324 THR A N 1
ATOM 2589 C CA . THR A 1 324 ? -17.654 3.052 -12.465 1.00 79.81 324 THR A CA 1
ATOM 2590 C C . THR A 1 324 ? -17.264 2.375 -11.153 1.00 79.81 324 THR A C 1
ATOM 2592 O O . THR A 1 324 ? -16.363 1.543 -11.134 1.00 79.81 324 THR A O 1
ATOM 2595 N N . ARG A 1 325 ? -17.998 2.642 -10.065 1.00 78.56 325 ARG A N 1
ATOM 2596 C CA . ARG A 1 325 ? -17.720 2.047 -8.753 1.00 78.56 325 ARG A CA 1
ATOM 2597 C C . ARG A 1 325 ? -17.989 0.540 -8.731 1.00 78.56 325 ARG A C 1
ATOM 2599 O O . ARG A 1 325 ? -17.226 -0.197 -8.110 1.00 78.56 325 ARG A O 1
ATOM 2606 N N . LYS A 1 326 ? -19.016 0.073 -9.452 1.00 81.44 326 LYS A N 1
ATOM 2607 C CA . LYS A 1 326 ? -19.296 -1.364 -9.635 1.00 81.44 326 LYS A CA 1
ATOM 2608 C C . LYS A 1 326 ? -18.193 -2.075 -10.423 1.00 81.44 326 LYS A C 1
ATOM 2610 O O . LYS A 1 326 ? -17.806 -3.174 -10.047 1.00 81.44 326 LYS A O 1
ATOM 2615 N N . ILE A 1 327 ? -17.674 -1.445 -11.479 1.00 85.94 327 ILE A N 1
ATOM 2616 C CA . ILE A 1 327 ? -16.562 -1.978 -12.279 1.00 85.94 327 ILE A CA 1
ATOM 2617 C C . ILE A 1 327 ? -15.304 -2.074 -11.413 1.00 85.94 327 ILE A C 1
ATOM 2619 O O . ILE A 1 327 ? -14.736 -3.154 -11.295 1.00 85.94 327 ILE A O 1
ATOM 2623 N N . MET A 1 328 ? -14.914 -0.993 -10.730 1.00 83.44 328 MET A N 1
ATOM 2624 C CA . MET A 1 328 ? -13.732 -0.993 -9.857 1.00 83.44 328 MET A CA 1
ATOM 2625 C C . MET A 1 328 ? -13.833 -2.031 -8.729 1.00 83.44 328 MET A C 1
ATOM 2627 O O . MET A 1 328 ? -12.833 -2.629 -8.356 1.00 83.44 328 MET A O 1
ATOM 2631 N N . GLY A 1 329 ? -15.034 -2.283 -8.203 1.00 82.81 329 GLY A N 1
ATOM 2632 C CA . GLY A 1 329 ? -15.285 -3.325 -7.201 1.00 82.81 329 GLY A CA 1
ATOM 2633 C C . GLY A 1 329 ? -15.491 -4.737 -7.765 1.00 82.81 329 GLY A C 1
ATOM 2634 O O . GLY A 1 329 ? -15.809 -5.645 -7.002 1.00 82.81 329 GLY A O 1
ATOM 2635 N N . SER A 1 330 ? -15.369 -4.944 -9.080 1.00 85.44 330 SER A N 1
ATOM 2636 C CA . SER A 1 330 ? -15.607 -6.253 -9.696 1.00 85.44 330 SER A CA 1
ATOM 2637 C C . SER A 1 330 ? -14.511 -7.260 -9.338 1.00 85.44 330 SER A C 1
ATOM 2639 O O . SER A 1 330 ? -13.341 -6.906 -9.191 1.00 85.44 330 SER A O 1
ATOM 2641 N N . ALA A 1 331 ? -14.883 -8.538 -9.231 1.00 87.25 331 ALA A N 1
ATOM 2642 C CA . ALA A 1 331 ? -13.948 -9.603 -8.872 1.00 87.25 331 ALA A CA 1
ATOM 2643 C C . ALA A 1 331 ? -12.708 -9.687 -9.791 1.00 87.25 331 ALA A C 1
ATOM 2645 O O . ALA A 1 331 ? -11.616 -9.836 -9.247 1.00 87.25 331 ALA A O 1
ATOM 2646 N N . PRO A 1 332 ? -12.807 -9.526 -11.131 1.00 88.25 332 PRO A N 1
ATOM 2647 C CA . PRO A 1 332 ? -11.628 -9.545 -12.000 1.00 88.25 332 PRO A CA 1
ATOM 2648 C C . PRO A 1 332 ? -10.647 -8.407 -11.701 1.00 88.25 332 PRO A C 1
ATOM 2650 O O . PRO A 1 332 ? -9.447 -8.636 -11.588 1.00 88.25 332 PRO A O 1
ATOM 2653 N N . ILE A 1 333 ? -11.154 -7.187 -11.501 1.00 88.50 333 ILE A N 1
ATOM 2654 C CA . ILE A 1 333 ? -10.315 -6.028 -11.172 1.00 88.50 333 ILE A CA 1
ATOM 2655 C C . ILE A 1 333 ? -9.650 -6.212 -9.808 1.00 88.50 333 ILE A C 1
ATOM 2657 O O . ILE A 1 333 ? -8.457 -5.957 -9.663 1.00 88.50 333 ILE A O 1
ATOM 2661 N N . GLN A 1 334 ? -10.392 -6.708 -8.819 1.00 86.38 334 GLN A N 1
ATOM 2662 C CA . GLN A 1 334 ? -9.852 -6.972 -7.486 1.00 86.38 334 GLN A CA 1
ATOM 2663 C C . GLN A 1 334 ? -8.836 -8.125 -7.486 1.00 86.38 334 GLN A C 1
ATOM 2665 O O . GLN A 1 334 ? -7.874 -8.089 -6.720 1.00 86.38 334 GLN A O 1
ATOM 2670 N N . LEU A 1 335 ? -8.998 -9.118 -8.367 1.00 87.81 335 LEU A N 1
ATOM 2671 C CA . LEU A 1 335 ? -8.014 -10.180 -8.572 1.00 87.81 335 LEU A CA 1
ATOM 2672 C C . LEU A 1 335 ? -6.710 -9.618 -9.146 1.00 87.81 335 LEU A C 1
ATOM 2674 O O . LEU A 1 335 ? -5.654 -9.858 -8.565 1.00 87.81 335 LEU A O 1
ATOM 2678 N N . ILE A 1 336 ? -6.788 -8.829 -10.224 1.00 89.44 336 ILE A N 1
ATOM 2679 C CA . ILE A 1 336 ? -5.616 -8.189 -10.849 1.00 89.44 336 ILE A CA 1
ATOM 2680 C C . ILE A 1 336 ? -4.910 -7.270 -9.843 1.00 89.44 336 ILE A C 1
ATOM 2682 O O . ILE A 1 336 ? -3.695 -7.341 -9.671 1.00 89.44 336 ILE A O 1
ATOM 2686 N N . ALA A 1 337 ? -5.670 -6.457 -9.106 1.00 88.12 337 ALA A N 1
ATOM 2687 C CA . ALA A 1 337 ? -5.139 -5.625 -8.029 1.00 88.12 337 ALA A CA 1
ATOM 2688 C C . ALA A 1 337 ? -4.476 -6.447 -6.906 1.00 88.12 337 ALA A C 1
ATOM 2690 O O . ALA A 1 337 ? -3.518 -5.988 -6.279 1.00 88.12 337 ALA A O 1
ATOM 2691 N N . GLY A 1 338 ? -4.975 -7.658 -6.646 1.00 87.81 338 GLY A N 1
ATOM 2692 C CA . GLY A 1 338 ? -4.420 -8.596 -5.675 1.00 87.81 338 GLY A CA 1
ATOM 2693 C C . GLY A 1 338 ? -3.072 -9.179 -6.099 1.00 87.81 338 GLY A C 1
ATOM 2694 O O . GLY A 1 338 ? -2.173 -9.256 -5.267 1.00 87.81 338 GLY A O 1
ATOM 2695 N N . ILE A 1 339 ? -2.914 -9.532 -7.379 1.00 93.50 339 ILE A N 1
ATOM 2696 C CA . ILE A 1 339 ? -1.666 -10.091 -7.935 1.00 93.50 339 ILE A CA 1
ATOM 2697 C C . ILE A 1 339 ? -0.667 -9.019 -8.388 1.00 93.50 339 ILE A C 1
ATOM 2699 O O . ILE A 1 339 ? 0.453 -9.352 -8.763 1.00 93.50 339 ILE A O 1
ATOM 2703 N N . SER A 1 340 ? -1.037 -7.733 -8.349 1.00 93.31 340 SER A N 1
ATOM 2704 C CA . SER A 1 340 ? -0.244 -6.636 -8.921 1.00 93.31 340 SER A CA 1
ATOM 2705 C C . SER A 1 340 ? 1.193 -6.571 -8.396 1.00 93.31 340 SER A C 1
ATOM 2707 O O . SER A 1 340 ? 2.084 -6.124 -9.104 1.00 93.31 340 SER A O 1
ATOM 2709 N N . TYR A 1 341 ? 1.424 -6.979 -7.144 1.00 93.50 341 TYR A N 1
ATOM 2710 C CA . TYR A 1 341 ? 2.765 -7.002 -6.558 1.00 93.50 341 TYR A CA 1
ATOM 2711 C C . TYR A 1 341 ? 3.639 -8.100 -7.173 1.00 93.50 341 TYR A C 1
ATOM 2713 O O . TYR A 1 341 ? 4.778 -7.830 -7.542 1.00 93.50 341 TYR A O 1
ATOM 2721 N N . GLY A 1 342 ? 3.085 -9.300 -7.363 1.00 95.19 342 GLY A N 1
ATOM 2722 C CA . GLY A 1 342 ? 3.747 -10.355 -8.123 1.00 95.19 342 GLY A CA 1
ATOM 2723 C C . GLY A 1 342 ? 4.092 -9.907 -9.535 1.00 95.19 342 GLY A C 1
ATOM 2724 O O . GLY A 1 342 ? 5.230 -10.078 -9.959 1.00 95.19 342 GLY A O 1
ATOM 2725 N N . VAL A 1 343 ? 3.152 -9.251 -10.224 1.00 96.31 343 VAL A N 1
ATOM 2726 C CA . VAL A 1 343 ? 3.361 -8.815 -11.615 1.00 96.31 343 VAL A CA 1
ATOM 2727 C C . VAL A 1 343 ? 4.503 -7.811 -11.672 1.00 96.31 343 VAL A C 1
ATOM 2729 O O . VAL A 1 343 ? 5.394 -7.913 -12.510 1.00 96.31 343 VAL A O 1
ATOM 2732 N N . PHE A 1 344 ? 4.510 -6.877 -10.723 1.00 94.56 344 PHE A N 1
ATOM 2733 C CA . PHE A 1 344 ? 5.566 -5.889 -10.578 1.00 94.56 344 PHE A CA 1
ATOM 2734 C C . PHE A 1 344 ? 6.954 -6.519 -10.380 1.00 94.56 344 PHE A C 1
ATOM 2736 O O . PHE A 1 344 ? 7.918 -5.991 -10.916 1.00 94.56 344 PHE A O 1
ATOM 2743 N N . LEU A 1 345 ? 7.080 -7.647 -9.676 1.00 95.25 345 LEU A N 1
ATOM 2744 C CA . LEU A 1 345 ? 8.379 -8.308 -9.496 1.00 95.25 345 LEU A CA 1
ATOM 2745 C C . LEU A 1 345 ? 8.766 -9.232 -10.650 1.00 95.25 345 LEU A C 1
ATOM 2747 O O . LEU A 1 345 ? 9.939 -9.296 -10.997 1.00 95.25 345 LEU A O 1
ATOM 2751 N N . TRP A 1 346 ? 7.808 -9.959 -11.223 1.00 96.50 346 TRP A N 1
ATOM 2752 C CA . TRP A 1 346 ? 8.087 -11.006 -12.205 1.00 96.50 346 TRP A CA 1
ATOM 2753 C C . TRP A 1 346 ? 8.254 -10.496 -13.634 1.00 96.50 346 TRP A C 1
ATOM 2755 O O . TRP A 1 346 ? 8.980 -11.127 -14.397 1.00 96.50 346 TRP A O 1
ATOM 2765 N N . HIS A 1 347 ? 7.617 -9.380 -14.010 1.00 95.00 347 HIS A N 1
ATOM 2766 C CA . HIS A 1 347 ? 7.603 -8.958 -15.414 1.00 95.00 347 HIS A CA 1
ATOM 2767 C C . HIS A 1 347 ? 9.007 -8.717 -15.983 1.00 95.00 347 HIS A C 1
ATOM 2769 O O . HIS A 1 347 ? 9.297 -9.225 -17.057 1.00 95.00 347 HIS A O 1
ATOM 2775 N N . ALA A 1 348 ? 9.892 -8.009 -15.272 1.00 92.56 348 ALA A N 1
ATOM 2776 C CA . ALA A 1 348 ? 11.241 -7.723 -15.764 1.00 92.56 348 ALA A CA 1
ATOM 2777 C C . ALA A 1 348 ? 12.120 -8.992 -15.861 1.00 92.56 348 ALA A C 1
ATOM 2779 O O . ALA A 1 348 ? 12.706 -9.226 -16.916 1.00 92.56 348 ALA A O 1
ATOM 2780 N N . PRO A 1 349 ? 12.166 -9.880 -14.846 1.00 93.31 349 PRO A N 1
ATOM 2781 C CA . PRO A 1 349 ? 12.819 -11.183 -14.972 1.00 93.31 349 PRO A CA 1
ATOM 2782 C C . PRO A 1 349 ? 12.309 -12.040 -16.133 1.00 93.31 349 PRO A C 1
ATOM 2784 O O . PRO A 1 349 ? 13.117 -12.605 -16.861 1.00 93.31 349 PRO A O 1
ATOM 2787 N N . ILE A 1 350 ? 10.987 -12.129 -16.324 1.00 94.06 350 ILE A N 1
ATOM 2788 C CA . ILE A 1 350 ? 10.392 -12.904 -17.425 1.00 94.06 350 ILE A CA 1
ATOM 2789 C C . ILE A 1 350 ? 10.765 -12.274 -18.767 1.00 94.06 350 ILE A C 1
ATOM 2791 O O . ILE A 1 350 ? 11.202 -12.982 -19.667 1.00 94.06 350 ILE A O 1
ATOM 2795 N N . MET A 1 351 ? 10.631 -10.953 -18.887 1.00 91.50 351 MET A N 1
ATOM 2796 C CA . MET A 1 351 ? 10.999 -10.204 -20.087 1.00 91.50 351 MET A CA 1
ATOM 2797 C C . MET A 1 351 ? 12.445 -10.493 -20.492 1.00 91.50 351 MET A C 1
ATOM 2799 O O . MET A 1 351 ? 12.695 -10.857 -21.633 1.00 91.50 351 MET A O 1
ATOM 2803 N N . ASN A 1 352 ? 13.372 -10.419 -19.537 1.00 86.88 352 ASN A N 1
ATOM 2804 C CA . ASN A 1 352 ? 14.790 -10.637 -19.791 1.00 86.88 352 ASN A CA 1
ATOM 2805 C C . ASN A 1 352 ? 15.142 -12.111 -20.059 1.00 86.88 352 ASN A C 1
ATOM 2807 O O . ASN A 1 352 ? 16.016 -12.396 -20.868 1.00 86.88 352 ASN A O 1
ATOM 2811 N N . ALA A 1 353 ? 14.499 -13.064 -19.377 1.00 86.88 353 ALA A N 1
ATOM 2812 C CA . ALA A 1 353 ? 14.778 -14.493 -19.558 1.00 86.88 353 ALA A CA 1
ATOM 2813 C C . ALA A 1 353 ? 14.255 -15.041 -20.895 1.00 86.88 353 ALA A C 1
ATOM 2815 O O . ALA A 1 353 ? 14.798 -16.005 -21.428 1.00 86.88 353 ALA A O 1
ATOM 2816 N N . PHE A 1 354 ? 13.194 -14.435 -21.425 1.00 84.38 354 PHE A N 1
ATOM 2817 C CA . PHE A 1 354 ? 12.517 -14.870 -22.643 1.00 84.38 354 PHE A CA 1
ATOM 2818 C C . PHE A 1 354 ? 12.610 -13.837 -23.769 1.00 84.38 354 PHE A C 1
ATOM 2820 O O . PHE A 1 354 ? 11.840 -13.915 -24.720 1.00 84.38 354 PHE A O 1
ATOM 2827 N N . GLU A 1 355 ? 13.555 -12.899 -23.701 1.00 79.75 355 GLU A N 1
ATOM 2828 C CA . GLU A 1 355 ? 13.792 -11.908 -24.756 1.00 79.75 355 GLU A CA 1
ATOM 2829 C C . GLU A 1 355 ? 13.881 -12.538 -26.163 1.00 79.75 355 GLU A C 1
ATOM 2831 O O . GLU A 1 355 ? 13.209 -12.041 -27.063 1.00 79.75 355 GLU A O 1
ATOM 2836 N N . PRO A 1 356 ? 14.564 -13.685 -26.386 1.00 80.19 356 PRO A N 1
ATOM 2837 C CA . PRO A 1 356 ? 14.578 -14.316 -27.710 1.00 80.19 356 PRO A CA 1
ATOM 2838 C C . PRO A 1 356 ? 13.200 -14.795 -28.198 1.00 80.19 356 PRO A C 1
ATOM 2840 O O . PRO A 1 356 ? 12.988 -14.935 -29.398 1.00 80.19 356 PRO A O 1
ATOM 2843 N N . ALA A 1 357 ? 12.273 -15.078 -27.278 1.00 83.06 357 ALA A N 1
ATOM 2844 C CA . ALA A 1 357 ? 10.904 -15.501 -27.572 1.00 83.06 357 ALA A CA 1
ATOM 2845 C C . ALA A 1 357 ? 9.909 -14.324 -27.617 1.00 83.06 357 ALA A C 1
ATOM 2847 O O . ALA A 1 357 ? 8.781 -14.496 -28.080 1.00 83.06 357 ALA A O 1
ATOM 2848 N N . PHE A 1 358 ? 10.319 -13.144 -27.144 1.00 80.25 358 PHE A N 1
ATOM 2849 C CA . PHE A 1 358 ? 9.558 -11.902 -27.173 1.00 80.25 358 PHE A CA 1
ATOM 2850 C C . PHE A 1 358 ? 10.327 -10.871 -27.994 1.00 80.25 358 PHE A C 1
ATOM 2852 O O . PHE A 1 358 ? 11.053 -10.059 -27.420 1.00 80.25 358 PHE A O 1
ATOM 2859 N N . PRO A 1 359 ? 10.175 -10.854 -29.326 1.00 83.38 359 PRO A N 1
ATOM 2860 C CA . PRO A 1 359 ? 10.713 -9.759 -30.112 1.00 83.38 359 PRO A CA 1
ATOM 2861 C C . PRO A 1 359 ? 9.997 -8.469 -29.685 1.00 83.38 359 PRO A C 1
ATOM 2863 O O . PRO A 1 359 ? 8.812 -8.247 -29.947 1.00 83.38 359 PRO A O 1
ATOM 2866 N N . LEU A 1 360 ? 10.706 -7.667 -28.891 1.00 83.50 360 LEU A N 1
ATOM 2867 C CA . LEU A 1 360 ? 10.228 -6.409 -28.317 1.00 83.50 360 LEU A CA 1
ATOM 2868 C C . LEU A 1 360 ? 10.727 -5.196 -29.096 1.00 83.50 360 LEU A C 1
ATOM 2870 O O . LEU A 1 360 ? 10.295 -4.091 -28.807 1.00 83.50 360 LEU A O 1
ATOM 2874 N N . ASN A 1 361 ? 11.633 -5.388 -30.053 1.00 82.31 361 ASN A N 1
ATOM 2875 C CA . ASN A 1 361 ? 12.247 -4.345 -30.874 1.00 82.31 361 ASN A CA 1
ATOM 2876 C C . ASN A 1 361 ? 11.578 -4.180 -32.251 1.00 82.31 361 ASN A C 1
ATOM 2878 O O . ASN A 1 361 ? 11.953 -3.289 -33.011 1.00 82.31 361 ASN A O 1
ATOM 2882 N N . THR A 1 362 ? 10.589 -5.011 -32.576 1.00 82.38 362 THR A N 1
ATOM 2883 C CA . THR A 1 362 ? 9.824 -4.965 -33.826 1.00 82.38 362 THR A CA 1
ATOM 2884 C C . THR A 1 362 ? 8.446 -4.332 -33.575 1.00 82.38 362 THR A C 1
ATOM 2886 O O . THR A 1 362 ? 7.693 -4.812 -32.725 1.00 82.38 362 THR A O 1
ATOM 2889 N N . PRO A 1 363 ? 8.068 -3.250 -34.288 1.00 82.50 363 PRO A N 1
ATOM 2890 C CA . PRO A 1 363 ? 6.782 -2.578 -34.068 1.00 82.50 363 PRO A CA 1
ATOM 2891 C C . PRO A 1 363 ? 5.564 -3.502 -34.211 1.00 82.50 363 PRO A C 1
ATOM 2893 O O . PRO A 1 363 ? 4.613 -3.401 -33.437 1.00 82.50 363 PRO A O 1
ATOM 2896 N N . GLU A 1 364 ? 5.606 -4.411 -35.190 1.00 82.88 364 GLU A N 1
ATOM 2897 C CA . GLU A 1 364 ? 4.502 -5.323 -35.519 1.00 82.88 364 GLU A CA 1
ATOM 2898 C C . GLU A 1 364 ? 4.261 -6.374 -34.425 1.00 82.88 364 GLU A C 1
ATOM 2900 O O . GLU A 1 364 ? 3.120 -6.762 -34.175 1.00 82.88 364 GLU A O 1
ATOM 2905 N N . GLU A 1 365 ? 5.320 -6.798 -33.731 1.00 86.94 365 GLU A N 1
ATOM 2906 C CA . GLU A 1 365 ? 5.257 -7.865 -32.728 1.00 86.94 365 GLU A CA 1
ATOM 2907 C C . GLU A 1 365 ? 5.232 -7.308 -31.300 1.00 86.94 365 GLU A C 1
ATOM 2909 O O . GLU A 1 365 ? 4.756 -7.991 -30.395 1.00 86.94 365 GLU A O 1
ATOM 2914 N N . TRP A 1 366 ? 5.644 -6.050 -31.084 1.00 88.94 366 TRP A N 1
ATOM 2915 C CA . TRP A 1 366 ? 5.738 -5.430 -29.757 1.00 88.94 366 TRP A CA 1
ATOM 2916 C C . TRP A 1 366 ? 4.445 -5.552 -28.941 1.00 88.94 366 TRP A C 1
ATOM 2918 O O . TRP A 1 366 ? 4.487 -5.903 -27.760 1.00 88.94 366 TRP A O 1
ATOM 2928 N N . ILE A 1 367 ? 3.281 -5.321 -29.561 1.00 90.44 367 ILE A N 1
ATOM 2929 C CA . ILE A 1 367 ? 1.980 -5.449 -28.884 1.00 90.44 367 ILE A CA 1
ATOM 2930 C C . ILE A 1 367 ? 1.730 -6.903 -28.468 1.00 90.44 367 ILE A C 1
ATOM 2932 O O . ILE A 1 367 ? 1.342 -7.156 -27.328 1.00 90.44 367 ILE A O 1
ATOM 2936 N N . VAL A 1 368 ? 1.963 -7.862 -29.367 1.00 92.38 368 VAL A N 1
ATOM 2937 C CA . VAL A 1 368 ? 1.739 -9.291 -29.104 1.00 92.38 368 VAL A CA 1
ATOM 2938 C C . VAL A 1 368 ? 2.692 -9.789 -28.017 1.00 92.38 368 VAL A C 1
ATOM 2940 O O . VAL A 1 368 ? 2.242 -10.412 -27.056 1.00 92.38 368 VAL A O 1
ATOM 2943 N N . SER A 1 369 ? 3.973 -9.431 -28.104 1.00 92.38 369 SER A N 1
ATOM 2944 C CA . SER A 1 369 ? 5.003 -9.723 -27.103 1.00 92.38 369 SER A CA 1
ATOM 2945 C C . SER A 1 369 ? 4.655 -9.121 -25.738 1.00 92.38 369 SER A C 1
ATOM 2947 O O . SER A 1 369 ? 4.743 -9.801 -24.716 1.00 92.38 369 SER A O 1
ATOM 2949 N N . THR A 1 370 ? 4.167 -7.877 -25.700 1.00 93.31 370 THR A N 1
ATOM 2950 C CA . THR A 1 370 ? 3.735 -7.211 -24.458 1.00 93.31 370 THR A CA 1
ATOM 2951 C C . THR A 1 370 ? 2.525 -7.906 -23.832 1.00 93.31 370 THR A C 1
ATOM 2953 O O . THR A 1 370 ? 2.484 -8.118 -22.617 1.00 93.31 370 THR A O 1
ATOM 2956 N N . LEU A 1 371 ? 1.538 -8.300 -24.642 1.00 94.81 371 LEU A N 1
ATOM 2957 C CA . LEU A 1 371 ? 0.364 -9.040 -24.175 1.00 94.81 371 LEU A CA 1
ATOM 2958 C C . LEU A 1 371 ? 0.734 -10.441 -23.670 1.00 94.81 371 LEU A C 1
ATOM 2960 O O . LEU A 1 371 ? 0.218 -10.868 -22.634 1.00 94.81 371 LEU A O 1
ATOM 2964 N N . ALA A 1 372 ? 1.648 -11.135 -24.351 1.00 94.44 372 ALA A N 1
ATOM 2965 C CA . ALA A 1 372 ? 2.158 -12.432 -23.921 1.00 94.44 372 ALA A CA 1
ATOM 2966 C C . ALA A 1 372 ? 2.925 -12.320 -22.592 1.00 94.44 372 ALA A C 1
ATOM 2968 O O . ALA A 1 372 ? 2.651 -13.077 -21.656 1.00 94.44 372 ALA A O 1
ATOM 2969 N N . LEU A 1 373 ? 3.800 -11.317 -22.458 1.00 95.31 373 LEU A N 1
ATOM 2970 C CA . LEU A 1 373 ? 4.510 -11.022 -21.215 1.00 95.31 373 LEU A CA 1
ATOM 2971 C C . LEU A 1 373 ? 3.542 -10.727 -20.062 1.00 95.31 373 LEU A C 1
ATOM 2973 O O . LEU A 1 373 ? 3.722 -11.250 -18.960 1.00 95.31 373 LEU A O 1
ATOM 2977 N N . LEU A 1 374 ? 2.502 -9.921 -20.299 1.00 96.00 374 LEU A N 1
ATOM 2978 C CA . LEU A 1 374 ? 1.453 -9.646 -19.312 1.00 96.00 374 LEU A CA 1
ATOM 2979 C C . LEU A 1 374 ? 0.730 -10.925 -18.887 1.00 96.00 374 LEU A C 1
ATOM 2981 O O . LEU A 1 374 ? 0.555 -11.151 -17.689 1.00 96.00 374 LEU A O 1
ATOM 2985 N N . ALA A 1 375 ? 0.341 -11.773 -19.841 1.00 96.12 375 ALA A N 1
ATOM 2986 C CA . ALA A 1 375 ? -0.357 -13.024 -19.561 1.00 96.12 375 ALA A CA 1
ATOM 2987 C C . ALA A 1 375 ? 0.491 -13.968 -18.693 1.00 96.12 375 ALA A C 1
ATOM 2989 O O . ALA A 1 375 ? 0.006 -14.480 -17.680 1.00 96.12 375 ALA A O 1
ATOM 2990 N N . ILE A 1 376 ? 1.769 -14.143 -19.036 1.00 96.44 376 ILE A N 1
ATOM 2991 C CA . ILE A 1 376 ? 2.694 -14.997 -18.278 1.00 96.44 376 ILE A CA 1
ATOM 2992 C C . ILE A 1 376 ? 2.968 -14.390 -16.901 1.00 96.44 376 ILE A C 1
ATOM 2994 O O . ILE A 1 376 ? 2.887 -15.091 -15.893 1.00 96.44 376 ILE A O 1
ATOM 2998 N N . SER A 1 377 ? 3.202 -13.078 -16.827 1.00 96.88 377 SER A N 1
ATOM 2999 C CA . SER A 1 377 ? 3.407 -12.380 -15.554 1.00 96.88 377 SER A CA 1
ATOM 3000 C C . SER A 1 377 ? 2.192 -12.523 -14.641 1.00 96.88 377 SER A C 1
ATOM 3002 O O . SER A 1 377 ? 2.351 -12.802 -13.455 1.00 96.88 377 SER A O 1
ATOM 3004 N N . PHE A 1 378 ? 0.971 -12.391 -15.167 1.00 97.00 378 PHE A N 1
ATOM 3005 C CA . PHE A 1 378 ? -0.263 -12.590 -14.402 1.00 97.00 378 PHE A CA 1
ATOM 3006 C C . PHE A 1 378 ? -0.389 -14.025 -13.891 1.00 97.00 378 PHE A C 1
ATOM 3008 O O . PHE A 1 378 ? -0.715 -14.224 -12.719 1.00 97.00 378 PHE A O 1
ATOM 3015 N N . LEU A 1 379 ? -0.093 -15.011 -14.740 1.00 97.06 379 LEU A N 1
ATOM 3016 C CA . LEU A 1 379 ? -0.157 -16.426 -14.388 1.00 97.06 379 LEU A CA 1
ATOM 3017 C C . LEU A 1 379 ? 0.823 -16.771 -13.258 1.00 97.06 379 LEU A C 1
ATOM 3019 O O . LEU A 1 379 ? 0.416 -17.310 -12.228 1.00 97.06 379 LEU A O 1
ATOM 3023 N N . VAL A 1 380 ? 2.097 -16.405 -13.412 1.00 97.38 380 VAL A N 1
ATOM 3024 C CA . VAL A 1 380 ? 3.133 -16.649 -12.396 1.00 97.38 380 VAL A CA 1
ATOM 3025 C C . VAL A 1 380 ? 2.786 -15.924 -11.094 1.00 97.38 380 VAL A C 1
ATOM 3027 O O . VAL A 1 380 ? 2.857 -16.512 -10.016 1.00 97.38 380 VAL A O 1
ATOM 3030 N N . SER A 1 381 ? 2.307 -14.683 -11.183 1.00 97.12 381 SER A N 1
ATOM 3031 C CA . SER A 1 381 ? 1.933 -13.880 -10.012 1.00 97.12 381 SER A CA 1
ATOM 3032 C C . SER A 1 381 ? 0.742 -14.442 -9.249 1.00 97.12 381 SER A C 1
ATOM 3034 O O . SER A 1 381 ? 0.715 -14.393 -8.021 1.00 97.12 381 SER A O 1
ATOM 3036 N N . PHE A 1 382 ? -0.245 -15.003 -9.949 1.00 96.06 382 PHE A N 1
ATOM 3037 C CA . PHE A 1 382 ? -1.371 -15.690 -9.322 1.00 96.06 382 PHE A CA 1
ATOM 3038 C C . PHE A 1 382 ? -0.899 -16.876 -8.472 1.00 96.06 382 PHE A C 1
ATOM 3040 O O . PHE A 1 382 ? -1.334 -17.061 -7.330 1.00 96.06 382 PHE A O 1
ATOM 3047 N N . PHE A 1 383 ? 0.039 -17.649 -9.007 1.00 96.69 383 PHE A N 1
ATOM 3048 C CA . PHE A 1 383 ? 0.626 -18.788 -8.324 1.00 96.69 383 PHE A CA 1
ATOM 3049 C C . PHE A 1 383 ? 1.498 -18.374 -7.135 1.00 96.69 383 PHE A C 1
ATOM 3051 O O . PHE A 1 383 ? 1.316 -18.883 -6.023 1.00 96.69 383 PHE A O 1
ATOM 3058 N N . THR A 1 384 ? 2.377 -17.386 -7.301 1.00 95.50 384 THR A N 1
ATOM 3059 C CA . THR A 1 384 ? 3.205 -16.907 -6.189 1.00 95.50 384 THR A CA 1
ATOM 3060 C C . THR A 1 384 ? 2.398 -16.195 -5.106 1.00 95.50 384 THR A C 1
ATOM 3062 O O . THR A 1 384 ? 2.719 -16.326 -3.923 1.00 95.50 384 THR A O 1
ATOM 3065 N N . LEU A 1 385 ? 1.288 -15.538 -5.457 1.00 92.00 385 LEU A N 1
ATOM 3066 C CA . LEU A 1 385 ? 0.336 -15.026 -4.471 1.00 92.00 385 LEU A CA 1
ATOM 3067 C C . LEU A 1 385 ? -0.173 -16.168 -3.581 1.00 92.00 385 LEU A C 1
ATOM 3069 O O . LEU A 1 385 ? -0.192 -16.056 -2.351 1.00 92.00 385 LEU A O 1
ATOM 3073 N N . ARG A 1 386 ? -0.578 -17.288 -4.194 1.00 91.81 386 ARG A N 1
ATOM 3074 C CA . ARG A 1 386 ? -1.187 -18.414 -3.479 1.00 91.81 386 ARG A CA 1
ATOM 3075 C C . ARG A 1 386 ? -0.204 -19.158 -2.582 1.00 91.81 386 ARG A C 1
ATOM 3077 O O . ARG A 1 386 ? -0.597 -19.531 -1.472 1.00 91.81 386 ARG A O 1
ATOM 3084 N N . TRP A 1 387 ? 1.020 -19.376 -3.057 1.00 93.69 387 TRP A N 1
ATOM 3085 C CA . TRP A 1 387 ? 1.991 -20.272 -2.418 1.00 93.69 387 TRP A CA 1
ATOM 3086 C C . TRP A 1 387 ? 3.139 -19.578 -1.691 1.00 93.69 387 TRP A C 1
ATOM 3088 O O . TRP A 1 387 ? 3.819 -20.228 -0.905 1.00 93.69 387 TRP A O 1
ATOM 3098 N N . VAL A 1 388 ? 3.327 -18.272 -1.881 1.00 93.62 388 VAL A N 1
ATOM 3099 C CA . VAL A 1 388 ? 4.432 -17.530 -1.258 1.00 93.62 388 VAL A CA 1
ATOM 3100 C C . VAL A 1 388 ? 3.894 -16.377 -0.420 1.00 93.62 388 VAL A C 1
ATOM 3102 O O . VAL A 1 388 ? 4.082 -16.349 0.798 1.00 93.62 388 VAL A O 1
ATOM 3105 N N . GLU A 1 389 ? 3.142 -15.460 -1.033 1.00 88.19 389 GLU A N 1
ATOM 3106 C CA . GLU A 1 389 ? 2.668 -14.254 -0.343 1.00 88.19 389 GLU A CA 1
ATOM 3107 C C . GLU A 1 389 ? 1.639 -14.564 0.753 1.00 88.19 389 GLU A C 1
ATOM 3109 O O . GLU A 1 389 ? 1.756 -14.074 1.880 1.00 88.19 389 GLU A O 1
ATOM 3114 N N . LEU A 1 390 ? 0.613 -15.370 0.449 1.00 85.62 390 LEU A N 1
ATOM 3115 C CA . LEU A 1 390 ? -0.424 -15.716 1.426 1.00 85.62 390 LEU A CA 1
ATOM 3116 C C . LEU A 1 390 ? 0.133 -16.529 2.612 1.00 85.62 390 LEU A C 1
ATOM 3118 O O . LEU A 1 390 ? -0.202 -16.184 3.752 1.00 85.62 390 LEU A O 1
ATOM 3122 N N . PRO A 1 391 ? 0.988 -17.553 2.410 1.00 87.75 391 PRO A N 1
ATOM 3123 C CA . PRO A 1 391 ? 1.665 -18.239 3.510 1.00 87.75 391 PRO A CA 1
ATOM 3124 C C . PRO A 1 391 ? 2.568 -17.321 4.335 1.00 87.75 391 PRO A C 1
ATOM 3126 O O . PRO A 1 391 ? 2.477 -17.344 5.564 1.00 87.75 391 PRO A O 1
ATOM 3129 N N . GLY A 1 392 ? 3.356 -16.449 3.692 1.00 84.38 392 GLY A N 1
ATOM 3130 C CA . GLY A 1 392 ? 4.187 -15.456 4.380 1.00 84.38 392 GLY A CA 1
ATOM 3131 C C . GLY A 1 392 ? 3.366 -14.569 5.320 1.00 84.38 392 GLY A C 1
ATOM 3132 O O . GLY A 1 392 ? 3.656 -14.458 6.514 1.00 84.38 392 GLY A O 1
ATOM 3133 N N . GLN A 1 393 ? 2.241 -14.040 4.833 1.00 80.00 393 GLN A N 1
ATOM 3134 C CA . GLN A 1 393 ? 1.300 -13.267 5.652 1.00 80.00 393 GLN A CA 1
ATOM 3135 C C . GLN A 1 393 ? 0.646 -14.102 6.767 1.00 80.00 393 GLN A C 1
ATOM 3137 O O . GLN A 1 393 ? 0.311 -13.568 7.831 1.00 80.00 393 GLN A O 1
ATOM 3142 N N . GLY A 1 394 ? 0.440 -15.401 6.536 1.00 76.06 394 GLY A N 1
ATOM 3143 C CA . GLY A 1 394 ? -0.044 -16.358 7.530 1.00 76.06 394 GLY A CA 1
ATOM 3144 C C . GLY A 1 394 ? 0.938 -16.550 8.686 1.00 76.06 394 GLY A C 1
ATOM 3145 O O . GLY A 1 394 ? 0.518 -16.542 9.844 1.00 76.06 394 GLY A O 1
ATOM 3146 N N . PHE A 1 395 ? 2.240 -16.612 8.396 1.00 73.31 395 PHE A N 1
ATOM 3147 C CA . PHE A 1 395 ? 3.298 -16.781 9.396 1.00 73.31 395 PHE A CA 1
ATOM 3148 C C . PHE A 1 395 ? 3.305 -15.657 10.440 1.00 73.31 395 PHE A C 1
ATOM 3150 O O . PHE A 1 395 ? 3.404 -15.913 11.644 1.00 73.31 395 PHE A O 1
ATOM 3157 N N . ALA A 1 396 ? 3.081 -14.412 10.001 1.00 66.31 396 ALA A N 1
ATOM 3158 C CA . ALA A 1 396 ? 2.922 -13.279 10.907 1.00 66.31 396 ALA A CA 1
ATOM 3159 C C . ALA A 1 396 ? 1.754 -13.489 11.884 1.00 66.31 396 ALA A C 1
ATOM 3161 O O . ALA A 1 396 ? 1.892 -13.218 13.073 1.00 66.31 396 ALA A O 1
ATOM 3162 N N . ARG A 1 397 ? 0.610 -14.020 11.435 1.00 63.56 397 ARG A N 1
ATOM 3163 C CA . ARG A 1 397 ? -0.555 -14.249 12.315 1.00 63.56 397 ARG A CA 1
ATOM 3164 C C . ARG A 1 397 ? -0.275 -15.267 13.420 1.00 63.56 397 ARG A C 1
ATOM 3166 O O . ARG A 1 397 ? -0.872 -15.153 14.485 1.00 63.56 397 ARG A O 1
ATOM 3173 N N . ILE A 1 398 ? 0.620 -16.219 13.165 1.00 61.34 398 ILE A N 1
ATOM 3174 C CA . ILE A 1 398 ? 1.043 -17.242 14.129 1.00 61.34 398 ILE A CA 1
ATOM 3175 C C . ILE A 1 398 ? 2.030 -16.645 15.149 1.00 61.34 398 ILE A C 1
ATOM 3177 O O . ILE A 1 398 ? 1.929 -16.926 16.340 1.00 61.34 398 ILE A O 1
ATOM 3181 N N . HIS A 1 399 ? 2.942 -15.773 14.703 1.00 56.78 399 HIS A N 1
ATOM 3182 C CA . HIS A 1 399 ? 4.051 -15.259 15.521 1.00 56.78 399 HIS A CA 1
ATOM 3183 C C . HIS A 1 399 ? 3.791 -13.910 16.209 1.00 56.78 399 HIS A C 1
ATOM 3185 O O . HIS A 1 399 ? 4.581 -13.498 17.061 1.00 56.78 399 HIS A O 1
ATOM 3191 N N . LEU A 1 400 ? 2.714 -13.198 15.866 1.00 57.62 400 LEU A N 1
ATOM 3192 C CA . LEU A 1 400 ? 2.375 -11.908 16.470 1.00 57.62 400 LEU A CA 1
ATOM 3193 C C . LEU A 1 400 ? 1.716 -12.097 17.851 1.00 57.62 400 LEU A C 1
ATOM 3195 O O . LEU A 1 400 ? 0.549 -12.490 17.932 1.00 57.62 400 LEU A O 1
ATOM 3199 N N . PRO A 1 401 ? 2.401 -11.751 18.960 1.00 50.34 401 PRO A N 1
ATOM 3200 C CA . PRO A 1 401 ? 1.923 -11.990 20.320 1.00 50.34 401 PRO A CA 1
ATOM 3201 C C . PRO A 1 401 ? 0.813 -11.032 20.758 1.00 50.34 401 PRO A C 1
ATOM 3203 O O . PRO A 1 401 ? 0.394 -11.124 21.906 1.00 50.34 401 PRO A O 1
ATOM 3206 N N . GLU A 1 402 ? 0.352 -10.096 19.917 1.00 54.03 402 GLU A N 1
ATOM 3207 C CA . GLU A 1 402 ? -0.582 -9.025 20.307 1.00 54.03 402 GLU A CA 1
ATOM 3208 C C . GLU A 1 402 ? -1.815 -9.563 21.035 1.00 54.03 402 GLU A C 1
ATOM 3210 O O . GLU A 1 402 ? -2.214 -8.985 22.040 1.00 54.03 402 GLU A O 1
ATOM 3215 N N . ARG A 1 403 ? -2.384 -10.698 20.604 1.00 55.69 403 ARG A N 1
ATOM 3216 C CA . ARG A 1 403 ? -3.477 -11.341 21.348 1.00 55.69 403 ARG A CA 1
ATOM 3217 C C . ARG A 1 403 ? -3.001 -11.834 22.717 1.00 55.69 403 ARG A C 1
ATOM 3219 O O . ARG A 1 403 ? -3.557 -11.408 23.719 1.00 55.69 403 ARG A O 1
ATOM 3226 N N . ARG A 1 404 ? -1.957 -12.669 22.792 1.00 55.75 404 ARG A N 1
ATOM 3227 C CA . ARG A 1 404 ? -1.446 -13.210 24.070 1.00 55.75 404 ARG A CA 1
ATOM 3228 C C . ARG A 1 404 ? -0.982 -12.113 25.040 1.00 55.75 404 ARG A C 1
ATOM 3230 O O . ARG A 1 404 ? -1.377 -12.150 26.195 1.00 55.75 404 ARG A O 1
ATOM 3237 N N . ARG A 1 405 ? -0.226 -11.107 24.586 1.00 57.47 405 ARG A N 1
ATOM 3238 C CA . ARG A 1 405 ? 0.228 -9.962 25.402 1.00 57.47 405 ARG A CA 1
ATOM 3239 C C . ARG A 1 405 ? -0.928 -9.093 25.889 1.00 57.47 405 ARG A C 1
ATOM 3241 O O . ARG A 1 405 ? -0.909 -8.662 27.034 1.00 57.47 405 ARG A O 1
ATOM 3248 N N . ARG A 1 406 ? -1.947 -8.853 25.053 1.00 63.00 406 ARG A N 1
ATOM 3249 C CA . ARG A 1 406 ? -3.129 -8.059 25.435 1.00 63.00 406 ARG A CA 1
ATOM 3250 C C . ARG A 1 406 ? -3.935 -8.708 26.564 1.00 63.00 406 ARG A C 1
ATOM 3252 O O . ARG A 1 406 ? -4.610 -7.994 27.300 1.00 63.00 406 ARG A O 1
ATOM 3259 N N . TRP A 1 407 ? -3.825 -10.028 26.710 1.00 63.22 407 TRP A N 1
ATOM 3260 C CA . TRP A 1 407 ? -4.462 -10.803 27.773 1.00 63.22 407 TRP A CA 1
ATOM 3261 C C . TRP A 1 407 ? -3.528 -11.193 28.925 1.00 63.22 407 TRP A C 1
ATOM 3263 O O . TRP A 1 407 ? -4.029 -11.514 29.993 1.00 63.22 407 TRP A O 1
ATOM 3273 N N . ALA A 1 408 ? -2.205 -11.133 28.745 1.00 65.50 408 ALA A N 1
ATOM 3274 C CA . ALA A 1 408 ? -1.231 -11.472 29.787 1.00 65.50 408 ALA A CA 1
ATOM 3275 C C . ALA A 1 408 ? -1.347 -10.562 31.024 1.00 65.50 408 ALA A C 1
ATOM 3277 O O . ALA A 1 408 ? -1.248 -11.041 32.146 1.00 65.50 408 ALA A O 1
ATOM 3278 N N . ASP A 1 409 ? -1.636 -9.274 30.811 1.00 67.69 409 ASP A N 1
ATOM 3279 C CA . ASP A 1 409 ? -1.835 -8.281 31.879 1.00 67.69 409 ASP A CA 1
ATOM 3280 C C . ASP A 1 409 ? -3.323 -8.089 32.247 1.00 67.69 409 ASP A C 1
ATOM 3282 O O . ASP A 1 409 ? -3.677 -7.125 32.936 1.00 67.69 409 ASP A O 1
ATOM 3286 N N . ALA A 1 410 ? -4.234 -8.917 31.720 1.00 78.62 410 ALA A N 1
ATOM 3287 C CA . ALA A 1 410 ? -5.659 -8.729 31.965 1.00 78.62 410 ALA A CA 1
ATOM 3288 C C . ALA A 1 410 ? -6.001 -9.085 33.416 1.00 78.62 410 ALA A C 1
ATOM 3290 O O . ALA A 1 410 ? -5.661 -10.160 33.904 1.00 78.62 410 ALA A O 1
ATOM 3291 N N . ARG A 1 411 ? -6.698 -8.179 34.107 1.00 82.31 411 ARG A N 1
ATOM 3292 C CA . ARG A 1 411 ? -7.133 -8.415 35.487 1.00 82.31 411 ARG A CA 1
ATOM 3293 C C . ARG A 1 411 ? -8.495 -9.111 35.486 1.00 82.31 411 ARG A C 1
ATOM 3295 O O . ARG A 1 411 ? -9.405 -8.600 34.822 1.00 82.31 411 ARG A O 1
ATOM 3302 N N . PRO A 1 412 ? -8.661 -10.232 36.208 1.00 83.12 412 PRO A N 1
ATOM 3303 C CA . PRO A 1 412 ? -9.958 -10.877 36.343 1.00 83.12 412 PRO A CA 1
ATOM 3304 C C . PRO A 1 412 ? -10.926 -9.971 37.109 1.00 83.12 412 PRO A C 1
ATOM 3306 O O . PRO A 1 412 ? -10.558 -9.319 38.085 1.00 83.12 412 PRO A O 1
ATOM 3309 N N . ILE A 1 413 ? -12.169 -9.929 36.641 1.00 85.31 413 ILE A N 1
ATOM 3310 C CA . ILE A 1 413 ? -13.315 -9.375 37.356 1.00 85.31 413 ILE A CA 1
ATOM 3311 C C . ILE A 1 413 ? -14.112 -10.586 37.851 1.00 85.31 413 ILE A C 1
ATOM 3313 O O . ILE A 1 413 ? -14.534 -11.388 37.014 1.00 85.31 413 ILE A O 1
ATOM 3317 N N . PRO A 1 414 ? -14.293 -10.760 39.169 1.00 80.94 414 PRO A N 1
ATOM 3318 C CA . PRO A 1 414 ? -14.991 -11.919 39.707 1.00 80.94 414 PRO A CA 1
ATOM 3319 C C . PRO A 1 414 ? -16.483 -11.879 39.364 1.00 80.94 414 PRO A C 1
ATOM 3321 O O . PRO A 1 414 ? -17.104 -10.813 39.371 1.00 80.94 414 PRO A O 1
ATOM 3324 N N . THR A 1 415 ? -17.053 -13.052 39.096 1.00 83.56 415 THR A N 1
ATOM 3325 C CA . THR A 1 415 ? -18.502 -13.251 38.995 1.00 83.56 415 THR A CA 1
ATOM 3326 C C . THR A 1 415 ? -19.117 -13.135 40.392 1.00 83.56 415 THR A C 1
ATOM 3328 O O . THR A 1 415 ? -18.637 -13.753 41.342 1.00 83.56 415 THR A O 1
ATOM 3331 N N . LYS A 1 416 ? -20.147 -12.299 40.525 1.00 88.00 416 LYS A N 1
ATOM 3332 C CA . LYS A 1 416 ? -20.897 -12.051 41.761 1.00 88.00 416 LYS A CA 1
ATOM 3333 C C . LYS A 1 416 ? -22.244 -12.770 41.800 1.00 88.00 416 LYS A C 1
ATOM 3335 O O . LYS A 1 416 ? -22.670 -13.092 42.898 1.00 88.00 416 LYS A O 1
ATOM 3340 N N . VAL A 1 417 ? -22.873 -13.010 40.647 1.00 89.69 417 VAL A N 1
ATOM 3341 C CA . VAL A 1 417 ? -24.167 -13.709 40.557 1.00 89.69 417 VAL A CA 1
ATOM 3342 C C . VAL A 1 417 ? -24.000 -15.169 40.960 1.00 89.69 417 VAL A C 1
ATOM 3344 O O . VAL A 1 417 ? -23.087 -15.841 40.470 1.00 89.69 417 VAL A O 1
ATOM 3347 N N . ARG A 1 418 ? -24.876 -15.654 41.838 1.00 91.31 418 ARG A N 1
ATOM 3348 C CA . ARG A 1 418 ? -24.896 -17.028 42.341 1.00 91.31 418 ARG A CA 1
ATOM 3349 C C . ARG A 1 418 ? -26.266 -17.676 42.121 1.00 91.31 418 ARG A C 1
ATOM 3351 O O . ARG A 1 418 ? -27.274 -16.975 42.058 1.00 91.31 418 ARG A O 1
ATOM 3358 N N . PRO A 1 419 ? -26.321 -19.015 42.043 1.00 91.69 419 PRO A N 1
ATOM 3359 C CA . PRO A 1 419 ? -27.577 -19.743 42.175 1.00 91.69 419 PRO A CA 1
ATOM 3360 C C . PRO A 1 419 ? -28.331 -19.329 43.448 1.00 91.69 419 PRO A C 1
ATOM 3362 O O . PRO A 1 419 ? -27.738 -19.285 44.527 1.00 91.69 419 PRO A O 1
ATOM 3365 N N . GLY A 1 420 ? -29.623 -19.036 43.318 1.00 89.44 420 GLY A N 1
ATOM 3366 C CA . GLY A 1 420 ? -30.495 -18.532 44.381 1.00 89.44 420 GLY A CA 1
ATOM 3367 C C . GLY A 1 420 ? -30.657 -17.009 44.406 1.00 89.44 420 GLY A C 1
ATOM 3368 O O . GLY A 1 420 ? -31.574 -16.523 45.065 1.00 89.44 420 GLY A O 1
ATOM 3369 N N . ASP A 1 421 ? -29.829 -16.257 43.677 1.00 91.94 421 ASP A N 1
ATOM 3370 C CA . ASP A 1 421 ? -29.995 -14.809 43.556 1.00 91.94 421 ASP A CA 1
ATOM 3371 C C . ASP A 1 421 ? -31.172 -14.472 42.628 1.00 91.94 421 ASP A C 1
ATOM 3373 O O . ASP A 1 421 ? -31.417 -15.152 41.627 1.00 91.94 421 ASP A O 1
ATOM 3377 N N . ALA A 1 422 ? -31.871 -13.371 42.908 1.00 92.75 422 ALA A N 1
ATOM 3378 C CA . ALA A 1 422 ? -32.776 -12.776 41.929 1.00 92.75 422 ALA A CA 1
ATOM 3379 C C . ALA A 1 422 ? -31.992 -12.335 40.681 1.00 92.75 422 ALA A C 1
ATOM 3381 O O . ALA A 1 422 ? -30.827 -11.927 40.778 1.00 92.75 422 ALA A O 1
ATOM 3382 N N . VAL A 1 423 ? -32.632 -12.375 39.508 1.00 91.62 423 VAL A N 1
ATOM 3383 C CA . VAL A 1 423 ? -32.032 -11.851 38.274 1.00 91.62 423 VAL A CA 1
ATOM 3384 C C . VAL A 1 423 ? -31.556 -10.411 38.512 1.00 91.62 423 VAL A C 1
ATOM 3386 O O . VAL A 1 423 ? -32.338 -9.577 38.976 1.00 91.62 423 VAL A O 1
ATOM 3389 N N . PRO A 1 424 ? -30.288 -10.078 38.194 1.00 92.31 424 PRO A N 1
ATOM 3390 C CA . PRO A 1 424 ? -29.772 -8.735 38.419 1.00 92.31 424 PRO A CA 1
ATOM 3391 C C . PRO A 1 424 ? -30.655 -7.683 37.742 1.00 92.31 424 PRO A C 1
ATOM 3393 O O . PRO A 1 424 ? -30.914 -7.776 36.541 1.00 92.31 424 PRO A O 1
ATOM 3396 N N . ALA A 1 425 ? -31.065 -6.651 38.486 1.00 90.44 425 ALA A N 1
ATOM 3397 C CA . ALA A 1 425 ? -31.962 -5.600 37.989 1.00 90.44 425 ALA A CA 1
ATOM 3398 C C . ALA A 1 425 ? -31.459 -4.958 36.684 1.00 90.44 425 ALA A C 1
ATOM 3400 O O . ALA A 1 425 ? -32.233 -4.645 35.785 1.00 90.44 425 ALA A O 1
ATOM 3401 N N . GLU A 1 426 ? -30.140 -4.833 36.546 1.00 89.94 426 GLU A N 1
ATOM 3402 C CA . GLU A 1 426 ? -29.507 -4.308 35.340 1.00 89.94 426 GLU A CA 1
ATOM 3403 C C . GLU A 1 426 ? -29.698 -5.218 34.117 1.00 89.94 426 GLU A C 1
ATOM 3405 O O . GLU A 1 426 ? -29.885 -4.734 33.002 1.00 89.94 426 GLU A O 1
ATOM 3410 N N . LEU A 1 427 ? -29.660 -6.540 34.308 1.00 90.94 427 LEU A N 1
ATOM 3411 C CA . LEU A 1 427 ? -29.909 -7.502 33.235 1.00 90.94 427 LEU A CA 1
ATOM 3412 C C . LEU A 1 427 ? -31.373 -7.462 32.803 1.00 90.94 427 LEU A C 1
ATOM 3414 O O . LEU A 1 427 ? -31.648 -7.432 31.603 1.00 90.94 427 LEU A O 1
ATOM 3418 N N . ALA A 1 428 ? -32.284 -7.391 33.776 1.00 91.62 428 ALA A N 1
ATOM 3419 C CA . ALA A 1 428 ? -33.705 -7.197 33.521 1.00 91.62 428 ALA A CA 1
ATOM 3420 C C . ALA A 1 428 ? -33.959 -5.887 32.754 1.00 91.62 428 ALA A C 1
ATOM 3422 O O . ALA A 1 428 ? -34.695 -5.891 31.774 1.00 91.62 428 ALA A O 1
ATOM 3423 N N . ALA A 1 429 ? -33.274 -4.792 33.100 1.00 91.94 429 ALA A N 1
ATOM 3424 C CA . ALA A 1 429 ? -33.385 -3.516 32.390 1.00 91.94 429 ALA A CA 1
ATOM 3425 C C . ALA A 1 429 ? -32.849 -3.562 30.944 1.00 91.94 429 ALA A C 1
ATOM 3427 O O . ALA A 1 429 ? -33.383 -2.886 30.067 1.00 91.94 429 ALA A O 1
ATOM 3428 N N . ILE A 1 430 ? -31.792 -4.341 30.675 1.00 91.06 430 ILE A N 1
ATOM 3429 C CA . ILE A 1 430 ? -31.235 -4.502 29.319 1.00 91.06 430 ILE A CA 1
ATOM 3430 C C . ILE A 1 430 ? -32.177 -5.316 28.424 1.00 91.06 430 ILE A C 1
ATOM 3432 O O . ILE A 1 430 ? -32.335 -4.996 27.243 1.00 91.06 430 ILE A O 1
ATOM 3436 N N . LEU A 1 431 ? -32.757 -6.392 28.961 1.00 91.12 431 LEU A N 1
ATOM 3437 C CA . LEU A 1 431 ? -33.612 -7.304 28.201 1.00 91.12 431 LEU A CA 1
ATOM 3438 C C . LEU A 1 431 ? -35.060 -6.806 28.096 1.00 91.12 431 LEU A C 1
ATOM 3440 O O . LEU A 1 431 ? -35.674 -6.994 27.042 1.00 91.12 431 LEU A O 1
ATOM 3444 N N . GLY A 1 432 ? -35.567 -6.116 29.120 1.00 92.31 432 GLY A N 1
ATOM 3445 C CA . GLY A 1 432 ? -36.959 -5.677 29.209 1.00 92.31 432 GLY A CA 1
ATOM 3446 C C . GLY A 1 432 ? -37.907 -6.864 29.049 1.00 92.31 432 GLY A C 1
ATOM 3447 O O . GLY A 1 432 ? -37.677 -7.926 29.622 1.00 92.31 432 GLY A O 1
ATOM 3448 N N . ASP A 1 433 ? -38.898 -6.714 28.173 1.00 90.31 433 ASP A N 1
ATOM 3449 C CA . ASP A 1 433 ? -39.893 -7.752 27.856 1.00 90.31 433 ASP A CA 1
ATOM 3450 C C . ASP A 1 433 ? -39.296 -9.017 27.210 1.00 90.31 433 ASP A C 1
ATOM 3452 O O . ASP A 1 433 ? -39.986 -10.015 27.039 1.00 90.31 433 ASP A O 1
ATOM 3456 N N . ALA A 1 434 ? -38.016 -8.986 26.823 1.00 90.75 434 ALA A N 1
ATOM 3457 C CA . ALA A 1 434 ? -37.311 -10.137 26.265 1.00 90.75 434 ALA A CA 1
ATOM 3458 C C . ALA A 1 434 ? -36.574 -10.981 27.322 1.00 90.75 434 ALA A C 1
ATOM 3460 O O . ALA A 1 434 ? -35.782 -11.847 26.949 1.00 90.75 434 ALA A O 1
ATOM 3461 N N . LEU A 1 435 ? -36.750 -10.703 28.618 1.00 92.69 435 LEU A N 1
ATOM 3462 C CA . LEU A 1 435 ? -36.185 -11.525 29.688 1.00 92.69 435 LEU A CA 1
ATOM 3463 C C . LEU A 1 435 ? -36.975 -12.845 29.797 1.00 92.69 435 LEU A C 1
ATOM 3465 O O . LEU A 1 435 ? -38.167 -12.799 30.091 1.00 92.69 435 LEU A O 1
ATOM 3469 N N . PRO A 1 436 ? -36.346 -14.016 29.596 1.00 90.56 436 PRO A N 1
ATOM 3470 C CA . PRO A 1 436 ? -37.055 -15.282 29.688 1.00 90.56 436 PRO A CA 1
ATOM 3471 C C . PRO A 1 436 ? -37.219 -15.720 31.153 1.00 90.56 436 PRO A C 1
ATOM 3473 O O . PRO A 1 436 ? -36.232 -15.879 31.874 1.00 90.56 436 PRO A O 1
ATOM 3476 N N . THR A 1 437 ? -38.465 -15.939 31.577 1.00 90.44 437 THR A N 1
ATOM 3477 C CA . THR A 1 437 ? -38.843 -16.464 32.902 1.00 90.44 437 THR A CA 1
ATOM 3478 C C . THR A 1 437 ? -39.964 -17.498 32.737 1.00 90.44 437 THR A C 1
ATOM 3480 O O . THR A 1 437 ? -41.119 -17.102 32.565 1.00 90.44 437 THR A O 1
ATOM 3483 N N . PRO A 1 438 ? -39.680 -18.813 32.758 1.00 93.06 438 PRO A N 1
ATOM 3484 C CA . PRO A 1 438 ? -38.372 -19.466 32.870 1.00 93.06 438 PRO A CA 1
ATOM 3485 C C . PRO A 1 438 ? -37.570 -19.438 31.556 1.00 93.06 438 PRO A C 1
ATOM 3487 O O . PRO A 1 438 ? -38.130 -19.331 30.465 1.00 93.06 438 PRO A O 1
ATOM 3490 N N . GLY A 1 439 ? -36.245 -19.585 31.632 1.00 95.06 439 GLY A N 1
ATOM 3491 C CA . GLY A 1 439 ? -35.429 -19.808 30.439 1.00 95.06 439 GLY A CA 1
ATOM 3492 C C . GLY A 1 439 ? -33.931 -19.563 30.583 1.00 95.06 439 GLY A C 1
ATOM 3493 O O . GLY A 1 439 ? -33.377 -19.621 31.679 1.00 95.06 439 GLY A O 1
ATOM 3494 N N . VAL A 1 440 ? -33.257 -19.337 29.450 1.00 96.44 440 VAL A N 1
ATOM 3495 C CA . VAL A 1 440 ? -31.790 -19.205 29.387 1.00 96.44 440 VAL A CA 1
ATOM 3496 C C . VAL A 1 440 ? -31.376 -17.838 28.856 1.00 96.44 440 VAL A C 1
ATOM 3498 O O . VAL A 1 440 ? -31.787 -17.428 27.771 1.00 96.44 440 VAL A O 1
ATOM 3501 N N . VAL A 1 441 ? -30.479 -17.158 29.574 1.00 96.31 441 VAL A N 1
ATOM 3502 C CA . VAL A 1 441 ? -29.844 -15.917 29.107 1.00 96.31 441 VAL A CA 1
ATOM 3503 C C . VAL A 1 441 ? -28.361 -16.144 28.845 1.00 96.31 441 VAL A C 1
ATOM 3505 O O . VAL A 1 441 ? -27.578 -16.364 29.770 1.00 96.31 441 VAL A O 1
ATOM 3508 N N . LEU A 1 442 ? -27.952 -16.048 27.578 1.00 95.25 442 LEU A N 1
ATOM 3509 C CA . LEU A 1 442 ? -26.549 -16.115 27.170 1.00 95.25 442 LEU A CA 1
ATOM 3510 C C . LEU A 1 442 ? -25.904 -14.728 27.214 1.00 95.25 442 LEU A C 1
ATOM 3512 O O . LEU A 1 442 ? -26.328 -13.800 26.530 1.00 95.25 442 LEU A O 1
ATOM 3516 N N . ILE A 1 443 ? -24.812 -14.596 27.954 1.00 93.19 443 ILE A N 1
ATOM 3517 C CA . ILE A 1 443 ? -24.064 -13.349 28.101 1.00 93.19 443 ILE A CA 1
ATOM 3518 C C . ILE A 1 443 ? -22.652 -13.556 27.555 1.00 93.19 443 ILE A C 1
ATOM 3520 O O . ILE A 1 443 ? -22.007 -14.565 27.846 1.00 93.19 443 ILE A O 1
ATOM 3524 N N . GLY A 1 444 ? -22.140 -12.617 26.755 1.00 89.38 444 GLY A N 1
ATOM 3525 C CA . GLY A 1 444 ? -20.784 -12.754 26.223 1.00 89.38 444 GLY A CA 1
ATOM 3526 C C . GLY A 1 444 ? -20.174 -11.512 25.586 1.00 89.38 444 GLY A C 1
ATOM 3527 O O . GLY A 1 444 ? -20.847 -10.551 25.222 1.00 89.38 444 GLY A O 1
ATOM 3528 N N . GLY A 1 445 ? -18.847 -11.539 25.453 1.00 84.81 445 GLY A N 1
ATOM 3529 C CA . GLY A 1 445 ? -18.075 -10.509 24.760 1.00 84.81 445 GLY A CA 1
ATOM 3530 C C . GLY A 1 445 ? -18.167 -10.595 23.233 1.00 84.81 445 GLY A C 1
ATOM 3531 O O . GLY A 1 445 ? -18.457 -11.654 22.674 1.00 84.81 445 GLY A O 1
ATOM 3532 N N . ALA A 1 446 ? -17.859 -9.493 22.543 1.00 78.06 446 ALA A N 1
ATOM 3533 C CA . ALA A 1 446 ? -17.774 -9.479 21.084 1.00 78.06 446 ALA A CA 1
ATOM 3534 C C . ALA A 1 446 ? -16.766 -10.507 20.539 1.00 78.06 446 ALA A C 1
ATOM 3536 O O . ALA A 1 446 ? -15.675 -10.696 21.077 1.00 78.06 446 ALA A O 1
ATOM 3537 N N . GLU A 1 447 ? -17.073 -11.069 19.367 1.00 74.88 447 GLU A N 1
ATOM 3538 C CA . GLU A 1 447 ? -16.261 -12.066 18.646 1.00 74.88 447 GLU A CA 1
ATOM 3539 C C . GLU A 1 447 ? -14.772 -11.673 18.523 1.00 74.88 447 GLU A C 1
ATOM 3541 O O . GLU A 1 447 ? -13.856 -12.477 18.712 1.00 74.88 447 GLU A O 1
ATOM 3546 N N . LYS A 1 448 ? -14.504 -10.390 18.246 1.00 67.19 448 LYS A N 1
ATOM 3547 C CA . LYS A 1 448 ? -13.135 -9.870 18.084 1.00 67.19 448 LYS A CA 1
ATOM 3548 C C . LYS A 1 448 ? -12.350 -9.821 19.393 1.00 67.19 448 LYS A C 1
ATOM 3550 O O . LYS A 1 448 ? -11.118 -9.864 19.356 1.00 67.19 448 LYS A O 1
ATOM 3555 N N . GLU A 1 449 ? -13.049 -9.765 20.518 1.00 69.25 449 GLU A N 1
ATOM 3556 C CA . GLU A 1 449 ? -12.500 -9.592 21.860 1.00 69.25 449 GLU A CA 1
ATOM 3557 C C . GLU A 1 449 ? -12.489 -10.898 22.662 1.00 69.25 449 GLU A C 1
ATOM 3559 O O . GLU A 1 449 ? -12.390 -10.878 23.880 1.00 69.25 449 GLU A O 1
ATOM 3564 N N . ARG A 1 450 ? -12.525 -12.049 21.978 1.00 72.12 450 ARG A N 1
ATOM 3565 C CA . ARG A 1 450 ? -12.406 -13.374 22.597 1.00 72.12 450 ARG A CA 1
ATOM 3566 C C . ARG A 1 450 ? -11.107 -13.532 23.422 1.00 72.12 450 ARG A C 1
ATOM 3568 O O . ARG A 1 450 ? -10.019 -13.400 22.835 1.00 72.12 450 ARG A O 1
ATOM 3575 N N . PRO A 1 451 ? -11.207 -13.869 24.725 1.00 67.88 451 PRO A N 1
ATOM 3576 C CA . PRO A 1 451 ? -10.067 -14.224 25.568 1.00 67.88 451 PRO A CA 1
ATOM 3577 C C . PRO A 1 451 ? -9.328 -15.491 25.095 1.00 67.88 451 PRO A C 1
ATOM 3579 O O . PRO A 1 451 ? -9.904 -16.305 24.366 1.00 67.88 451 PRO A O 1
ATOM 3582 N N . PRO A 1 452 ? -8.062 -15.700 25.503 1.00 62.84 452 PRO A N 1
ATOM 3583 C CA . PRO A 1 452 ? -7.350 -16.956 25.288 1.00 62.84 452 PRO A CA 1
ATOM 3584 C C . PRO A 1 452 ? -8.028 -18.075 26.092 1.00 62.84 452 PRO A C 1
ATOM 3586 O O . PRO A 1 452 ? -8.420 -17.850 27.232 1.00 62.84 452 PRO A O 1
ATOM 3589 N N . GLY A 1 453 ? -8.146 -19.272 25.515 1.00 63.28 453 GLY A N 1
ATOM 3590 C CA . GLY A 1 453 ? -8.731 -20.440 26.190 1.00 63.28 453 GLY A CA 1
ATOM 3591 C C . GLY A 1 453 ? -10.240 -20.628 26.009 1.00 63.28 453 GLY A C 1
ATOM 3592 O O . GLY A 1 453 ? -10.770 -21.606 26.511 1.00 63.28 453 GLY A O 1
ATOM 3593 N N . GLN A 1 454 ? -10.933 -19.741 25.291 1.00 68.75 454 GLN A N 1
ATOM 3594 C CA . GLN A 1 454 ? -12.188 -20.117 24.620 1.00 68.75 454 GLN A CA 1
ATOM 3595 C C . GLN A 1 454 ? -11.822 -20.792 23.305 1.00 68.75 454 GLN A C 1
ATOM 3597 O O . GLN A 1 454 ? -10.884 -20.298 22.673 1.00 68.75 454 GLN A O 1
ATOM 3602 N N . ASP A 1 455 ? -12.551 -21.825 22.878 1.00 70.62 455 ASP A N 1
ATOM 3603 C CA . ASP A 1 455 ? -12.242 -22.650 21.693 1.00 70.62 455 ASP A CA 1
ATOM 3604 C C . ASP A 1 455 ? -13.055 -22.245 20.452 1.00 70.62 455 ASP A C 1
ATOM 3606 O O . ASP A 1 455 ? -12.560 -22.307 19.321 1.00 70.62 455 ASP A O 1
ATOM 3610 N N . ASP A 1 456 ? -14.194 -21.584 20.652 1.00 77.81 456 ASP A N 1
ATOM 3611 C CA . ASP A 1 456 ? -15.046 -21.039 19.594 1.00 77.81 456 ASP A CA 1
ATOM 3612 C C . ASP A 1 456 ? -15.496 -19.585 19.854 1.00 77.81 456 ASP A C 1
ATOM 3614 O O . ASP A 1 456 ? -15.222 -18.968 20.886 1.00 77.81 456 ASP A O 1
ATOM 3618 N N . GLY A 1 457 ? -16.090 -18.973 18.832 1.00 77.12 457 GLY A N 1
ATOM 3619 C CA . GLY A 1 457 ? -16.624 -17.612 18.864 1.00 77.12 457 GLY A CA 1
ATOM 3620 C C . GLY A 1 457 ? -17.978 -17.497 19.558 1.00 77.12 457 GLY A C 1
ATOM 3621 O O . GLY A 1 457 ? -18.699 -18.486 19.671 1.00 77.12 457 GLY A O 1
ATOM 3622 N N . ILE A 1 458 ? -18.384 -16.279 19.936 1.00 85.31 458 ILE A N 1
ATOM 3623 C CA . ILE A 1 458 ? -19.746 -16.035 20.447 1.00 85.31 458 ILE A CA 1
ATOM 3624 C C . ILE A 1 458 ? -20.807 -16.364 19.387 1.00 85.31 458 ILE A C 1
ATOM 3626 O O . ILE A 1 458 ? -21.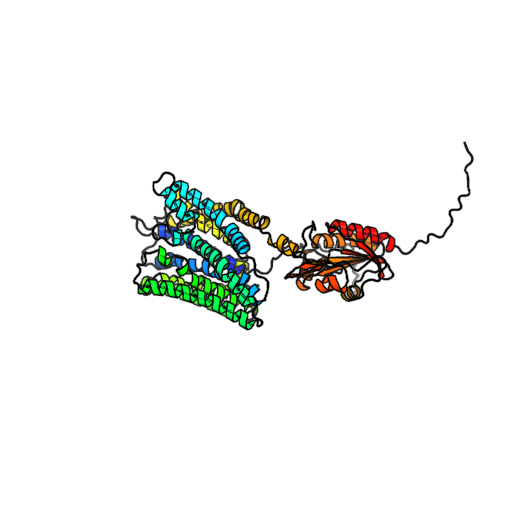917 -16.762 19.718 1.00 85.31 458 ILE A O 1
ATOM 3630 N N . SER A 1 459 ? -20.439 -16.286 18.105 1.00 86.44 459 SER A N 1
ATOM 3631 C CA . SER A 1 459 ? -21.318 -16.638 16.983 1.00 86.44 459 SER A CA 1
ATOM 3632 C C . SER A 1 459 ? -21.729 -18.118 16.999 1.00 86.44 459 SER A C 1
ATOM 3634 O O . SER A 1 459 ? -22.850 -18.452 16.633 1.00 86.44 459 SER A O 1
ATOM 3636 N N . VAL A 1 460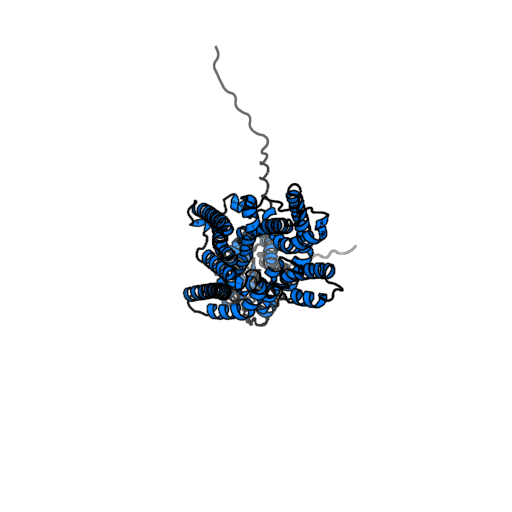 ? -20.839 -19.016 17.444 1.00 87.06 460 VAL A N 1
ATOM 3637 C CA . VAL A 1 460 ? -21.158 -20.450 17.572 1.00 87.06 460 VAL A CA 1
ATOM 3638 C C . VAL A 1 460 ? -22.166 -20.669 18.699 1.00 87.06 460 VAL A C 1
ATOM 3640 O O . VAL A 1 460 ? -23.144 -21.389 18.506 1.00 87.06 460 VAL A O 1
ATOM 3643 N N . ALA A 1 461 ? -21.983 -19.987 19.833 1.00 91.00 461 ALA A N 1
ATOM 3644 C CA . ALA A 1 461 ? -22.933 -20.027 20.939 1.00 91.00 461 ALA A CA 1
ATOM 3645 C C . ALA A 1 461 ? -24.314 -19.493 20.520 1.00 91.00 461 ALA A C 1
ATOM 3647 O O . ALA A 1 461 ? -25.311 -20.152 20.769 1.00 91.00 461 ALA A O 1
ATOM 3648 N N . LEU A 1 462 ? -24.384 -18.356 19.816 1.00 92.75 462 LEU A N 1
ATOM 3649 C CA . LEU A 1 462 ? -25.657 -17.771 19.368 1.00 92.75 462 LEU A CA 1
ATOM 3650 C C . LEU A 1 462 ? -26.432 -18.680 18.406 1.00 92.75 462 LEU A C 1
ATOM 3652 O O . LEU A 1 462 ? -27.628 -18.876 18.594 1.00 92.75 462 LEU A O 1
ATOM 3656 N N . ARG A 1 463 ? -25.760 -19.279 17.413 1.00 90.75 463 ARG A N 1
ATOM 3657 C CA . ARG A 1 463 ? -26.413 -20.233 16.499 1.00 90.75 463 ARG A CA 1
ATOM 3658 C C . ARG A 1 463 ? -26.872 -21.497 17.218 1.00 90.75 463 ARG A C 1
ATOM 3660 O O . ARG A 1 463 ? -27.938 -22.017 16.913 1.00 90.75 463 ARG A O 1
ATOM 3667 N N . THR A 1 464 ? -26.089 -21.968 18.188 1.00 92.31 464 THR A N 1
ATOM 3668 C CA . THR A 1 464 ? -26.506 -23.096 19.030 1.00 92.31 464 THR A CA 1
ATOM 3669 C C . THR A 1 464 ? -27.725 -22.703 19.863 1.00 92.31 464 THR A C 1
ATOM 3671 O O . THR A 1 464 ? -28.683 -23.455 19.913 1.00 92.31 464 THR A O 1
ATOM 3674 N N . LEU A 1 465 ? -27.749 -21.499 20.440 1.00 94.31 465 LEU A N 1
ATOM 3675 C CA . LEU A 1 465 ? -28.870 -21.015 21.251 1.00 94.31 465 LEU A CA 1
ATOM 3676 C C . LEU A 1 465 ? -30.159 -20.910 20.434 1.00 94.31 465 LEU A C 1
ATOM 3678 O O . LEU A 1 465 ? -31.218 -21.287 20.918 1.00 94.31 465 LEU A O 1
ATOM 3682 N N . GLN A 1 466 ? -30.066 -20.467 19.180 1.00 93.81 466 GLN A N 1
ATOM 3683 C CA . GLN A 1 466 ? -31.197 -20.482 18.256 1.00 93.81 466 GLN A CA 1
ATOM 3684 C C . GLN A 1 466 ? -31.671 -21.902 17.937 1.00 93.81 466 GLN A C 1
ATOM 3686 O O . GLN A 1 466 ? -32.873 -22.148 17.926 1.00 93.81 466 GLN A O 1
ATOM 3691 N N . ALA A 1 467 ? -30.745 -22.832 17.685 1.00 89.25 467 ALA A N 1
ATOM 3692 C CA . ALA A 1 467 ? -31.088 -24.223 17.397 1.00 89.25 467 ALA A CA 1
ATOM 3693 C C . ALA A 1 467 ? -31.796 -24.896 18.586 1.00 89.25 467 ALA A C 1
ATOM 3695 O O . ALA A 1 467 ? -32.759 -25.632 18.390 1.00 89.25 467 ALA A O 1
ATOM 3696 N N . GLU A 1 468 ? -31.368 -24.588 19.812 1.00 92.19 468 GLU A N 1
ATOM 3697 C CA . GLU A 1 468 ? -31.961 -25.124 21.041 1.00 92.19 468 GLU A CA 1
ATOM 3698 C C . GLU A 1 468 ? -33.211 -24.346 21.511 1.00 92.19 468 GLU A C 1
ATOM 3700 O O . GLU A 1 468 ? -33.920 -24.794 22.414 1.00 92.19 468 GLU A O 1
ATOM 3705 N N . ARG A 1 469 ? -33.540 -23.201 20.890 1.00 92.81 469 ARG A N 1
ATOM 3706 C CA . ARG A 1 469 ? -34.720 -22.390 21.247 1.00 92.81 469 ARG A CA 1
ATOM 3707 C C . ARG A 1 469 ? -36.014 -23.188 21.144 1.00 92.81 469 ARG A C 1
ATOM 3709 O O . ARG A 1 469 ? -36.884 -23.059 21.996 1.00 92.81 469 ARG A O 1
ATOM 3716 N N . PHE A 1 470 ? -36.137 -24.040 20.125 1.00 86.69 470 PHE A N 1
ATOM 3717 C CA . PHE A 1 470 ? -37.313 -24.896 19.972 1.00 86.69 470 PHE A CA 1
ATOM 3718 C C . PHE A 1 470 ? -37.480 -25.850 21.163 1.00 86.69 470 PHE A C 1
ATOM 3720 O O . PHE A 1 470 ? -38.581 -25.970 21.694 1.00 86.69 470 PHE A O 1
ATOM 3727 N N . ALA A 1 471 ? -36.393 -26.480 21.622 1.00 84.56 471 ALA A N 1
ATOM 3728 C CA . ALA A 1 471 ? -36.424 -27.369 22.781 1.00 84.56 471 ALA A CA 1
ATOM 3729 C C . ALA A 1 471 ? -36.830 -26.618 24.060 1.00 84.56 471 ALA A C 1
ATOM 3731 O O . ALA A 1 471 ? -37.651 -27.118 24.830 1.00 84.56 471 ALA A O 1
ATOM 3732 N N . MET A 1 472 ? -36.328 -25.392 24.241 1.00 90.50 472 MET A N 1
ATOM 3733 C CA . MET A 1 472 ? -36.729 -24.523 25.353 1.00 90.50 472 MET A CA 1
ATOM 3734 C C . MET A 1 472 ? -38.207 -24.131 25.300 1.00 90.50 472 MET A C 1
ATOM 3736 O O . MET A 1 472 ? -38.900 -24.266 26.309 1.00 90.50 472 MET A O 1
ATOM 3740 N N . ASN A 1 473 ? -38.714 -23.751 24.126 1.00 89.44 473 ASN A N 1
ATOM 3741 C CA . ASN A 1 473 ? -40.125 -23.410 23.939 1.00 89.44 473 ASN A CA 1
ATOM 3742 C C . ASN A 1 473 ? -41.041 -24.600 24.253 1.00 89.44 473 ASN A C 1
ATOM 3744 O O . ASN A 1 473 ? -42.063 -24.440 24.915 1.00 89.44 473 ASN A O 1
ATOM 3748 N N . VAL A 1 474 ? -40.658 -25.811 23.832 1.00 86.44 474 VAL A N 1
ATOM 3749 C CA . VAL A 1 474 ? -41.391 -27.048 24.156 1.00 86.44 474 VAL A CA 1
ATOM 3750 C C . VAL A 1 474 ? -41.380 -27.334 25.662 1.00 86.44 474 VAL A C 1
ATOM 3752 O O . VAL A 1 474 ? -42.345 -27.885 26.190 1.00 86.44 474 VAL A O 1
ATOM 3755 N N . ALA A 1 475 ? -40.314 -26.957 26.369 1.00 87.19 475 ALA A N 1
ATOM 3756 C CA . ALA A 1 475 ? -40.225 -27.095 27.819 1.00 87.19 475 ALA A CA 1
ATOM 3757 C C . ALA A 1 475 ? -41.008 -26.019 28.594 1.00 87.19 475 ALA A C 1
ATOM 3759 O O . ALA A 1 475 ? -41.132 -26.161 29.806 1.00 87.19 475 ALA A O 1
ATOM 3760 N N . GLY A 1 476 ? -41.555 -24.997 27.924 1.00 89.00 476 GLY A N 1
ATOM 3761 C CA . GLY A 1 476 ? -42.294 -23.898 28.553 1.00 89.00 476 GLY A CA 1
ATOM 3762 C C . GLY A 1 476 ? -41.441 -22.682 28.930 1.00 89.00 476 GLY A C 1
ATOM 3763 O O . GLY A 1 476 ? -41.898 -21.856 29.714 1.00 89.00 476 GLY A O 1
ATOM 3764 N N . GLY A 1 477 ? -40.218 -22.563 28.400 1.00 92.38 477 GLY A N 1
ATOM 3765 C CA . GLY A 1 477 ? -39.348 -21.394 28.584 1.00 92.38 477 GLY A CA 1
ATOM 3766 C C . GLY A 1 477 ? -38.917 -20.759 27.259 1.00 92.38 477 GLY A C 1
ATOM 3767 O O . GLY A 1 477 ? -39.293 -21.236 26.197 1.00 92.38 477 GLY A O 1
ATOM 3768 N N . ASP A 1 478 ? -38.100 -19.706 27.304 1.00 94.81 478 ASP A N 1
ATOM 3769 C CA . ASP A 1 478 ? -37.510 -19.078 26.101 1.00 94.81 478 ASP A CA 1
ATOM 3770 C C . ASP A 1 478 ? -36.001 -18.820 26.297 1.00 94.81 478 ASP A C 1
ATOM 3772 O O . ASP A 1 478 ? -35.410 -19.128 27.338 1.00 94.81 478 ASP A O 1
ATOM 3776 N N . VAL A 1 479 ? -35.343 -18.275 25.278 1.00 96.12 479 VAL A N 1
ATOM 3777 C CA . VAL A 1 479 ? -33.923 -17.923 25.301 1.00 96.12 479 VAL A CA 1
ATOM 3778 C C . VAL A 1 479 ? -33.706 -16.477 24.879 1.00 96.12 479 VAL A C 1
ATOM 3780 O O . VAL A 1 479 ? -34.351 -15.970 23.965 1.00 96.12 479 VAL A O 1
ATOM 3783 N N . ALA A 1 480 ? -32.729 -15.821 25.496 1.00 96.38 480 ALA A N 1
ATOM 3784 C CA . ALA A 1 480 ? -32.282 -14.491 25.101 1.00 96.38 480 ALA A CA 1
ATOM 3785 C C . ALA A 1 480 ? -30.761 -14.369 25.207 1.00 96.38 480 ALA A C 1
ATOM 3787 O O . ALA A 1 480 ? -30.089 -15.186 25.841 1.00 96.38 480 ALA A O 1
ATOM 3788 N N . ALA A 1 481 ? -30.194 -13.335 24.590 1.00 95.56 481 ALA A N 1
ATOM 3789 C CA . ALA A 1 481 ? -28.766 -13.076 24.666 1.00 95.56 481 ALA A CA 1
ATOM 3790 C C . ALA A 1 481 ? -28.427 -11.594 24.862 1.00 95.56 481 ALA A C 1
ATOM 3792 O O . ALA A 1 481 ? -29.064 -10.701 24.303 1.00 95.56 481 ALA A O 1
ATOM 3793 N N . VAL A 1 482 ? -27.362 -11.332 25.621 1.00 94.19 482 VAL A N 1
ATOM 3794 C CA . VAL A 1 482 ? -26.792 -9.997 25.831 1.00 94.19 482 VAL A CA 1
ATOM 3795 C C . VAL A 1 482 ? -25.322 -10.008 25.436 1.00 94.19 482 VAL A C 1
ATOM 3797 O O . VAL A 1 482 ? -24.501 -10.695 26.047 1.00 94.19 482 VAL A O 1
ATOM 3800 N N . ILE A 1 483 ? -24.973 -9.234 24.407 1.00 92.56 483 ILE A N 1
ATOM 3801 C CA . ILE A 1 483 ? -23.623 -9.233 23.835 1.00 92.56 483 ILE A CA 1
ATOM 3802 C C . ILE A 1 483 ? -22.956 -7.873 24.031 1.00 92.56 483 ILE A C 1
ATOM 3804 O O . ILE A 1 483 ? -23.528 -6.834 23.693 1.00 92.56 483 ILE A O 1
ATOM 3808 N N . ALA A 1 484 ? -21.707 -7.883 24.507 1.00 90.25 484 ALA A N 1
ATOM 3809 C CA . ALA A 1 484 ? -20.863 -6.692 24.570 1.00 90.25 484 ALA A CA 1
ATOM 3810 C C . ALA A 1 484 ? -20.331 -6.296 23.187 1.00 90.25 484 ALA A C 1
ATOM 3812 O O . ALA A 1 484 ? -19.137 -6.413 22.904 1.00 90.25 484 ALA A O 1
ATOM 3813 N N . GLU A 1 485 ? -21.227 -5.887 22.292 1.00 85.75 485 GLU A N 1
ATOM 3814 C CA . GLU A 1 485 ? -20.917 -5.480 20.925 1.00 85.75 485 GLU A CA 1
ATOM 3815 C C . GLU A 1 485 ? -21.701 -4.217 20.545 1.00 85.75 485 GLU A C 1
ATOM 3817 O O . GLU A 1 485 ? -22.798 -3.958 21.034 1.00 85.75 485 GLU A O 1
ATOM 3822 N N . ASP A 1 486 ? -21.112 -3.418 19.654 1.00 84.69 486 ASP A N 1
ATOM 3823 C CA . ASP A 1 486 ? -21.745 -2.227 19.089 1.00 84.69 486 ASP A CA 1
ATOM 3824 C C . ASP A 1 486 ? -23.124 -2.563 18.466 1.00 84.69 486 ASP A C 1
ATOM 3826 O O . ASP A 1 486 ? -23.210 -3.528 17.695 1.00 84.69 486 ASP A O 1
ATOM 3830 N N . PRO A 1 487 ? -24.187 -1.773 18.729 1.00 86.69 487 PRO A N 1
ATOM 3831 C CA . PRO A 1 487 ? -25.544 -2.071 18.265 1.00 86.69 487 PRO A CA 1
ATOM 3832 C C . PRO A 1 487 ? -25.692 -2.252 16.750 1.00 86.69 487 PRO A C 1
ATOM 3834 O O . PRO A 1 487 ? -26.517 -3.047 16.299 1.00 86.69 487 PRO A O 1
ATOM 3837 N N . GLU A 1 488 ? -24.933 -1.526 15.923 1.00 81.38 488 GLU A N 1
ATOM 3838 C CA . GLU A 1 488 ? -24.993 -1.718 14.469 1.00 81.38 488 GLU A CA 1
ATOM 3839 C C . GLU A 1 488 ? -24.259 -2.980 14.022 1.00 81.38 488 GLU A C 1
ATOM 3841 O O . GLU A 1 488 ? -24.623 -3.606 13.023 1.00 81.38 488 GLU A O 1
ATOM 3846 N N . ARG A 1 489 ? -23.162 -3.332 14.697 1.00 78.81 489 ARG A N 1
ATOM 3847 C CA . ARG A 1 489 ? -22.450 -4.583 14.411 1.00 78.81 489 ARG A CA 1
ATOM 3848 C C . ARG A 1 489 ? -23.278 -5.788 14.812 1.00 78.81 489 ARG A C 1
ATOM 3850 O O . ARG A 1 489 ? -23.343 -6.730 14.029 1.00 78.81 489 ARG A O 1
ATOM 3857 N N . LEU A 1 490 ? -23.935 -5.723 15.965 1.00 84.25 490 LEU A N 1
ATOM 3858 C CA . LEU A 1 490 ? -24.818 -6.779 16.432 1.00 84.25 490 LEU A CA 1
ATOM 3859 C C . LEU A 1 490 ? -26.003 -6.975 15.479 1.00 84.25 490 LEU A C 1
ATOM 3861 O O . LEU A 1 490 ? -26.242 -8.097 15.052 1.00 84.25 490 LEU A O 1
ATOM 3865 N N . ARG A 1 491 ? -26.656 -5.889 15.034 1.00 83.00 491 ARG A N 1
ATOM 3866 C CA . ARG A 1 491 ? -27.727 -5.963 14.020 1.00 83.00 491 ARG A CA 1
ATOM 3867 C C . ARG A 1 491 ? -27.262 -6.605 12.714 1.00 83.00 491 ARG A C 1
ATOM 3869 O O . ARG A 1 491 ? -27.940 -7.468 12.168 1.00 83.00 491 ARG A O 1
ATOM 3876 N N . ARG A 1 492 ? -26.078 -6.225 12.221 1.00 80.31 492 ARG A N 1
ATOM 3877 C CA . ARG A 1 492 ? -25.477 -6.852 11.030 1.00 80.31 492 ARG A CA 1
ATOM 3878 C C . ARG A 1 492 ? -25.177 -8.333 11.240 1.00 80.31 492 ARG A C 1
ATOM 3880 O O . ARG A 1 492 ? -25.316 -9.103 10.299 1.00 80.31 492 ARG A O 1
ATOM 3887 N N . ARG A 1 493 ? -24.757 -8.718 12.445 1.00 82.56 493 ARG A N 1
ATOM 3888 C CA . ARG A 1 493 ? -24.496 -10.113 12.802 1.00 82.56 493 ARG A CA 1
ATOM 3889 C C . ARG A 1 493 ? -25.786 -10.919 12.845 1.00 82.56 493 ARG A C 1
ATOM 3891 O O . ARG A 1 493 ? -25.831 -11.951 12.200 1.00 82.56 493 ARG A O 1
ATOM 3898 N N . GLN A 1 494 ? -26.824 -10.429 13.520 1.00 81.62 494 GLN A N 1
ATOM 3899 C CA . GLN A 1 494 ? -28.131 -11.091 13.537 1.00 81.62 494 GLN A CA 1
ATOM 3900 C C . GLN A 1 494 ? -28.671 -11.301 12.120 1.00 81.62 494 GLN A C 1
ATOM 3902 O O . GLN A 1 494 ? -29.123 -12.392 11.807 1.00 81.62 494 GLN A O 1
ATOM 3907 N N . ALA A 1 495 ? -28.538 -10.303 11.239 1.00 76.44 495 ALA A N 1
ATOM 3908 C CA . ALA A 1 495 ? -28.929 -10.444 9.837 1.00 76.44 495 ALA A CA 1
ATOM 3909 C C . ALA A 1 495 ? -28.061 -11.451 9.058 1.00 76.44 495 ALA A C 1
ATOM 3911 O O . ALA A 1 495 ? -28.555 -12.115 8.157 1.00 76.44 495 ALA A O 1
ATOM 3912 N N . PHE A 1 496 ? -26.766 -11.547 9.373 1.00 74.56 496 PHE A N 1
ATOM 3913 C CA . PHE A 1 496 ? -25.838 -12.459 8.700 1.00 74.56 496 PHE A CA 1
ATOM 3914 C C . PHE A 1 496 ? -26.001 -13.915 9.149 1.00 74.56 496 PHE A C 1
ATOM 3916 O O . PHE A 1 496 ? -25.929 -14.818 8.326 1.00 74.56 496 PHE A O 1
ATOM 3923 N N . ASP A 1 497 ? -26.181 -14.128 10.451 1.00 74.69 497 ASP A N 1
ATOM 3924 C CA . ASP A 1 497 ? -26.359 -15.445 11.065 1.00 74.69 497 ASP A CA 1
ATOM 3925 C C . ASP A 1 497 ? -27.839 -15.891 11.059 1.00 74.69 497 ASP A C 1
ATOM 3927 O O . ASP A 1 497 ? -28.142 -16.945 11.606 1.00 74.69 497 ASP A O 1
ATOM 3931 N N . GLU A 1 498 ? -28.744 -15.097 10.464 1.00 83.69 498 GLU A N 1
ATOM 3932 C CA . GLU A 1 498 ? -30.201 -15.324 10.430 1.00 83.69 498 GLU A CA 1
ATOM 3933 C C . GLU A 1 498 ? -30.790 -15.608 11.828 1.00 83.69 498 GLU A C 1
ATOM 3935 O O . GLU A 1 498 ? -31.639 -16.482 12.013 1.00 83.69 498 GLU A O 1
ATOM 3940 N N . LEU A 1 499 ? -30.316 -14.857 12.834 1.00 83.94 499 LEU A N 1
ATOM 3941 C CA . LEU A 1 499 ? -30.699 -15.045 14.233 1.00 83.94 499 LEU A CA 1
ATOM 3942 C C . LEU A 1 499 ? -32.103 -14.507 14.505 1.00 83.94 499 LEU A C 1
ATOM 3944 O O . LEU A 1 499 ? -32.283 -13.297 14.659 1.00 83.94 499 LEU A O 1
ATOM 3948 N N . ASP A 1 500 ? -33.061 -15.416 14.661 1.00 88.19 500 ASP A N 1
ATOM 3949 C CA . ASP A 1 500 ? -34.411 -15.121 15.146 1.00 88.19 500 ASP A CA 1
ATOM 3950 C C . ASP A 1 500 ? -34.518 -15.400 16.652 1.00 88.19 500 ASP A C 1
ATOM 3952 O O . ASP A 1 500 ? -35.191 -16.325 17.111 1.00 88.19 500 ASP A O 1
ATOM 3956 N N . LEU A 1 501 ? -33.752 -14.644 17.441 1.00 90.62 501 LEU A N 1
ATOM 3957 C CA . LEU A 1 501 ? -33.853 -14.643 18.899 1.00 90.62 501 LEU A CA 1
ATOM 3958 C C . LEU A 1 501 ? -33.570 -13.244 19.468 1.00 90.62 501 LEU A C 1
ATOM 3960 O O . LEU A 1 501 ? -32.882 -12.441 18.821 1.00 90.62 501 LEU A O 1
ATOM 3964 N N . PRO A 1 502 ? -34.059 -12.930 20.680 1.00 92.19 502 PRO A N 1
ATOM 3965 C CA . PRO A 1 502 ? -33.812 -11.641 21.305 1.00 92.19 502 PRO A CA 1
ATOM 3966 C C . PRO A 1 502 ? -32.330 -11.495 21.672 1.00 92.19 502 PRO A C 1
ATOM 3968 O O . PRO A 1 502 ? -31.852 -12.089 22.636 1.00 92.19 502 PRO A O 1
ATOM 3971 N N . VAL A 1 503 ? -31.585 -10.688 20.908 1.00 92.69 503 VAL A N 1
ATOM 3972 C CA . VAL A 1 503 ? -30.192 -10.333 21.223 1.00 92.69 503 VAL A CA 1
ATOM 3973 C C . VAL A 1 503 ? -30.089 -8.833 21.476 1.00 92.69 503 VAL A C 1
ATOM 3975 O O . VAL A 1 503 ? -30.375 -8.023 20.592 1.00 92.69 503 VAL A O 1
ATOM 3978 N N . ARG A 1 504 ? -29.672 -8.444 22.684 1.00 93.94 504 ARG A N 1
ATOM 3979 C CA . ARG A 1 504 ? -29.510 -7.039 23.081 1.00 93.94 504 ARG A CA 1
ATOM 3980 C C . ARG A 1 504 ? -28.028 -6.656 23.169 1.00 93.94 504 ARG A C 1
ATOM 3982 O O . ARG A 1 504 ? -27.231 -7.409 23.733 1.00 93.94 504 ARG A O 1
ATOM 3989 N N . PRO A 1 505 ? -27.628 -5.494 22.625 1.00 92.31 505 PRO A N 1
ATOM 3990 C CA . PRO A 1 505 ? -26.290 -4.966 22.839 1.00 92.31 505 PRO A CA 1
ATOM 3991 C C . PRO A 1 505 ? -26.205 -4.327 24.228 1.00 92.31 505 PRO A C 1
ATOM 3993 O O . PRO A 1 505 ? -27.132 -3.639 24.655 1.00 92.31 505 PRO A O 1
ATOM 3996 N N . ALA A 1 506 ? -25.077 -4.486 24.912 1.00 88.75 506 ALA A N 1
ATOM 3997 C CA . ALA A 1 506 ? -24.784 -3.728 26.126 1.00 88.75 506 ALA A CA 1
ATOM 3998 C C . ALA A 1 506 ? -23.288 -3.415 26.242 1.00 88.75 506 ALA A C 1
ATOM 4000 O O . ALA A 1 506 ? -22.457 -3.989 25.545 1.00 88.75 506 ALA A O 1
ATOM 4001 N N . ASP A 1 507 ? -22.929 -2.461 27.098 1.00 86.25 507 ASP A N 1
ATOM 4002 C CA . ASP A 1 507 ? -21.524 -2.139 27.343 1.00 86.25 507 ASP A CA 1
ATOM 4003 C C . ASP A 1 507 ? -20.838 -3.259 28.148 1.00 86.25 507 ASP A C 1
ATOM 4005 O O . ASP A 1 507 ? -21.389 -3.782 29.118 1.00 86.25 507 ASP A O 1
ATOM 4009 N N . GLY A 1 508 ? -19.620 -3.637 27.755 1.00 82.94 508 GLY A N 1
ATOM 4010 C CA . GLY A 1 508 ? -18.903 -4.752 28.376 1.00 82.94 508 GLY A CA 1
ATOM 4011 C C . GLY A 1 508 ? -18.523 -4.511 29.838 1.00 82.94 508 GLY A C 1
ATOM 4012 O O . GLY A 1 508 ? -18.543 -5.454 30.632 1.00 82.94 508 GLY A O 1
ATOM 4013 N N . ALA A 1 509 ? -18.234 -3.263 30.229 1.00 82.94 509 ALA A N 1
ATOM 4014 C CA . ALA A 1 509 ? -17.977 -2.923 31.627 1.00 82.94 509 ALA A CA 1
ATOM 4015 C C . ALA A 1 509 ? -19.270 -2.968 32.440 1.00 82.94 509 ALA A C 1
ATOM 4017 O O . ALA A 1 509 ? -19.273 -3.518 33.541 1.00 82.94 509 ALA A O 1
ATOM 4018 N N . ARG A 1 510 ? -20.369 -2.478 31.858 1.00 83.62 510 ARG A N 1
ATOM 4019 C CA . ARG A 1 510 ? -21.715 -2.552 32.438 1.00 83.62 510 ARG A CA 1
ATOM 4020 C C . ARG A 1 510 ? -22.147 -4.001 32.696 1.00 83.62 510 ARG A C 1
ATOM 4022 O O . ARG A 1 510 ? -22.555 -4.321 33.807 1.00 83.62 510 ARG A O 1
ATOM 4029 N N . ILE A 1 511 ? -21.963 -4.907 31.732 1.00 83.56 511 ILE A N 1
ATOM 4030 C CA . ILE A 1 511 ? -22.252 -6.342 31.914 1.00 83.56 511 ILE A CA 1
ATOM 4031 C C . ILE A 1 511 ? -21.345 -6.955 32.996 1.00 83.56 511 ILE A C 1
ATOM 4033 O O . ILE A 1 511 ? -21.819 -7.613 33.919 1.00 83.56 511 ILE A O 1
ATOM 4037 N N . ALA A 1 512 ? -20.030 -6.751 32.912 1.00 84.25 512 ALA A N 1
ATOM 4038 C CA . ALA A 1 512 ? -19.103 -7.417 33.826 1.00 84.25 512 ALA A CA 1
ATOM 4039 C C . ALA A 1 512 ? -19.240 -6.936 35.283 1.00 84.25 512 ALA A C 1
ATOM 4041 O O . ALA A 1 512 ? -19.058 -7.734 36.203 1.00 84.25 512 ALA A O 1
ATOM 4042 N N . GLN A 1 513 ? -19.535 -5.647 35.498 1.00 82.25 513 GLN A N 1
ATOM 4043 C CA . GLN A 1 513 ? -19.561 -5.022 36.825 1.00 82.25 513 GLN A CA 1
ATOM 4044 C C . GLN A 1 513 ? -20.969 -4.908 37.408 1.00 82.25 513 GLN A C 1
ATOM 4046 O O . GLN A 1 513 ? -21.165 -5.311 38.553 1.00 82.25 513 GLN A O 1
ATOM 4051 N N . SER A 1 514 ? -21.927 -4.379 36.642 1.00 76.75 514 SER A N 1
ATOM 4052 C CA . SER A 1 514 ? -23.278 -4.083 37.136 1.00 76.75 514 SER A CA 1
ATOM 4053 C C . SER A 1 514 ? -24.181 -5.311 37.117 1.00 76.75 514 SER A C 1
ATOM 4055 O O . SER A 1 514 ? -24.916 -5.532 38.071 1.00 76.75 514 SER A O 1
ATOM 4057 N N . VAL A 1 515 ? -24.085 -6.154 36.081 1.00 80.94 515 VAL A N 1
ATOM 4058 C CA . VAL A 1 515 ? -24.772 -7.461 36.089 1.00 80.94 515 VAL A CA 1
ATOM 4059 C C . VAL A 1 515 ? -24.028 -8.459 36.984 1.00 80.94 515 VAL A C 1
ATOM 4061 O O . VAL A 1 515 ? -24.623 -9.398 37.490 1.00 80.94 515 VAL A O 1
ATOM 4064 N N . GLY A 1 516 ? -22.728 -8.253 37.222 1.00 81.81 516 GLY A N 1
ATOM 4065 C CA . GLY A 1 516 ? -21.939 -9.103 38.114 1.00 81.81 516 GLY A CA 1
ATOM 4066 C C . GLY A 1 516 ? -21.540 -10.444 37.495 1.00 81.81 516 GLY A C 1
ATOM 4067 O O . GLY A 1 516 ? -21.276 -11.397 38.218 1.00 81.81 516 GLY A O 1
ATOM 4068 N N . ILE A 1 517 ? -21.469 -10.543 36.168 1.00 82.75 517 ILE A N 1
ATOM 4069 C CA . ILE A 1 517 ? -21.123 -11.790 35.457 1.00 82.75 517 ILE A CA 1
ATOM 4070 C C . ILE A 1 517 ? -19.610 -12.056 35.452 1.00 82.75 517 ILE A C 1
ATOM 4072 O O . ILE A 1 517 ? -19.156 -13.156 35.137 1.00 82.75 517 ILE A O 1
ATOM 4076 N N . GLY A 1 518 ? -18.811 -11.073 35.874 1.00 84.69 518 GLY A N 1
ATOM 4077 C CA . GLY A 1 518 ? -17.359 -11.148 35.830 1.00 84.69 518 GLY A CA 1
ATOM 4078 C C . GLY A 1 518 ? -16.815 -11.001 34.408 1.00 84.69 518 GLY A C 1
ATOM 4079 O O . GLY A 1 518 ? -17.534 -10.688 33.455 1.00 84.69 518 GLY A O 1
ATOM 4080 N N . GLY A 1 519 ? -15.507 -11.176 34.253 1.00 86.88 519 GLY A N 1
ATOM 4081 C CA . GLY A 1 519 ? -14.833 -11.001 32.970 1.00 86.88 519 GLY A CA 1
ATOM 4082 C C . GLY A 1 519 ? -13.363 -10.654 33.110 1.00 86.88 519 GLY A C 1
ATOM 4083 O O . GLY A 1 519 ? -12.716 -10.966 34.107 1.00 86.88 519 GLY A O 1
ATOM 4084 N N . LEU A 1 520 ? -12.822 -9.995 32.094 1.00 85.31 520 LEU A N 1
ATOM 4085 C CA . LEU A 1 520 ? -11.422 -9.597 32.044 1.00 85.31 520 LEU A CA 1
ATOM 4086 C C . LEU A 1 520 ? -11.314 -8.116 31.691 1.00 85.31 520 LEU A C 1
ATOM 4088 O O . LEU A 1 520 ? -11.813 -7.662 30.659 1.00 85.31 520 LEU A O 1
ATOM 4092 N N . ARG A 1 521 ? -10.613 -7.359 32.538 1.00 84.38 521 ARG A N 1
ATOM 4093 C CA . ARG A 1 521 ? -10.246 -5.970 32.261 1.00 84.38 521 ARG A CA 1
ATOM 4094 C C . ARG A 1 521 ? -8.875 -5.927 31.607 1.00 84.38 521 ARG A C 1
ATOM 4096 O O . ARG A 1 521 ? -7.864 -6.214 32.247 1.00 84.38 521 ARG A O 1
ATOM 4103 N N . GLN A 1 522 ? -8.834 -5.524 30.343 1.00 76.62 522 GLN A N 1
ATOM 4104 C CA . GLN A 1 522 ? -7.574 -5.270 29.650 1.00 76.62 522 GLN A CA 1
ATOM 4105 C C . GLN A 1 522 ? -6.890 -4.017 30.224 1.00 76.62 522 GLN A C 1
ATOM 4107 O O . GLN A 1 522 ? -7.554 -3.027 30.527 1.00 76.62 522 GLN A O 1
ATOM 4112 N N . ARG A 1 523 ? -5.552 -4.025 30.329 1.00 68.06 523 ARG A N 1
ATOM 4113 C CA . ARG A 1 523 ? -4.757 -2.910 30.892 1.00 68.06 523 ARG A CA 1
ATOM 4114 C C . ARG A 1 523 ? -4.990 -1.566 30.184 1.00 68.06 523 ARG A C 1
ATOM 4116 O O . ARG A 1 523 ? -4.966 -0.525 30.828 1.00 68.06 523 ARG A O 1
ATOM 4123 N N . TRP A 1 524 ? -5.238 -1.603 28.874 1.00 63.25 524 TRP A N 1
ATOM 4124 C CA . TRP A 1 524 ? -5.459 -0.430 28.013 1.00 63.25 524 TRP A CA 1
ATOM 4125 C C . TRP A 1 524 ? -6.604 -0.660 27.014 1.00 63.25 524 TRP A C 1
ATOM 4127 O O . TRP A 1 524 ? -6.538 -0.214 25.868 1.00 63.25 524 TRP A O 1
ATOM 4137 N N . GLY A 1 525 ? -7.610 -1.445 27.403 1.00 70.00 525 GLY A N 1
ATOM 4138 C CA . GLY A 1 525 ? -8.688 -1.870 26.513 1.00 70.00 525 GLY A CA 1
ATOM 4139 C C . GLY A 1 525 ? -10.036 -1.985 27.220 1.00 70.00 525 GLY A C 1
ATOM 4140 O O . GLY A 1 525 ? -10.120 -1.724 28.422 1.00 70.00 525 GLY A O 1
ATOM 4141 N N . PRO A 1 526 ? -11.090 -2.350 26.475 1.00 76.94 526 PRO A N 1
ATOM 4142 C CA . PRO A 1 526 ? -12.419 -2.523 27.037 1.00 76.94 526 PRO A CA 1
ATOM 4143 C C . PRO A 1 526 ? -12.456 -3.679 28.039 1.00 76.94 526 PRO A C 1
ATOM 4145 O O . PRO A 1 526 ? -11.595 -4.568 28.055 1.00 76.94 526 PRO A O 1
ATOM 4148 N N . VAL A 1 527 ? -13.471 -3.639 28.896 1.00 82.88 527 VAL A N 1
ATOM 4149 C CA . VAL A 1 527 ? -13.824 -4.769 29.745 1.00 82.88 527 VAL A CA 1
ATOM 4150 C C . VAL A 1 527 ? -14.570 -5.777 28.886 1.00 82.88 527 VAL A C 1
ATOM 4152 O O . VAL A 1 527 ? -15.567 -5.437 28.255 1.00 82.88 527 VAL A O 1
ATOM 4155 N N . VAL A 1 528 ? -14.080 -7.012 28.871 1.00 86.12 528 VAL A N 1
ATOM 4156 C CA . VAL A 1 528 ? -14.713 -8.104 28.138 1.00 86.12 528 VAL A CA 1
ATOM 4157 C C . VAL A 1 528 ? -15.434 -8.981 29.153 1.00 86.12 528 VAL A C 1
ATOM 4159 O O . VAL A 1 528 ? -14.756 -9.570 30.003 1.00 86.12 528 VAL A O 1
ATOM 4162 N N . PRO A 1 529 ? -16.775 -9.063 29.114 1.00 86.69 529 PRO A N 1
ATOM 4163 C CA . PRO A 1 529 ? -17.506 -9.903 30.047 1.00 86.69 529 PRO A CA 1
ATOM 4164 C C . PRO A 1 529 ? -17.184 -11.376 29.806 1.00 86.69 529 PRO A C 1
ATOM 4166 O O . PRO A 1 529 ? -16.869 -11.794 28.683 1.00 86.69 529 PRO A O 1
ATOM 4169 N N . ALA A 1 530 ? -17.255 -12.163 30.877 1.00 86.50 530 ALA A N 1
ATOM 4170 C CA . ALA A 1 530 ? -17.163 -13.609 30.776 1.00 86.50 530 ALA A CA 1
ATOM 4171 C C . ALA A 1 530 ? -18.285 -14.148 29.874 1.00 86.50 530 ALA A C 1
ATOM 4173 O O . ALA A 1 530 ? -19.354 -13.547 29.759 1.00 86.50 530 ALA A O 1
ATOM 4174 N N . ARG A 1 531 ? -18.028 -15.284 29.218 1.00 91.00 531 ARG A N 1
ATOM 4175 C CA . ARG A 1 531 ? -19.079 -16.008 28.504 1.00 91.00 531 ARG A CA 1
ATOM 4176 C C . ARG A 1 531 ? -19.794 -16.903 29.506 1.00 91.00 531 ARG A C 1
ATOM 4178 O O . ARG A 1 531 ? -19.174 -17.830 30.023 1.00 91.00 531 ARG A O 1
ATOM 4185 N N . VAL A 1 532 ? -21.052 -16.591 29.781 1.00 92.69 532 VAL A N 1
ATOM 4186 C CA . VAL A 1 532 ? -21.848 -17.222 30.838 1.00 92.69 532 VAL A CA 1
ATOM 4187 C C . VAL A 1 532 ? -23.253 -17.473 30.313 1.00 92.69 532 VAL A C 1
ATOM 4189 O O . VAL A 1 532 ? -23.780 -16.654 29.562 1.00 92.69 532 VAL A O 1
ATOM 4192 N N . ALA A 1 533 ? -23.854 -18.592 30.699 1.00 94.69 533 ALA A N 1
ATOM 4193 C CA . ALA A 1 533 ? -25.275 -18.840 30.505 1.00 94.69 533 ALA A CA 1
ATOM 4194 C C . ALA A 1 533 ? -25.962 -18.880 31.873 1.00 94.69 533 ALA A C 1
ATOM 4196 O O . ALA A 1 533 ? -25.530 -19.617 32.759 1.00 94.69 533 ALA A O 1
ATOM 4197 N N . LEU A 1 534 ? -26.995 -18.060 32.045 1.00 95.06 534 LEU A N 1
ATOM 4198 C CA . LEU A 1 534 ? -27.831 -18.052 33.241 1.00 95.06 534 LEU A CA 1
ATOM 4199 C C . LEU A 1 534 ? -29.084 -18.876 32.980 1.00 95.06 534 LEU A C 1
ATOM 4201 O O . LEU A 1 534 ? -29.747 -18.657 31.967 1.00 95.06 534 LEU A O 1
ATOM 4205 N N . VAL A 1 535 ? -29.409 -19.776 33.903 1.00 95.81 535 VAL A N 1
ATOM 4206 C CA . VAL A 1 535 ? -30.684 -20.498 33.928 1.00 95.81 535 VAL A CA 1
ATOM 4207 C C . VAL A 1 535 ? -31.601 -19.788 34.913 1.00 95.81 535 VAL A C 1
ATOM 4209 O O . VAL A 1 535 ? -31.235 -19.626 36.075 1.00 95.81 535 VAL A O 1
ATOM 4212 N N . ILE A 1 536 ? -32.765 -19.347 34.447 1.00 95.00 536 ILE A N 1
ATOM 4213 C CA . ILE A 1 536 ? -33.722 -18.535 35.204 1.00 95.00 536 ILE A CA 1
ATOM 4214 C C . ILE A 1 536 ? -35.029 -19.319 35.331 1.00 95.00 536 ILE A C 1
ATOM 4216 O O . ILE A 1 536 ? -35.481 -19.926 34.359 1.00 95.00 536 ILE A O 1
ATOM 4220 N N . ASP A 1 537 ? -35.629 -19.328 36.517 1.00 93.88 537 ASP A N 1
ATOM 4221 C CA . ASP A 1 537 ? -36.935 -19.952 36.740 1.00 93.88 537 ASP A CA 1
ATOM 4222 C C . ASP A 1 537 ? -38.125 -19.013 36.472 1.00 93.88 537 ASP A C 1
ATOM 4224 O O . ASP A 1 537 ? -37.966 -17.876 36.025 1.00 93.88 537 ASP A O 1
ATOM 4228 N N . GLY A 1 538 ? -39.342 -19.514 36.705 1.00 90.94 538 GLY A N 1
ATOM 4229 C CA . GLY A 1 538 ? -40.575 -18.743 36.523 1.00 90.94 538 GLY A CA 1
ATOM 4230 C C . GLY A 1 538 ? -40.733 -17.567 37.493 1.00 90.94 538 GLY A C 1
ATOM 4231 O O . GLY A 1 538 ? -41.453 -16.627 37.173 1.00 90.94 538 GLY A O 1
ATOM 4232 N N . ASP A 1 539 ? -40.024 -17.580 38.625 1.00 90.56 539 ASP A N 1
ATOM 4233 C CA . ASP A 1 539 ? -40.057 -16.524 39.644 1.00 90.56 539 ASP A CA 1
ATOM 4234 C C . ASP A 1 539 ? -38.968 -15.457 39.411 1.00 90.56 539 ASP A C 1
ATOM 4236 O O . ASP A 1 539 ? -38.821 -14.518 40.196 1.00 90.56 539 ASP A O 1
ATOM 4240 N N . GLY A 1 540 ? -38.179 -15.584 38.336 1.00 90.56 540 GLY A N 1
ATOM 4241 C CA . GLY A 1 540 ? -37.072 -14.676 38.044 1.00 90.56 540 GLY A CA 1
ATOM 4242 C C . GLY A 1 540 ? -35.859 -14.882 38.958 1.00 90.56 540 GLY A C 1
ATOM 4243 O O . GLY A 1 540 ? -35.089 -13.943 39.183 1.00 90.56 540 GLY A O 1
ATOM 4244 N N . VAL A 1 541 ? -35.671 -16.094 39.486 1.00 93.94 541 VAL A N 1
ATOM 4245 C CA . VAL A 1 541 ? -34.513 -16.494 40.295 1.00 93.94 541 VAL A CA 1
ATOM 4246 C C . VAL A 1 541 ? -33.514 -17.260 39.429 1.00 93.94 541 VAL A C 1
ATOM 4248 O O . VAL A 1 541 ? -33.868 -18.127 38.627 1.00 93.94 541 VAL A O 1
ATOM 4251 N N . VAL A 1 542 ? -32.229 -16.948 39.595 1.00 94.81 542 VAL A N 1
ATOM 4252 C CA . VAL A 1 542 ? -31.131 -17.638 38.915 1.00 94.81 542 VAL A CA 1
ATOM 4253 C C . VAL A 1 542 ? -30.948 -19.016 39.547 1.00 94.81 542 VAL A C 1
ATOM 4255 O O . VAL A 1 542 ? -30.538 -19.130 40.698 1.00 94.81 542 VAL A O 1
ATOM 4258 N N . ARG A 1 543 ? -31.228 -20.083 38.801 1.00 94.81 543 ARG A N 1
ATOM 4259 C CA . ARG A 1 543 ? -31.056 -21.473 39.253 1.00 94.81 543 ARG A CA 1
ATOM 4260 C C . ARG A 1 543 ? -29.663 -22.015 39.003 1.00 94.81 543 ARG A C 1
ATOM 4262 O O . ARG A 1 543 ? -29.179 -22.804 39.806 1.00 94.81 543 ARG A O 1
ATOM 4269 N N . ASP A 1 544 ? -29.019 -21.580 37.925 1.00 94.00 544 ASP A N 1
ATOM 4270 C CA . ASP A 1 544 ? -27.657 -21.998 37.603 1.00 94.00 544 ASP A CA 1
ATOM 4271 C C . ASP A 1 544 ? -26.891 -20.904 36.843 1.00 94.00 544 ASP A C 1
ATOM 4273 O O . ASP A 1 544 ? -27.475 -20.082 36.129 1.00 94.00 544 ASP A O 1
ATOM 4277 N N . VAL A 1 545 ? -25.568 -20.905 37.007 1.00 93.44 545 VAL A N 1
ATOM 4278 C CA . VAL A 1 545 ? -24.618 -19.980 36.377 1.00 93.44 545 VAL A CA 1
ATOM 4279 C C . VAL A 1 545 ? -23.522 -20.808 35.718 1.00 93.44 545 VAL A C 1
ATOM 4281 O O . VAL A 1 545 ? -22.537 -21.205 36.342 1.00 93.44 545 VAL A O 1
ATOM 4284 N N . LEU A 1 546 ? -23.684 -21.067 34.425 1.00 93.19 546 LEU A N 1
ATOM 4285 C CA . LEU A 1 546 ? -22.826 -21.984 33.687 1.00 93.19 546 LEU A CA 1
ATOM 4286 C C . LEU A 1 546 ? -21.739 -21.240 32.914 1.00 93.19 546 LEU A C 1
ATOM 4288 O O . LEU A 1 546 ? -21.968 -20.177 32.333 1.00 93.19 546 LEU A O 1
ATOM 4292 N N . THR A 1 547 ? -20.550 -21.842 32.858 1.00 90.69 547 THR A N 1
ATOM 4293 C CA . THR A 1 547 ? -19.419 -21.374 32.046 1.00 90.69 547 THR A CA 1
ATOM 4294 C C . THR A 1 547 ? -18.793 -22.546 31.296 1.00 90.69 547 THR A C 1
ATOM 4296 O O . THR A 1 547 ? -18.767 -23.669 31.799 1.00 90.69 547 THR A O 1
ATOM 4299 N N . ASP A 1 548 ? -18.306 -22.298 30.079 1.00 87.88 548 ASP A N 1
ATOM 4300 C CA . ASP A 1 548 ? -17.603 -23.299 29.274 1.00 87.88 548 ASP A CA 1
ATOM 4301 C C . ASP A 1 548 ? -16.629 -22.621 28.296 1.00 87.88 548 ASP A C 1
ATOM 4303 O O . ASP A 1 548 ? -16.790 -21.446 27.935 1.00 87.88 548 ASP A O 1
ATOM 4307 N N . ARG A 1 549 ? -15.607 -23.366 27.866 1.00 82.06 549 ARG A N 1
ATOM 4308 C CA . ARG A 1 549 ? -14.656 -22.932 26.834 1.00 82.06 549 ARG A CA 1
ATOM 4309 C C . ARG A 1 549 ? -15.262 -23.025 25.436 1.00 82.06 549 ARG A C 1
ATOM 4311 O O . ARG A 1 549 ? -14.917 -22.204 24.582 1.00 82.06 549 ARG A O 1
ATOM 4318 N N . GLU A 1 550 ? -16.172 -23.976 25.231 1.00 86.75 550 GLU A N 1
ATOM 4319 C CA . GLU A 1 550 ? -16.932 -24.178 24.000 1.00 86.75 550 GLU A CA 1
ATOM 4320 C C . GLU A 1 550 ? -18.343 -23.594 24.149 1.00 86.75 550 GLU A C 1
ATOM 4322 O O . GLU A 1 550 ? -19.154 -24.029 24.965 1.00 86.75 550 GLU A O 1
ATOM 4327 N N . GLY A 1 551 ? -18.666 -22.601 23.327 1.00 87.38 551 GLY A N 1
ATOM 4328 C CA . GLY A 1 551 ? -19.956 -21.928 23.306 1.00 87.38 551 GLY A CA 1
ATOM 4329 C C . GLY A 1 551 ? -21.122 -22.858 22.987 1.00 87.38 551 GLY A C 1
ATOM 4330 O O . GLY A 1 551 ? -22.175 -22.723 23.602 1.00 87.38 551 GLY A O 1
ATOM 4331 N N . ALA A 1 552 ? -20.940 -23.820 22.079 1.00 89.75 552 ALA A N 1
ATOM 4332 C CA . ALA A 1 552 ? -21.985 -24.804 21.785 1.00 89.75 552 ALA A CA 1
ATOM 4333 C C . ALA A 1 552 ? -22.306 -25.689 23.004 1.00 89.75 552 ALA A C 1
ATOM 4335 O O . ALA A 1 552 ? -23.471 -25.912 23.336 1.00 89.75 552 ALA A O 1
ATOM 4336 N N . ARG A 1 553 ? -21.266 -26.151 23.709 1.00 91.31 553 ARG A N 1
ATOM 4337 C CA . ARG A 1 553 ? -21.397 -26.992 24.904 1.00 91.31 553 ARG A CA 1
ATOM 4338 C C . ARG A 1 553 ? -22.027 -26.231 26.068 1.00 91.31 553 ARG A C 1
ATOM 4340 O O . ARG A 1 553 ? -22.899 -26.777 26.738 1.00 91.31 553 ARG A O 1
ATOM 4347 N N . LEU A 1 554 ? -21.634 -24.967 26.256 1.00 94.88 554 LEU A N 1
ATOM 4348 C CA . LEU A 1 554 ? -22.240 -24.064 27.238 1.00 94.88 554 LEU A CA 1
ATOM 4349 C C . LEU A 1 554 ? -23.757 -23.983 27.063 1.00 94.88 554 LEU A C 1
ATOM 4351 O O . LEU A 1 554 ? -24.500 -24.148 28.025 1.00 94.88 554 LEU A O 1
ATOM 4355 N N . VAL A 1 555 ? -24.201 -23.724 25.832 1.00 94.88 555 VAL A N 1
ATOM 4356 C CA . VAL A 1 555 ? -25.619 -23.529 25.528 1.00 94.88 555 VAL A CA 1
ATOM 4357 C C . VAL A 1 555 ? -26.420 -24.801 25.768 1.00 94.88 555 VAL A C 1
ATOM 4359 O O . VAL A 1 555 ? -27.437 -24.736 26.448 1.00 94.88 555 VAL A O 1
ATOM 4362 N N . ARG A 1 556 ? -25.951 -25.951 25.271 1.00 93.75 556 ARG A N 1
ATOM 4363 C CA . ARG A 1 556 ? -26.651 -27.231 25.464 1.00 93.75 556 ARG A CA 1
ATOM 4364 C C . ARG A 1 556 ? -26.833 -27.560 26.938 1.00 93.75 556 ARG A C 1
ATOM 4366 O O . ARG A 1 556 ? -27.948 -27.806 27.372 1.00 93.75 556 ARG A O 1
ATOM 4373 N N . ARG A 1 557 ? -25.765 -27.425 27.731 1.00 95.69 557 ARG A N 1
ATOM 4374 C CA . ARG A 1 557 ? -25.831 -27.632 29.184 1.00 95.69 557 ARG A CA 1
ATOM 4375 C C . ARG A 1 557 ? -26.814 -26.687 29.870 1.00 95.69 557 ARG A C 1
ATOM 4377 O O . ARG A 1 557 ? -27.481 -27.100 30.810 1.00 95.69 557 ARG A O 1
ATOM 4384 N N . ALA A 1 558 ? -26.893 -25.434 29.425 1.00 95.50 558 ALA A N 1
ATOM 4385 C CA . ALA A 1 558 ? -27.828 -24.466 29.989 1.00 95.50 558 ALA A CA 1
ATOM 4386 C C . ALA A 1 558 ? -29.283 -24.802 29.661 1.00 95.50 558 ALA A C 1
ATOM 4388 O O . ALA A 1 558 ? -30.138 -24.705 30.533 1.00 95.50 558 ALA A O 1
ATOM 4389 N N . VAL A 1 559 ? -29.555 -25.239 28.433 1.00 93.44 559 VAL A N 1
ATOM 4390 C CA . VAL A 1 559 ? -30.887 -25.685 28.005 1.00 93.44 559 VAL A CA 1
ATOM 4391 C C . VAL A 1 559 ? -31.301 -26.959 28.743 1.00 93.44 559 VAL A C 1
ATOM 4393 O O . VAL A 1 559 ? -32.400 -27.012 29.293 1.00 93.44 559 VAL A O 1
ATOM 4396 N N . ASP A 1 560 ? -30.397 -27.933 28.864 1.00 92.56 560 ASP A N 1
ATOM 4397 C CA . ASP A 1 560 ? -30.627 -29.165 29.625 1.00 92.56 560 ASP A CA 1
ATOM 4398 C C . ASP A 1 560 ? -30.926 -28.874 31.106 1.00 92.56 560 ASP A C 1
ATOM 4400 O O . ASP A 1 560 ? -31.821 -29.480 31.694 1.00 92.56 560 ASP A O 1
ATOM 4404 N N . ALA A 1 561 ? -30.212 -27.916 31.706 1.00 92.62 561 ALA A N 1
ATOM 4405 C CA . ALA A 1 561 ? -30.432 -27.487 33.087 1.00 92.62 561 ALA A CA 1
ATOM 4406 C C . ALA A 1 561 ? -31.730 -26.677 33.272 1.00 92.62 561 ALA A C 1
ATOM 4408 O O . ALA A 1 561 ? -32.320 -26.704 34.351 1.00 92.62 561 ALA A O 1
ATOM 4409 N N . ALA A 1 562 ? -32.193 -25.974 32.236 1.00 92.12 562 ALA A N 1
ATOM 4410 C CA . ALA A 1 562 ? -33.412 -25.171 32.281 1.00 92.12 562 ALA A CA 1
ATOM 4411 C C . ALA A 1 562 ? -34.689 -25.994 32.038 1.00 92.12 562 ALA A C 1
ATOM 4413 O O . ALA A 1 562 ? -35.749 -25.647 32.560 1.00 92.12 562 ALA A O 1
ATOM 4414 N N . ALA A 1 563 ? -34.607 -27.102 31.295 1.00 87.38 563 ALA A N 1
ATOM 4415 C CA . ALA A 1 563 ? -35.771 -27.914 30.931 1.00 87.38 563 ALA A CA 1
ATOM 4416 C C . ALA A 1 563 ? -36.611 -28.433 32.128 1.00 87.38 563 ALA A C 1
ATOM 4418 O O . ALA A 1 563 ? -37.840 -28.405 32.032 1.00 87.38 563 ALA A O 1
ATOM 4419 N N . PRO A 1 564 ? -36.028 -28.874 33.264 1.00 85.88 564 PRO A N 1
ATOM 4420 C CA . PRO A 1 564 ? -36.798 -29.270 34.448 1.00 85.88 564 PRO A CA 1
ATOM 4421 C C . PRO A 1 564 ? -37.478 -28.089 35.145 1.00 85.88 564 PRO A C 1
ATOM 4423 O O . PRO A 1 564 ? -38.548 -28.252 35.721 1.00 85.88 564 PRO A O 1
ATOM 4426 N N . VAL A 1 565 ? -36.852 -26.912 35.088 1.00 83.88 565 VAL A N 1
ATOM 4427 C CA . VAL A 1 565 ? -37.322 -25.678 35.731 1.00 83.88 565 VAL A CA 1
ATOM 4428 C C . VAL A 1 565 ? -38.480 -25.058 34.946 1.00 83.88 565 VAL A C 1
ATOM 4430 O O . VAL A 1 565 ? -39.362 -24.431 35.525 1.00 83.88 565 VAL A O 1
ATOM 4433 N N . ALA A 1 566 ? -38.489 -25.250 33.626 1.00 78.38 566 ALA A N 1
ATOM 4434 C CA . ALA A 1 566 ? -39.491 -24.676 32.743 1.00 78.38 566 ALA A CA 1
ATOM 4435 C C . ALA A 1 566 ? -40.841 -25.411 32.761 1.00 78.38 566 ALA A C 1
ATOM 4437 O O . ALA A 1 566 ? -41.863 -24.818 32.426 1.00 78.38 566 ALA A O 1
ATOM 4438 N N . ARG A 1 567 ? -40.874 -26.680 33.191 1.00 75.56 567 ARG A N 1
ATOM 4439 C CA . ARG A 1 567 ? -42.114 -27.462 33.262 1.00 75.56 567 ARG A CA 1
ATOM 4440 C C . ARG A 1 567 ? -42.914 -27.086 34.519 1.00 75.56 567 ARG A C 1
ATOM 4442 O O . ARG A 1 567 ? -42.482 -27.431 35.619 1.00 75.56 567 ARG A O 1
ATOM 4449 N N . PRO A 1 568 ? -44.102 -26.462 34.395 1.00 53.78 568 PRO A N 1
ATOM 4450 C CA . PRO A 1 568 ? -44.966 -26.241 35.545 1.00 53.78 568 PRO A CA 1
ATOM 4451 C C . PRO A 1 568 ? -45.427 -27.595 36.099 1.00 53.78 568 PRO A C 1
ATOM 4453 O O . PRO A 1 568 ? -45.733 -28.522 35.346 1.00 53.78 568 PRO A O 1
ATOM 4456 N N . GLY A 1 569 ? -45.420 -27.724 37.426 1.00 51.81 569 GLY A N 1
ATOM 4457 C CA . GLY A 1 569 ? -45.550 -28.991 38.137 1.00 51.81 569 GLY A CA 1
ATOM 4458 C C . GLY A 1 569 ? -46.683 -29.906 37.656 1.00 51.81 569 GLY A C 1
ATOM 4459 O O . GLY A 1 569 ? -47.863 -29.605 37.813 1.00 51.81 569 GLY A O 1
ATOM 4460 N N . ARG A 1 570 ? -46.321 -31.121 37.224 1.00 41.69 570 ARG A N 1
ATOM 4461 C CA . ARG A 1 570 ? -47.054 -32.302 37.695 1.00 41.69 570 ARG A CA 1
ATOM 4462 C C . ARG A 1 570 ? -46.620 -32.509 39.139 1.00 41.69 570 ARG A C 1
ATOM 4464 O O . ARG A 1 570 ? -45.471 -32.867 39.385 1.00 41.69 570 ARG A O 1
ATOM 4471 N N . GLY A 1 571 ? -47.518 -32.218 40.075 1.00 38.91 571 GLY A N 1
ATOM 4472 C CA . GLY A 1 571 ? -47.287 -32.453 41.492 1.00 38.91 571 GLY A CA 1
ATOM 4473 C C . GLY A 1 571 ? -46.836 -33.892 41.738 1.00 38.91 571 GLY A C 1
ATOM 4474 O O . GLY A 1 571 ? -47.493 -34.844 41.320 1.00 38.91 571 GLY A O 1
ATOM 4475 N N . LEU A 1 572 ? -45.717 -34.046 42.442 1.00 42.25 572 LEU A N 1
ATOM 4476 C CA . LEU A 1 572 ? -45.419 -35.266 43.181 1.00 42.25 572 LEU A CA 1
ATOM 4477 C C . LEU A 1 572 ? -46.349 -35.281 44.402 1.00 42.25 572 LEU A C 1
ATOM 4479 O O . LEU A 1 572 ? -45.985 -34.841 45.486 1.00 42.25 572 LEU A O 1
ATOM 4483 N N . GLY A 1 573 ? -47.589 -35.708 44.183 1.00 41.41 573 GLY A N 1
ATOM 4484 C CA . GLY A 1 573 ? -48.618 -35.847 45.206 1.00 41.41 573 GLY A CA 1
ATOM 4485 C C . GLY A 1 573 ? -49.642 -36.878 44.748 1.00 41.41 573 GLY A C 1
ATOM 4486 O O . GLY A 1 573 ? -50.586 -36.543 44.043 1.00 41.41 573 GLY A O 1
ATOM 4487 N N . GLY A 1 574 ? -49.418 -38.140 45.104 1.00 35.41 574 GLY A N 1
ATOM 4488 C CA . GLY A 1 574 ? -50.312 -39.253 44.789 1.00 35.41 574 GLY A CA 1
ATOM 4489 C C . GLY A 1 574 ? -49.612 -40.578 45.053 1.00 35.41 574 GLY A C 1
ATOM 4490 O O . GLY A 1 574 ? -48.722 -40.964 44.300 1.00 35.41 574 GLY A O 1
ATOM 4491 N N . GLY A 1 575 ? -49.965 -41.217 46.168 1.00 36.97 575 GLY A N 1
ATOM 4492 C CA . GLY A 1 575 ? -49.369 -42.460 46.639 1.00 36.97 575 GLY A CA 1
ATOM 4493 C C . GLY A 1 575 ? -49.455 -43.585 45.611 1.00 36.97 575 GLY A C 1
ATOM 4494 O O . GLY A 1 575 ? -50.507 -43.846 45.034 1.00 36.97 575 GLY A O 1
ATOM 4495 N N . PHE A 1 576 ? -48.332 -44.274 45.423 1.00 34.41 576 PHE A N 1
ATOM 4496 C CA . PHE A 1 576 ? -48.343 -45.637 44.919 1.00 34.41 576 PHE A CA 1
ATOM 4497 C C . PHE A 1 576 ? -48.820 -46.541 46.056 1.00 34.41 576 PHE A C 1
ATOM 4499 O O . PHE A 1 576 ? -48.043 -46.904 46.938 1.00 34.41 576 PHE A O 1
ATOM 4506 N N . ASP A 1 577 ? -50.107 -46.875 46.034 1.00 37.72 577 ASP A N 1
ATOM 4507 C CA . ASP A 1 577 ? -50.653 -47.986 46.804 1.00 37.72 577 ASP A CA 1
ATOM 4508 C C . ASP A 1 577 ? -50.188 -49.286 46.126 1.00 37.72 577 ASP A C 1
ATOM 4510 O O . ASP A 1 577 ? -50.739 -49.744 45.122 1.00 37.72 577 ASP A O 1
ATOM 4514 N N . ALA A 1 578 ? -49.083 -49.842 46.621 1.00 37.50 578 ALA A N 1
ATOM 4515 C CA . ALA A 1 578 ? -48.567 -51.140 46.208 1.00 37.50 578 ALA A CA 1
ATOM 4516 C C . ALA A 1 578 ? -49.334 -52.238 46.957 1.00 37.50 578 ALA A C 1
ATOM 4518 O O . ALA A 1 578 ? -48.875 -52.764 47.969 1.00 37.50 578 ALA A O 1
ATOM 4519 N N . GLY A 1 579 ? -50.525 -52.568 46.460 1.00 39.62 579 GLY A N 1
ATOM 4520 C CA . GLY A 1 579 ? -51.402 -53.572 47.054 1.00 39.62 579 GLY A CA 1
ATOM 4521 C C . GLY A 1 579 ? -52.090 -54.452 46.018 1.00 39.62 579 GLY A C 1
ATOM 4522 O O . GLY A 1 579 ? -53.296 -54.354 45.861 1.00 39.62 579 GLY A O 1
ATOM 4523 N N . ALA A 1 580 ? -51.345 -55.326 45.333 1.00 33.84 580 ALA A N 1
ATOM 4524 C CA . ALA A 1 580 ? -51.869 -56.601 44.825 1.00 33.84 580 ALA A CA 1
ATOM 4525 C C . ALA A 1 580 ? -50.718 -57.519 44.382 1.00 33.84 580 ALA A C 1
ATOM 4527 O O . ALA A 1 580 ? -50.052 -57.280 43.376 1.00 33.84 580 ALA A O 1
ATOM 4528 N N . ARG A 1 581 ? -50.491 -58.579 45.162 1.00 39.28 581 ARG A N 1
ATOM 4529 C CA . ARG A 1 581 ? -49.667 -59.737 44.791 1.00 39.28 581 ARG A CA 1
ATOM 4530 C C . ARG A 1 581 ? -50.366 -60.527 43.675 1.00 39.28 581 ARG A C 1
ATOM 4532 O O . ARG A 1 581 ? -51.573 -60.732 43.792 1.00 39.28 581 ARG A O 1
ATOM 4539 N N . PRO A 1 582 ? -49.644 -61.081 42.691 1.00 40.03 582 PRO A N 1
ATOM 4540 C CA . PRO A 1 582 ? -50.070 -62.299 42.022 1.00 40.03 582 PRO A CA 1
ATOM 4541 C C . PRO A 1 582 ? -49.486 -63.514 42.763 1.00 40.03 582 PRO A C 1
ATOM 4543 O O . PRO A 1 582 ? -48.280 -63.586 43.002 1.00 40.03 582 PRO A O 1
ATOM 4546 N N . GLU A 1 583 ? -50.351 -64.445 43.162 1.00 36.78 583 GLU A N 1
ATOM 4547 C CA . GLU A 1 583 ? -49.953 -65.804 43.550 1.00 36.78 583 GLU A CA 1
ATOM 4548 C C . GLU A 1 583 ? -49.569 -66.651 42.316 1.00 36.78 583 GLU A C 1
ATOM 4550 O O . GLU A 1 583 ? -49.912 -66.276 41.191 1.00 36.78 583 GLU A O 1
ATOM 4555 N N . PRO A 1 584 ? -48.812 -67.749 42.506 1.00 53.72 584 PRO A N 1
ATOM 4556 C CA . PRO A 1 584 ? -47.975 -68.345 41.470 1.00 53.72 584 PRO A CA 1
ATOM 4557 C C . PRO A 1 584 ? -48.663 -69.463 40.676 1.00 53.72 584 PRO A C 1
ATOM 4559 O O . PRO A 1 584 ? -49.431 -70.249 41.231 1.00 53.72 584 PRO A O 1
ATOM 4562 N N . ILE A 1 585 ? -48.258 -69.595 39.408 1.00 42.06 585 ILE A N 1
ATOM 4563 C CA . ILE A 1 585 ? -48.009 -70.879 38.732 1.00 42.06 585 ILE A CA 1
ATOM 4564 C C . ILE A 1 585 ? -46.646 -70.774 38.054 1.00 42.06 585 ILE A C 1
ATOM 4566 O O . ILE A 1 585 ? -46.416 -69.735 37.390 1.00 42.06 585 ILE A O 1
#

Sequence (585 aa):
MTTANPQAPPLAAGGGTPPPPPRPAARTATKLPRYEQLDAFRLIVITVVIFHTYQHSRGPSGFVLQLGTLSDSIVRNLDWLLSFYFIMTGFGVAVQLMRATIAGKSLPAPRDFVIKRLARLVPLYILVFLIVWEIRYAGTETQWNDLLWGITLMQSWSSEHIFRTIDPAWYLSVEIFFVFVLAAVGIPLMRRISKLRDEQARWRGCTAFAVALILIGLTWKGVAAWQGVDYDEWGIWFAPPAWVDIWGAGMLFGLAVMRWDRPDRWAPRGVPLLMVLAALAWLWFLTVISDQGWLPRFARWDSSTFALIGLMAAAVMTPPERRTRKIMGSAPIQLIAGISYGVFLWHAPIMNAFEPAFPLNTPEEWIVSTLALLAISFLVSFFTLRWVELPGQGFARIHLPERRRRWADARPIPTKVRPGDAVPAELAAILGDALPTPGVVLIGGAEKERPPGQDDGISVALRTLQAERFAMNVAGGDVAAVIAEDPERLRRRQAFDELDLPVRPADGARIAQSVGIGGLRQRWGPVVPARVALVIDGDGVVRDVLTDREGARLVRRAVDAAAPVARPGRGLGGGFDAGARPEPI

pLDDT: mean 82.87, std 17.42, range [25.05, 98.38]

Foldseek 3Di:
DDDDDDDDDDDDDDDDDDDDDPDPPQDPDDDDPDLLLLLLLLLLLLLVLLLVLQVVLPDPLHGLDDPPDPVNLVSPLSVLSVLSVLLVLLLVCLVQQLVCLLVLHDDDALVLLLLLVCLQAVQLQVVLQVVQLCVPPVPHPCSVVLVVCSNQLVQQLALVNCCPRFVLCLVVSLVSVVSNCCSVPVNVQSNVLSPDPDSVSSLVSLLVVLVVLLVQLCVLVVVCVVVVPDLSRSSSCSPNSVSSNSSSLSSVLSSVLVVCDQLLPPDDPCQLVVLQVVLVVQSVVLSVVVVVVNDRPSVSSVSNSSSSSSNSVSSSNHHCVDPSNVVSNDPVSSLCSLLSSQLSRVLRVVCVVCVVVQVSNHNVRVVVSSVVSSVVSSVVSSVCSVVTSVVSSVVSVVPPCCQVVQQVPWDWQAFDDDFQAFQQPLVCVQCPVQDKAQDKEWEWEQQVNDHPLQPDGVLLLQLLQQVCQVVQVVLQIGYEYEYQDDPVVVVVSCVSSVRPGHYGYDHQCCCQPRSRQMAIHGPRDGTTGAGWMFGAANVRGTRDIFHDSYSNVRSVVSSVVNSVRNHDDPDPDDDDPPDDDDDDD

Secondary structure (DSSP, 8-state):
-------PPPP----PPPPPPPPPP------S---HHHHGGGGGHHHHHHHHHHHHT-BTTB-SS-TTSHHHHHHHTGGGGGHHHHHHHHHHHIIIIIHHHHTTPPPPPHHHHHHHHHHHHHHHHHHHHHHHHHHHHTTSTTHHHHHHHHHTT-GGG-TTTTTTS-GGGHHHHHHHHHHHHIIIIIHHHHHHHTT-SSHHHHHHHHHHHHHHHHHHHHHHHHHHHHTT--TT-HHHHSSHHHHHHHHHHHHHHHHHHHHTS-HHHHS-TTHHHHHHHHHHHHHHHHHHHHHTT-S-HHHHHHHHHHHHHHHHHHHHHS-TTSHHHHHHTSHHHHHHHHHHHHHHHHHHHHHHHTGGGS--S-HHHHHHHHHHHHHHHHHHHHHHIIIIIHHHHHHHHHH-THHHHHHHTPEEE-----TTSBPPHHHHHHHGGG--SSEEEEEEE-GGGPPTT--S-HHHHHHHHHHHHHHHHHHT-EEEEEEES-HHHHHHHHHHTT--S-EEE--HHHIIIII---EEE-TTS-EEE--EEEEE-TTSBEEEEEE-SSHHHHHHHHHHHHHHHHS----S--------PPPP-